Protein AF-0000000087153740 (afdb_homodimer)

Solvent-accessible surface area (backbone atoms only — not comparable to full-atom values): 24389 Å² total; per-residue (Å²): 132,79,78,71,77,72,80,76,76,72,72,69,50,72,67,50,49,37,48,46,49,32,48,49,52,48,46,35,37,27,60,46,74,44,45,67,56,37,74,53,52,67,72,59,50,24,64,73,64,72,43,51,69,67,44,51,51,50,28,51,50,54,34,31,75,50,54,52,29,40,74,42,90,96,76,45,38,24,31,44,63,73,53,67,67,52,50,53,45,49,48,53,47,41,40,51,47,47,30,52,34,40,54,48,36,64,60,53,45,56,66,68,56,53,52,51,46,49,52,32,48,53,51,24,52,52,22,53,76,65,65,33,65,67,51,29,53,54,30,49,50,49,38,53,50,57,58,40,55,56,29,74,39,71,61,54,42,50,56,42,49,52,44,52,52,57,43,37,61,55,34,26,62,44,66,74,32,67,68,53,41,54,50,50,53,52,50,53,53,49,47,56,54,40,36,68,38,75,49,41,66,61,43,14,52,50,62,39,53,66,48,46,60,43,52,51,53,40,49,51,47,53,66,58,63,70,57,70,130,131,81,78,73,78,71,78,77,76,74,73,70,50,74,66,50,49,38,52,45,49,33,49,51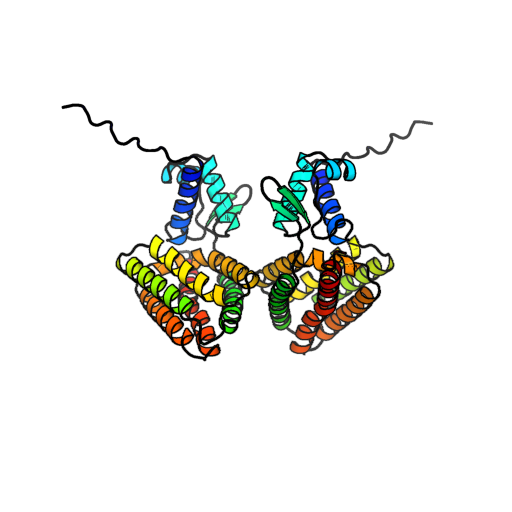,53,50,46,35,36,26,60,47,74,43,44,66,56,37,74,54,52,66,71,60,50,23,66,73,65,71,43,52,68,68,42,51,51,49,29,51,49,54,34,30,76,48,54,52,30,41,73,43,89,99,76,45,38,24,30,44,65,75,52,67,66,53,49,51,44,50,48,52,46,42,39,52,46,48,30,52,34,39,54,48,35,63,63,54,46,55,66,68,56,53,52,51,46,50,52,32,48,53,51,23,52,53,22,54,74,66,65,33,64,66,49,29,53,54,30,51,51,49,39,52,52,59,58,40,54,56,29,74,39,71,61,53,42,50,54,44,48,53,44,54,50,54,43,38,62,54,34,25,62,44,67,72,32,67,66,52,42,54,51,49,53,52,50,52,53,49,47,54,54,38,37,67,38,74,50,41,65,62,42,14,49,49,61,39,54,66,48,46,59,43,51,51,52,40,48,52,49,54,66,58,63,72,60,69,129

Radius of gyration: 25.86 Å; Cα contacts (8 Å, |Δi|>4): 507; chains: 2; bounding box: 64×90×77 Å

Secondary structure (DSSP, 8-state):
-------------HHHHHHHHHHHHHHHHHTTSS-TT-EE-HHHHHHHHT--HHHHHHHHHHHHHTTSEEEETTTEEEE----HHHHHHHHHHHHHHHHHHHHTS-SSPPHHHHHHHHHHHHHHHHHHHTT-HHHHHHHHHHHHHHHHHTTS-HHHHHHHHHHHHHTHHHHGGGGG-HHHHHHHHHHHHHHHHHHHSS-HHHHHHHHHHTTHHHHHHHHHHHHHHT---/-------------HHHHHHHHHHHHHHHHHTTSS-TT-EE-HHHHHHHHT--HHHHHHHHHHHHHTTSEEEETTTEEEE----HHHHHHHHHHHHHHHHHHHHTS-SSPPHHHHHHHHHHHHHHHHHHHTT-HHHHHHHHHHHHHHHHHTTS-HHHHHHHHHHHHHTHHHHGGGGG-HHHHHHHHHHHHHHHHHHHSS-HHHHHHHHHHTTHHHHHHHHHHHHHHT---

Sequence (458 aa):
MKAQASPDIQVPSREEEQAEVIRRLEEDIIFGRFAPGLRLVEDTLMQRYDASRHFVRQALFQLERQGIVLREKNVGATVRFYSADEVRQIYEVREMLTRQAALMIVLPAPRSLIEELSELQRQYCAKADAQDMRGIHETNDAFHIALFAACGNPYLVRSLQDYMNLTLPMRAKNLADSEGLALSRRQHELMIELLKGRDSWALAQLCVDHMAYSKADYLARIANDKKPQMKAQASPDIQVPSREEEQAEVIRRLEEDIIFGRFAPGLRLVEDTLMQRYDASRHFVRQALFQLERQGIVLREKNVGATVRFYSADEVRQIYEVREMLTRQAALMIVLPAPRSLIEELSELQRQYCAKADAQDMRGIHETNDAFHIALFAACGNPYLVRSLQDYMNLTLPMRAKNLADSEGLALSRRQHELMIELLKGRDSWALAQLCVDHMAYSKADYLARIANDKKPQ

Structure (mmCIF, N/CA/C/O backbone):
data_AF-0000000087153740-model_v1
#
loop_
_entity.id
_entity.type
_entity.pdbx_description
1 polymer 'HTH gntR-type domain-containing protein'
#
loop_
_atom_site.group_PDB
_atom_site.id
_atom_site.type_symbol
_atom_site.label_atom_id
_atom_site.label_alt_id
_atom_site.label_comp_id
_atom_site.label_asym_id
_atom_site.label_entity_id
_atom_site.label_seq_id
_atom_site.pdbx_PDB_ins_code
_atom_site.Cartn_x
_atom_site.Cartn_y
_atom_site.Cartn_z
_atom_site.occupancy
_atom_site.B_iso_or_equiv
_atom_site.auth_seq_id
_atom_site.auth_comp_id
_atom_site.auth_asym_id
_atom_site.auth_atom_id
_atom_site.pdbx_PDB_model_num
ATOM 1 N N . MET A 1 1 ? -24.406 -25.141 -54.031 1 29.36 1 MET A N 1
ATOM 2 C CA . MET A 1 1 ? -23.734 -25.188 -52.719 1 29.36 1 MET A CA 1
ATOM 3 C C . MET A 1 1 ? -23.297 -23.797 -52.281 1 29.36 1 MET A C 1
ATOM 5 O O . MET A 1 1 ? -22.359 -23.234 -52.844 1 29.36 1 MET A O 1
ATOM 9 N N . LYS A 1 2 ? -24.219 -22.906 -51.812 1 37.28 2 LYS A N 1
ATOM 10 C CA . LYS A 1 2 ? -23.984 -21.516 -51.406 1 37.28 2 LYS A CA 1
ATOM 11 C C . LYS A 1 2 ? -22.859 -21.406 -50.406 1 37.28 2 LYS A C 1
ATOM 13 O O . LYS A 1 2 ? -22.781 -22.203 -49.469 1 37.28 2 LYS A O 1
ATOM 18 N N . ALA A 1 3 ? -21.75 -20.875 -50.812 1 40.91 3 ALA A N 1
ATOM 19 C CA . ALA A 1 3 ? -20.578 -20.641 -49.969 1 40.91 3 ALA A CA 1
ATOM 20 C C . ALA A 1 3 ? -20.969 -20.062 -48.625 1 40.91 3 ALA A C 1
ATOM 22 O O . ALA A 1 3 ? -21.781 -19.141 -48.531 1 40.91 3 ALA A O 1
ATOM 23 N N . GLN A 1 4 ? -21.125 -20.812 -47.594 1 39.59 4 GLN A N 1
ATOM 24 C CA . GLN A 1 4 ? -21.297 -20.406 -46.188 1 39.59 4 GLN A CA 1
ATOM 25 C C . GLN A 1 4 ? -20.391 -19.234 -45.844 1 39.59 4 GLN A C 1
ATOM 27 O O . GLN A 1 4 ? -19.188 -19.266 -46.125 1 39.59 4 GLN A O 1
ATOM 32 N N . ALA A 1 5 ? -20.984 -18.109 -45.781 1 47.75 5 ALA A N 1
ATOM 33 C CA . ALA A 1 5 ? -20.359 -16.859 -45.344 1 47.75 5 ALA A CA 1
ATOM 34 C C . ALA A 1 5 ? -19.375 -17.109 -44.219 1 47.75 5 ALA A C 1
ATOM 36 O O . ALA A 1 5 ? -19.719 -17.797 -43.25 1 47.75 5 ALA A O 1
ATOM 37 N N . SER A 1 6 ? -18.062 -17.219 -44.469 1 43.59 6 SER A N 1
ATOM 38 C CA . SER A 1 6 ? -16.953 -17.328 -43.531 1 43.59 6 SER A CA 1
ATOM 39 C C . SER A 1 6 ? -17.266 -16.578 -42.25 1 43.59 6 SER A C 1
ATOM 41 O O . SER A 1 6 ? -17.875 -15.5 -42.281 1 43.59 6 SER A O 1
ATOM 43 N N . PRO A 1 7 ? -17.359 -17.25 -41.031 1 48.81 7 PRO A N 1
ATOM 44 C CA . PRO A 1 7 ? -17.625 -16.547 -39.75 1 48.81 7 PRO A CA 1
ATOM 45 C C . PRO A 1 7 ? -16.844 -15.258 -39.625 1 48.81 7 PRO A C 1
ATOM 47 O O . PRO A 1 7 ? -15.711 -15.156 -40.125 1 48.81 7 PRO A O 1
ATOM 50 N N . ASP A 1 8 ? -17.406 -14.117 -39.688 1 46.62 8 ASP A N 1
ATOM 51 C CA . ASP A 1 8 ? -16.906 -12.758 -39.5 1 46.62 8 ASP A CA 1
ATOM 52 C C . ASP A 1 8 ? -15.852 -12.719 -38.375 1 46.62 8 ASP A C 1
ATOM 54 O O . ASP A 1 8 ? -16.141 -13.039 -37.219 1 46.62 8 ASP A O 1
ATOM 58 N N . ILE A 1 9 ? -14.625 -13.133 -38.594 1 52.12 9 ILE A N 1
ATOM 59 C CA . ILE A 1 9 ? -13.508 -12.883 -37.688 1 52.12 9 ILE A CA 1
ATOM 60 C C . ILE A 1 9 ? -13.695 -11.539 -37 1 52.12 9 ILE A C 1
ATOM 62 O O . ILE A 1 9 ? -13.727 -10.492 -37.656 1 52.12 9 ILE A O 1
ATOM 66 N N . GLN A 1 10 ? -14.492 -11.391 -36.062 1 55.44 10 GLN A N 1
ATOM 67 C CA . GLN A 1 10 ? -14.664 -10.18 -35.281 1 55.44 10 GLN A CA 1
ATOM 68 C C . GLN A 1 10 ? -13.312 -9.578 -34.906 1 55.44 10 GLN A C 1
ATOM 70 O O . GLN A 1 10 ? -12.469 -10.25 -34.312 1 55.44 10 GLN A O 1
ATOM 75 N N . VAL A 1 11 ? -12.797 -8.703 -35.656 1 61.78 11 VAL A N 1
ATOM 76 C CA . VAL A 1 11 ? -11.617 -7.891 -35.375 1 61.78 11 VAL A CA 1
ATOM 77 C C . VAL A 1 11 ? -11.664 -7.363 -33.938 1 61.78 11 VAL A C 1
ATOM 79 O O . VAL A 1 11 ? -12.625 -6.711 -33.562 1 61.78 11 VAL A O 1
ATOM 82 N N . PRO A 1 12 ? -10.789 -7.941 -33.125 1 67.06 12 PRO A N 1
ATOM 83 C CA . PRO A 1 12 ? -10.789 -7.453 -31.734 1 67.06 12 PRO A CA 1
ATOM 84 C C . PRO A 1 12 ? -10.805 -5.93 -31.641 1 67.06 12 PRO A C 1
ATOM 86 O O . PRO A 1 12 ? -10.242 -5.254 -32.5 1 67.06 12 PRO A O 1
ATOM 89 N N . SER A 1 13 ? -11.641 -5.352 -30.859 1 75.5 13 SER A N 1
ATOM 90 C CA . SER A 1 13 ? -11.648 -3.92 -30.578 1 75.5 13 SER A CA 1
ATOM 91 C C . SER A 1 13 ? -10.273 -3.432 -30.156 1 75.5 13 SER A C 1
ATOM 93 O O . SER A 1 13 ? -9.414 -4.23 -29.781 1 75.5 13 SER A O 1
ATOM 95 N N . ARG A 1 14 ? -9.969 -2.186 -30.422 1 76.25 14 ARG A N 1
ATOM 96 C CA . ARG A 1 14 ? -8.711 -1.559 -30.031 1 76.25 14 ARG A CA 1
ATOM 97 C C . ARG A 1 14 ? -8.391 -1.831 -28.562 1 76.25 14 ARG A C 1
ATOM 99 O O . ARG A 1 14 ? -7.238 -2.08 -28.219 1 76.25 14 ARG A O 1
ATOM 106 N N . GLU A 1 15 ? -9.445 -1.836 -27.75 1 77.69 15 GLU A N 1
ATOM 107 C CA . GLU A 1 15 ? -9.289 -2.102 -26.328 1 77.69 15 GLU A CA 1
ATOM 108 C C . GLU A 1 15 ? -8.891 -3.553 -26.078 1 77.69 15 GLU A C 1
ATOM 110 O O . GLU A 1 15 ? -8.062 -3.832 -25.203 1 77.69 15 GLU A O 1
ATOM 115 N N . GLU A 1 16 ? -9.492 -4.34 -26.875 1 80.38 16 GLU A N 1
ATOM 116 C CA . GLU A 1 16 ? -9.18 -5.758 -26.734 1 80.38 16 GLU A CA 1
ATOM 117 C C . GLU A 1 16 ? -7.746 -6.059 -27.156 1 80.38 16 GLU A C 1
ATOM 119 O O . GLU A 1 16 ? -7.066 -6.875 -26.547 1 80.38 16 GLU A O 1
ATOM 124 N N . GLU A 1 17 ? -7.371 -5.43 -28.297 1 83.44 17 GLU A N 1
ATOM 125 C CA . GLU A 1 17 ? -6 -5.621 -28.75 1 83.44 17 GLU A CA 1
ATOM 126 C C . GLU A 1 17 ? -4.992 -5.133 -27.719 1 83.44 17 GLU A C 1
ATOM 128 O O . GLU A 1 17 ? -3.986 -5.793 -27.469 1 83.44 17 GLU A O 1
ATOM 133 N N . GLN A 1 18 ? -5.23 -3.967 -27.141 1 87.56 18 GLN A N 1
ATOM 134 C CA . GLN A 1 18 ? -4.371 -3.418 -26.094 1 87.56 18 GLN A CA 1
ATOM 135 C C . GLN A 1 18 ? -4.281 -4.363 -24.906 1 87.56 18 GLN A C 1
ATOM 137 O O . GLN A 1 18 ? -3.189 -4.629 -24.391 1 87.56 18 GLN A O 1
ATOM 142 N N . ALA A 1 19 ? -5.414 -4.832 -24.531 1 86.44 19 ALA A N 1
ATOM 143 C CA . ALA A 1 19 ? -5.469 -5.746 -23.391 1 86.44 19 ALA A CA 1
ATOM 144 C C . ALA A 1 19 ? -4.684 -7.027 -23.688 1 86.44 19 ALA A C 1
ATOM 146 O O . ALA A 1 19 ? -4.031 -7.574 -22.797 1 86.44 19 ALA A O 1
ATOM 147 N N . GLU A 1 20 ? -4.793 -7.383 -24.891 1 88.62 20 GLU A N 1
ATOM 148 C CA . GLU A 1 20 ? -4.098 -8.602 -25.281 1 88.62 20 GLU A CA 1
ATOM 149 C C . GLU A 1 20 ? -2.584 -8.414 -25.234 1 88.62 20 GLU A C 1
ATOM 151 O O . GLU A 1 20 ? -1.859 -9.305 -24.781 1 88.62 20 GLU A O 1
ATOM 156 N N . VAL A 1 21 ? -2.111 -7.332 -25.734 1 91.56 21 VAL A N 1
ATOM 157 C CA . VAL A 1 21 ? -0.679 -7.059 -25.719 1 91.56 21 VAL A CA 1
ATOM 158 C C . VAL A 1 21 ? -0.18 -7.004 -24.281 1 91.56 21 VAL A C 1
ATOM 160 O O . VAL A 1 21 ? 0.859 -7.582 -23.953 1 91.56 21 VAL A O 1
ATOM 163 N N . ILE A 1 22 ? -0.936 -6.34 -23.391 1 89.25 22 ILE A N 1
ATOM 164 C CA . ILE A 1 22 ? -0.584 -6.238 -21.984 1 89.25 22 ILE A CA 1
ATOM 165 C C . ILE A 1 22 ? -0.522 -7.637 -21.359 1 89.25 22 ILE A C 1
ATOM 167 O O . ILE A 1 22 ? 0.454 -7.98 -20.703 1 89.25 22 ILE A O 1
ATOM 171 N N . ARG A 1 23 ? -1.511 -8.359 -21.703 1 83.56 23 ARG A N 1
ATOM 172 C CA . ARG A 1 23 ? -1.605 -9.703 -21.156 1 83.56 23 ARG A CA 1
ATOM 173 C C . ARG A 1 23 ? -0.435 -10.57 -21.609 1 83.56 23 ARG A C 1
ATOM 175 O O . ARG A 1 23 ? 0.202 -11.242 -20.797 1 83.56 23 ARG A O 1
ATOM 182 N N . ARG A 1 24 ? -0.141 -10.586 -22.828 1 87.19 24 ARG A N 1
ATOM 183 C CA . ARG A 1 24 ? 0.913 -11.43 -23.375 1 87.19 24 ARG A CA 1
ATOM 184 C C . ARG A 1 24 ? 2.281 -11.016 -22.844 1 87.19 24 ARG A C 1
ATOM 186 O O . ARG A 1 24 ? 3.104 -11.867 -22.5 1 87.19 24 ARG A O 1
ATOM 193 N N . LEU A 1 25 ? 2.512 -9.75 -22.828 1 89.44 25 LEU A N 1
ATOM 194 C CA . LEU A 1 25 ? 3.781 -9.258 -22.312 1 89.44 25 LEU A CA 1
ATOM 195 C C . LEU A 1 25 ? 3.932 -9.625 -20.828 1 89.44 25 LEU A C 1
ATOM 197 O O . LEU A 1 25 ? 4.996 -10.078 -20.406 1 89.44 25 LEU A O 1
ATOM 201 N N . GLU A 1 26 ? 2.904 -9.422 -20.125 1 82.31 26 GLU A N 1
ATOM 202 C CA . GLU A 1 26 ? 2.902 -9.82 -18.719 1 82.31 26 GLU A CA 1
ATOM 203 C C . GLU A 1 26 ? 3.213 -11.305 -18.562 1 82.31 26 GLU A C 1
ATOM 205 O O . GLU A 1 26 ? 4.043 -11.688 -17.734 1 82.31 26 GLU A O 1
ATOM 210 N N . GLU A 1 27 ? 2.559 -12.078 -19.391 1 78.62 27 GLU A N 1
ATOM 211 C CA . GLU A 1 27 ? 2.76 -13.523 -19.359 1 78.62 27 GLU A CA 1
ATOM 212 C C . GLU A 1 27 ? 4.207 -13.891 -19.672 1 78.62 27 GLU A C 1
ATOM 214 O O . GLU A 1 27 ? 4.805 -14.734 -19 1 78.62 27 GLU A O 1
ATOM 219 N N . ASP A 1 28 ? 4.754 -13.242 -20.656 1 82.44 28 ASP A N 1
ATOM 220 C CA . ASP A 1 28 ? 6.129 -13.547 -21.047 1 82.44 28 ASP A CA 1
ATOM 221 C C . ASP A 1 28 ? 7.105 -13.234 -19.922 1 82.44 28 ASP A C 1
ATOM 223 O O . ASP A 1 28 ? 8.102 -13.938 -19.734 1 82.44 28 ASP A O 1
ATOM 227 N N . ILE A 1 29 ? 6.809 -12.289 -19.156 1 79.44 29 ILE A N 1
ATOM 228 C CA . ILE A 1 29 ? 7.691 -11.898 -18.062 1 79.44 29 ILE A CA 1
ATOM 229 C C . ILE A 1 29 ? 7.469 -12.82 -16.875 1 79.44 29 ILE A C 1
ATOM 231 O O . ILE A 1 29 ? 8.43 -13.375 -16.328 1 79.44 29 ILE A O 1
ATOM 235 N N . ILE A 1 30 ? 6.223 -13.047 -16.609 1 71.25 30 ILE A N 1
ATOM 236 C CA . ILE A 1 30 ? 5.855 -13.797 -15.406 1 71.25 30 ILE A CA 1
ATOM 237 C C . ILE A 1 30 ? 6.285 -15.25 -15.562 1 71.25 30 ILE A C 1
ATOM 239 O O . ILE A 1 30 ? 6.766 -15.875 -14.609 1 71.25 30 ILE A O 1
ATOM 243 N N . PHE A 1 31 ? 6.207 -15.727 -16.781 1 70.31 31 PHE A N 1
ATOM 244 C CA . PHE A 1 31 ? 6.516 -17.141 -17 1 70.31 31 PHE A CA 1
ATOM 245 C C . PHE A 1 31 ? 7.977 -17.312 -17.406 1 70.31 31 PHE A C 1
ATOM 247 O O . PHE A 1 31 ? 8.383 -18.406 -17.812 1 70.31 31 PHE A O 1
ATOM 254 N N . GLY A 1 32 ? 8.75 -16.203 -17.375 1 70.5 32 GLY A N 1
ATOM 255 C CA . GLY A 1 32 ? 10.203 -16.281 -17.453 1 70.5 32 GLY A CA 1
ATOM 256 C C . GLY A 1 32 ? 10.727 -16.25 -18.875 1 70.5 32 GLY A C 1
ATOM 257 O O . GLY A 1 32 ? 11.922 -16.453 -19.109 1 70.5 32 GLY A O 1
ATOM 258 N N . ARG A 1 33 ? 9.852 -16.094 -19.766 1 75.06 33 ARG A N 1
ATOM 259 C CA . ARG A 1 33 ? 10.344 -15.953 -21.125 1 75.06 33 ARG A CA 1
ATOM 260 C C . ARG A 1 33 ? 11.242 -14.727 -21.25 1 75.06 33 ARG A C 1
ATOM 262 O O . ARG A 1 33 ? 12.195 -14.719 -22.031 1 75.06 33 ARG A O 1
ATOM 269 N N . PHE A 1 34 ? 10.906 -13.719 -20.562 1 82.69 34 PHE A N 1
ATOM 270 C CA . PHE A 1 34 ? 11.766 -12.555 -20.391 1 82.69 34 PHE A CA 1
ATOM 271 C C . PHE A 1 34 ? 12.367 -12.539 -18.984 1 82.69 34 PHE A C 1
ATOM 273 O O . PHE A 1 34 ? 11.648 -12.383 -18 1 82.69 34 PHE A O 1
ATOM 280 N N . ALA A 1 35 ? 13.664 -12.781 -18.906 1 76.19 35 ALA A N 1
ATOM 281 C CA . ALA A 1 35 ? 14.352 -12.891 -17.625 1 76.19 35 ALA A CA 1
ATOM 282 C C . ALA A 1 35 ? 14.43 -11.539 -16.922 1 76.19 35 ALA A C 1
ATOM 284 O O . ALA A 1 35 ? 14.438 -10.492 -17.578 1 76.19 35 ALA A O 1
ATOM 285 N N . PRO A 1 36 ? 14.516 -11.594 -15.625 1 77.69 36 PRO A N 1
ATOM 286 C CA . PRO A 1 36 ? 14.773 -10.336 -14.922 1 77.69 36 PRO A CA 1
ATOM 287 C C . PRO A 1 36 ? 16 -9.602 -15.445 1 77.69 36 PRO A C 1
ATOM 289 O O . PRO A 1 36 ? 17.016 -10.227 -15.773 1 77.69 36 PRO A O 1
ATOM 292 N N . GLY A 1 37 ? 15.828 -8.297 -15.648 1 79.88 37 GLY A N 1
ATOM 293 C CA . GLY A 1 37 ? 16.938 -7.484 -16.125 1 79.88 37 GLY A CA 1
ATOM 294 C C . GLY A 1 37 ? 17 -7.41 -17.641 1 79.88 37 GLY A C 1
ATOM 295 O O . GLY A 1 37 ? 17.734 -6.586 -18.203 1 79.88 37 GLY A O 1
ATOM 296 N N . LEU A 1 38 ? 16.25 -8.242 -18.281 1 85.44 38 LEU A N 1
ATOM 297 C CA . LEU A 1 38 ? 16.266 -8.258 -19.75 1 85.44 38 LEU A CA 1
ATOM 298 C C . LEU A 1 38 ? 15.742 -6.934 -20.297 1 85.44 38 LEU A C 1
ATOM 300 O O . LEU A 1 38 ? 14.719 -6.418 -19.844 1 85.44 38 LEU A O 1
ATOM 304 N N . ARG A 1 39 ? 16.453 -6.426 -21.25 1 91.12 39 ARG A N 1
ATOM 305 C CA . ARG A 1 39 ? 16 -5.227 -21.953 1 91.12 39 ARG A CA 1
ATOM 306 C C . ARG A 1 39 ? 14.836 -5.547 -22.875 1 91.12 39 ARG A C 1
ATOM 308 O O . ARG A 1 39 ? 14.891 -6.512 -23.641 1 91.12 39 ARG A O 1
ATOM 315 N N . LEU A 1 40 ? 13.789 -4.746 -22.734 1 94.31 40 LEU A N 1
ATOM 316 C CA . LEU A 1 40 ? 12.602 -4.906 -23.562 1 94.31 40 LEU A CA 1
ATOM 317 C C . LEU A 1 40 ? 12.609 -3.912 -24.719 1 94.31 40 LEU A C 1
ATOM 319 O O . LEU A 1 40 ? 12.188 -2.764 -24.562 1 94.31 40 LEU A O 1
ATOM 323 N N . VAL A 1 41 ? 13.008 -4.32 -25.875 1 93.69 41 VAL A N 1
ATOM 324 C CA . VAL A 1 41 ? 13.148 -3.479 -27.062 1 93.69 41 VAL A CA 1
ATOM 325 C C . VAL A 1 41 ? 11.797 -3.371 -27.781 1 93.69 41 VAL A C 1
ATOM 327 O O . VAL A 1 41 ? 11.195 -4.387 -28.125 1 93.69 41 VAL A O 1
ATOM 330 N N . GLU A 1 42 ? 11.344 -2.123 -27.984 1 93.81 42 GLU A N 1
ATOM 331 C CA . GLU A 1 42 ? 10.008 -1.89 -28.531 1 93.81 42 GLU A CA 1
ATOM 332 C C . GLU A 1 42 ? 9.828 -2.594 -29.875 1 93.81 42 GLU A C 1
ATOM 334 O O . GLU A 1 42 ? 8.805 -3.244 -30.109 1 93.81 42 GLU A O 1
ATOM 339 N N . ASP A 1 43 ? 10.852 -2.492 -30.797 1 94.25 43 ASP A N 1
ATOM 340 C CA . ASP A 1 43 ? 10.758 -3.1 -32.125 1 94.25 43 ASP A CA 1
ATOM 341 C C . ASP A 1 43 ? 10.586 -4.613 -32 1 94.25 43 ASP A C 1
ATOM 343 O O . ASP A 1 43 ? 9.781 -5.203 -32.75 1 94.25 43 ASP A O 1
ATOM 347 N N . THR A 1 44 ? 11.281 -5.23 -31.141 1 94.69 44 THR A N 1
ATOM 348 C CA . THR A 1 44 ? 11.195 -6.672 -30.922 1 94.69 44 THR A CA 1
ATOM 349 C C . THR A 1 44 ? 9.82 -7.055 -30.391 1 94.69 44 THR A C 1
ATOM 351 O O . THR A 1 44 ? 9.234 -8.047 -30.828 1 94.69 44 THR A O 1
ATOM 354 N N . LEU A 1 45 ? 9.328 -6.293 -29.469 1 95.56 45 LEU A N 1
ATOM 355 C CA . LEU A 1 45 ? 8.023 -6.57 -28.875 1 95.56 45 LEU A CA 1
ATOM 356 C C . LEU A 1 45 ? 6.91 -6.395 -29.906 1 95.56 45 LEU A C 1
ATOM 358 O O . LEU A 1 45 ? 5.949 -7.164 -29.922 1 95.56 45 LEU A O 1
ATOM 362 N N . MET A 1 46 ? 7.078 -5.371 -30.766 1 94.94 46 MET A N 1
ATOM 363 C CA . MET A 1 46 ? 6.113 -5.148 -31.844 1 94.94 46 MET A CA 1
ATOM 364 C C . MET A 1 46 ? 6.016 -6.371 -32.75 1 94.94 46 MET A C 1
ATOM 366 O O . MET A 1 46 ? 4.918 -6.793 -33.125 1 94.94 46 MET A O 1
ATOM 370 N N . GLN A 1 47 ? 7.133 -6.93 -33.094 1 95 47 GLN A N 1
ATOM 371 C CA . GLN A 1 47 ? 7.188 -8.109 -33.969 1 95 47 GLN A CA 1
ATOM 372 C C . GLN A 1 47 ? 6.609 -9.328 -33.25 1 95 47 GLN A C 1
ATOM 374 O O . GLN A 1 47 ? 5.82 -10.078 -33.844 1 95 47 GLN A O 1
ATOM 379 N N . ARG A 1 48 ? 6.902 -9.445 -31.984 1 93.62 48 ARG A N 1
ATOM 380 C CA . ARG A 1 48 ? 6.488 -10.625 -31.234 1 93.62 48 ARG A CA 1
ATOM 381 C C . ARG A 1 48 ? 4.977 -10.656 -31.047 1 93.62 48 ARG A C 1
ATOM 383 O O . ARG A 1 48 ? 4.352 -11.711 -31.141 1 93.62 48 ARG A O 1
ATOM 390 N N . TYR A 1 49 ? 4.461 -9.5 -30.797 1 93.88 49 TYR A N 1
ATOM 391 C CA . TYR A 1 49 ? 3.043 -9.469 -30.453 1 93.88 49 TYR A CA 1
ATOM 392 C C . TYR A 1 49 ? 2.203 -8.992 -31.625 1 93.88 49 TYR A C 1
ATOM 394 O O . TYR A 1 49 ? 0.979 -8.883 -31.516 1 93.88 49 TYR A O 1
ATOM 402 N N . ASP A 1 50 ? 2.902 -8.727 -32.719 1 93.62 50 ASP A N 1
ATOM 403 C CA . ASP A 1 50 ? 2.221 -8.172 -33.906 1 93.62 50 ASP A CA 1
ATOM 404 C C . ASP A 1 50 ? 1.328 -7 -33.5 1 93.62 50 ASP A C 1
ATOM 406 O O . ASP A 1 50 ? 0.127 -7.004 -33.781 1 93.62 50 ASP A O 1
ATOM 410 N N . ALA A 1 51 ? 1.967 -6.066 -32.875 1 93.62 51 ALA A N 1
ATOM 411 C CA . ALA A 1 51 ? 1.236 -4.93 -32.312 1 93.62 51 ALA A CA 1
ATOM 412 C C . ALA A 1 51 ? 1.923 -3.613 -32.656 1 93.62 51 ALA A C 1
ATOM 414 O O . ALA A 1 51 ? 3.115 -3.592 -32.969 1 93.62 51 ALA A O 1
ATOM 415 N N . SER A 1 52 ? 1.132 -2.617 -32.625 1 92.31 52 SER A N 1
ATOM 416 C CA . SER A 1 52 ? 1.666 -1.29 -32.906 1 92.31 52 SER A CA 1
ATOM 417 C C . SER A 1 52 ? 2.523 -0.774 -31.766 1 92.31 52 SER A C 1
ATOM 419 O O . SER A 1 52 ? 2.467 -1.304 -30.656 1 92.31 52 SER A O 1
ATOM 421 N N . ARG A 1 53 ? 3.303 0.28 -32.094 1 91.88 53 ARG A N 1
ATOM 422 C CA . ARG A 1 53 ? 4.156 0.915 -31.078 1 91.88 53 ARG A CA 1
ATOM 423 C C . ARG A 1 53 ? 3.324 1.499 -29.953 1 91.88 53 ARG A C 1
ATOM 425 O O . ARG A 1 53 ? 3.725 1.436 -28.781 1 91.88 53 ARG A O 1
ATOM 432 N N . HIS A 1 54 ? 2.291 2.006 -30.344 1 91.19 54 HIS A N 1
ATOM 433 C CA . HIS A 1 54 ? 1.398 2.59 -29.359 1 91.19 54 HIS A CA 1
ATOM 434 C C . HIS A 1 54 ? 0.96 1.548 -28.328 1 91.19 54 HIS A C 1
ATOM 436 O O . HIS A 1 54 ? 1.048 1.783 -27.125 1 91.19 54 HIS A O 1
ATOM 442 N N . PHE A 1 55 ? 0.524 0.41 -28.734 1 92.44 55 PHE A N 1
ATOM 443 C CA . PHE A 1 55 ? 0.043 -0.642 -27.844 1 92.44 55 PHE A CA 1
ATOM 444 C C . PHE A 1 55 ? 1.184 -1.209 -27.016 1 92.44 55 PHE A C 1
ATOM 446 O O . PHE A 1 55 ? 1.007 -1.494 -25.828 1 92.44 55 PHE A O 1
ATOM 453 N N . VAL A 1 56 ? 2.332 -1.321 -27.578 1 94.31 56 VAL A N 1
ATOM 454 C CA . VAL A 1 56 ? 3.494 -1.833 -26.859 1 94.31 56 VAL A CA 1
ATOM 455 C C . VAL A 1 56 ? 3.891 -0.853 -25.75 1 94.31 56 VAL A C 1
ATOM 457 O O . VAL A 1 56 ? 4.125 -1.255 -24.609 1 94.31 56 VAL A O 1
ATOM 460 N N . ARG A 1 57 ? 3.877 0.373 -26.031 1 91 57 ARG A N 1
ATOM 461 C CA . ARG A 1 57 ? 4.242 1.39 -25.062 1 91 57 ARG A CA 1
ATOM 462 C C . ARG A 1 57 ? 3.227 1.444 -23.922 1 91 57 ARG A C 1
ATOM 464 O O . ARG A 1 57 ? 3.596 1.611 -22.75 1 91 57 ARG A O 1
ATOM 471 N N . GLN A 1 58 ? 2.035 1.299 -24.25 1 90.38 58 GLN A N 1
ATOM 472 C CA . GLN A 1 58 ? 1.003 1.264 -23.219 1 90.38 58 GLN A CA 1
ATOM 473 C C . GLN A 1 58 ? 1.181 0.057 -22.312 1 90.38 58 GLN A C 1
ATOM 475 O O . GLN A 1 58 ? 0.99 0.158 -21.094 1 90.38 58 GLN A O 1
ATOM 480 N N . ALA A 1 59 ? 1.489 -0.991 -22.953 1 92 59 ALA A N 1
ATOM 481 C CA . ALA A 1 59 ? 1.734 -2.203 -22.172 1 92 59 ALA A CA 1
ATOM 482 C C . ALA A 1 59 ? 2.912 -2.014 -21.219 1 92 59 ALA A C 1
ATOM 484 O O . ALA A 1 59 ? 2.836 -2.385 -20.047 1 92 59 ALA A O 1
ATOM 485 N N . LEU A 1 60 ? 3.939 -1.425 -21.75 1 91.94 60 LEU A N 1
ATOM 486 C CA . LEU A 1 60 ? 5.121 -1.183 -20.922 1 91.94 60 LEU A CA 1
ATOM 487 C C . LEU A 1 60 ? 4.809 -0.212 -19.797 1 91.94 60 LEU A C 1
ATOM 489 O O . LEU A 1 60 ? 5.273 -0.396 -18.672 1 91.94 60 LEU A O 1
ATOM 493 N N . PHE A 1 61 ? 3.969 0.675 -20.078 1 86.81 61 PHE A N 1
ATOM 494 C CA . PHE A 1 61 ? 3.555 1.637 -19.062 1 86.81 61 PHE A CA 1
ATOM 495 C C . PHE A 1 61 ? 2.748 0.952 -17.969 1 86.81 61 PHE A C 1
ATOM 497 O O . PHE A 1 61 ? 2.982 1.184 -16.781 1 86.81 61 PHE A O 1
ATOM 504 N N . GLN A 1 62 ? 1.835 0.164 -18.344 1 83.75 62 GLN A N 1
ATOM 505 C CA . GLN A 1 62 ? 1.003 -0.55 -17.375 1 83.75 62 GLN A CA 1
ATOM 506 C C . GLN A 1 62 ? 1.845 -1.471 -16.5 1 83.75 62 GLN A C 1
ATOM 508 O O . GLN A 1 62 ? 1.65 -1.525 -15.289 1 83.75 62 GLN A O 1
ATOM 513 N N . LEU A 1 63 ? 2.787 -2.121 -17.125 1 85.31 63 LEU A N 1
ATOM 514 C CA . LEU A 1 63 ? 3.6 -3.078 -16.391 1 85.31 63 LEU A CA 1
ATOM 515 C C . LEU A 1 63 ? 4.598 -2.359 -15.484 1 85.31 63 LEU A C 1
ATOM 517 O O . LEU A 1 63 ? 5.055 -2.92 -14.484 1 85.31 63 LEU A O 1
ATOM 521 N N . GLU A 1 64 ? 4.949 -1.159 -15.875 1 84.38 64 GLU A N 1
ATOM 522 C CA . GLU A 1 64 ? 5.77 -0.339 -14.984 1 84.38 64 GLU A CA 1
ATOM 523 C C . GLU A 1 64 ? 5.008 0.032 -13.719 1 84.38 64 GLU A C 1
ATOM 525 O O . GLU A 1 64 ? 5.555 -0.042 -12.617 1 84.38 64 GLU A O 1
ATOM 530 N N . ARG A 1 65 ? 3.791 0.34 -13.914 1 72.5 65 ARG A N 1
ATOM 531 C CA . ARG A 1 65 ? 2.941 0.688 -12.781 1 72.5 65 ARG A CA 1
ATOM 532 C C . ARG A 1 65 ? 2.785 -0.495 -11.828 1 72.5 65 ARG A C 1
ATOM 534 O O . ARG A 1 65 ? 2.68 -0.312 -10.617 1 72.5 65 ARG A O 1
ATOM 541 N N . GLN A 1 66 ? 2.852 -1.644 -12.43 1 71.69 66 GLN A N 1
ATOM 542 C CA . GLN A 1 66 ? 2.707 -2.861 -11.633 1 71.69 66 GLN A CA 1
ATOM 543 C C . GLN A 1 66 ? 4.039 -3.271 -11.008 1 71.69 66 GLN A C 1
ATOM 545 O O . GLN A 1 66 ? 4.094 -4.223 -10.227 1 71.69 66 GLN A O 1
ATOM 550 N N . GLY A 1 67 ? 5.102 -2.553 -11.5 1 73.81 67 GLY A N 1
ATOM 551 C CA . GLY A 1 67 ? 6.41 -2.826 -10.922 1 73.81 67 GLY A CA 1
ATOM 552 C C . GLY A 1 67 ? 7.137 -3.965 -11.617 1 73.81 67 GLY A C 1
ATOM 553 O O . GLY A 1 67 ? 8.164 -4.438 -11.125 1 73.81 67 GLY A O 1
ATOM 554 N N . ILE A 1 68 ? 6.613 -4.434 -12.633 1 78.06 68 ILE A N 1
ATOM 555 C CA . ILE A 1 68 ? 7.156 -5.582 -13.352 1 78.06 68 ILE A CA 1
ATOM 556 C C . ILE A 1 68 ? 8.25 -5.121 -14.312 1 78.06 68 ILE A C 1
ATOM 558 O O . ILE A 1 68 ? 9.234 -5.832 -14.531 1 78.06 68 ILE A O 1
ATOM 562 N N . VAL A 1 69 ? 8.047 -3.883 -14.883 1 85.56 69 VAL A N 1
ATOM 563 C CA . VAL A 1 69 ? 8.977 -3.295 -15.844 1 85.56 69 VAL A CA 1
ATOM 564 C C . VAL A 1 69 ? 9.539 -1.992 -15.281 1 85.56 69 VAL A C 1
ATOM 566 O O . VAL A 1 69 ? 8.852 -1.273 -14.555 1 85.56 69 VAL A O 1
ATOM 569 N N . LEU A 1 70 ? 10.75 -1.782 -15.5 1 85.06 70 LEU A N 1
ATOM 570 C CA . LEU A 1 70 ? 11.406 -0.513 -15.195 1 85.06 70 LEU A CA 1
ATOM 571 C C . LEU A 1 70 ? 11.664 0.28 -16.469 1 85.06 70 LEU A C 1
ATOM 573 O O . LEU A 1 70 ? 12.219 -0.253 -17.438 1 85.06 70 LEU A O 1
ATOM 577 N N . ARG A 1 71 ? 11.156 1.46 -16.484 1 87.62 71 ARG A N 1
ATOM 578 C CA . ARG A 1 71 ? 11.414 2.33 -17.625 1 87.62 71 ARG A CA 1
ATOM 579 C C . ARG A 1 71 ? 12.32 3.496 -17.234 1 87.62 71 ARG A C 1
ATOM 581 O O . ARG A 1 71 ? 12.039 4.207 -16.266 1 87.62 71 ARG A O 1
ATOM 588 N N . GLU A 1 72 ? 13.414 3.637 -17.812 1 84.44 72 GLU A N 1
ATOM 589 C CA . GLU A 1 72 ? 14.359 4.719 -17.547 1 84.44 72 GLU A CA 1
ATOM 590 C C . GLU A 1 72 ? 14.555 5.59 -18.781 1 84.44 72 GLU A C 1
ATOM 592 O O . GLU A 1 72 ? 14.641 5.078 -19.906 1 84.44 72 GLU A O 1
ATOM 597 N N . LYS A 1 73 ? 14.516 6.867 -18.453 1 82.31 73 LYS A N 1
ATOM 598 C CA . LYS A 1 73 ? 14.711 7.824 -19.531 1 82.31 73 LYS A CA 1
ATOM 599 C C . LYS A 1 73 ? 16.016 7.562 -20.266 1 82.31 73 LYS A C 1
ATOM 601 O O . LYS A 1 73 ? 17.062 7.363 -19.641 1 82.31 73 LYS A O 1
ATOM 606 N N . ASN A 1 74 ? 15.992 7.527 -21.609 1 81.25 74 ASN A N 1
ATOM 607 C CA . ASN A 1 74 ? 17.141 7.375 -22.516 1 81.25 74 ASN A CA 1
ATOM 608 C C . ASN A 1 74 ? 17.703 5.965 -22.453 1 81.25 74 ASN A C 1
ATOM 610 O O . ASN A 1 74 ? 18.797 5.707 -22.969 1 81.25 74 ASN A O 1
ATOM 614 N N . VAL A 1 75 ? 17.344 5.066 -21.672 1 80.12 75 VAL A N 1
ATOM 615 C CA . VAL A 1 75 ? 17.812 3.686 -21.609 1 80.12 75 VAL A CA 1
ATOM 616 C C . VAL A 1 75 ? 16.766 2.75 -22.203 1 80.12 75 VAL A C 1
ATOM 618 O O . VAL A 1 75 ? 17.094 1.872 -23 1 80.12 75 VAL A O 1
ATOM 621 N N . GLY A 1 76 ? 15.477 2.926 -21.812 1 88.88 76 GLY A N 1
ATOM 622 C CA . GLY A 1 76 ? 14.414 2.049 -22.297 1 88.88 76 GLY A CA 1
ATOM 623 C C . GLY A 1 76 ? 13.758 1.261 -21.172 1 88.88 76 GLY A C 1
ATOM 624 O O . GLY A 1 76 ? 13.805 1.661 -20.016 1 88.88 76 GLY A O 1
ATOM 625 N N . ALA A 1 77 ? 13.023 0.188 -21.578 1 92.69 77 ALA A N 1
ATOM 626 C CA . ALA A 1 77 ? 12.281 -0.65 -20.641 1 92.69 77 ALA A CA 1
ATOM 627 C C . ALA A 1 77 ? 13.023 -1.951 -20.359 1 92.69 77 ALA A C 1
ATOM 629 O O . ALA A 1 77 ? 13.609 -2.547 -21.266 1 92.69 77 ALA A O 1
ATOM 630 N N . THR A 1 78 ? 13.156 -2.354 -19.094 1 90 78 THR A N 1
ATOM 631 C CA . THR A 1 78 ? 13.75 -3.619 -18.672 1 90 78 THR A CA 1
ATOM 632 C C . THR A 1 78 ? 12.82 -4.359 -17.719 1 90 78 THR A C 1
ATOM 634 O O . THR A 1 78 ? 12.031 -3.736 -17 1 90 78 THR A O 1
ATOM 637 N N . VAL A 1 79 ? 12.953 -5.688 -17.781 1 86.75 79 VAL A N 1
ATOM 638 C CA . VAL A 1 79 ? 12.25 -6.453 -16.75 1 86.75 79 VAL A CA 1
ATOM 639 C C . VAL A 1 79 ? 12.867 -6.156 -15.391 1 86.75 79 VAL A C 1
ATOM 641 O O . VAL A 1 79 ? 14.086 -6.184 -15.227 1 86.75 79 VAL A O 1
ATOM 644 N N . ARG A 1 80 ? 12.039 -5.863 -14.516 1 81.88 80 ARG A N 1
ATOM 645 C CA . ARG A 1 80 ? 12.531 -5.492 -13.195 1 81.88 80 ARG A CA 1
ATOM 646 C C . ARG A 1 80 ? 13.344 -6.625 -12.57 1 81.88 80 ARG A C 1
ATOM 648 O O . ARG A 1 80 ? 12.961 -7.793 -12.672 1 81.88 80 ARG A O 1
ATOM 655 N N . PHE A 1 81 ? 14.477 -6.332 -12.133 1 80.25 81 PHE A N 1
ATOM 656 C CA . PHE A 1 81 ? 15.336 -7.219 -11.359 1 80.25 81 PHE A CA 1
ATOM 657 C C . PHE A 1 81 ? 15.469 -6.73 -9.922 1 80.25 81 PHE A C 1
ATOM 659 O O . PHE A 1 81 ? 15.609 -5.531 -9.68 1 80.25 81 PHE A O 1
ATOM 666 N N . TYR A 1 82 ? 15.195 -7.684 -9.023 1 84.12 82 TYR A N 1
ATOM 667 C CA . TYR A 1 82 ? 15.32 -7.344 -7.609 1 84.12 82 TYR A CA 1
ATOM 668 C C . TYR A 1 82 ? 16.578 -7.961 -7.012 1 84.12 82 TYR A C 1
ATOM 670 O O . TYR A 1 82 ? 16.922 -9.109 -7.309 1 84.12 82 TYR A O 1
ATOM 678 N N . SER A 1 83 ? 17.281 -7.172 -6.266 1 87.94 83 SER A N 1
ATOM 679 C CA . SER A 1 83 ? 18.375 -7.719 -5.473 1 87.94 83 SER A CA 1
ATOM 680 C C . SER A 1 83 ? 17.859 -8.617 -4.355 1 87.94 83 SER A C 1
ATOM 682 O O . SER A 1 83 ? 16.672 -8.578 -4.031 1 87.94 83 SER A O 1
ATOM 684 N N . ALA A 1 84 ? 18.734 -9.438 -3.818 1 92.5 84 ALA A N 1
ATOM 685 C CA . ALA A 1 84 ? 18.359 -10.289 -2.693 1 92.5 84 ALA A CA 1
ATOM 686 C C . ALA A 1 84 ? 17.797 -9.461 -1.541 1 92.5 84 ALA A C 1
ATOM 688 O O . ALA A 1 84 ? 16.797 -9.844 -0.917 1 92.5 84 ALA A O 1
ATOM 689 N N . ASP A 1 85 ? 18.422 -8.32 -1.347 1 94.44 85 ASP A N 1
ATOM 690 C CA . ASP A 1 85 ? 17.969 -7.441 -0.267 1 94.44 85 ASP A CA 1
ATOM 691 C C . ASP A 1 85 ? 16.578 -6.895 -0.545 1 94.44 85 ASP A C 1
ATOM 693 O O . ASP A 1 85 ? 15.727 -6.859 0.349 1 94.44 85 ASP A O 1
ATOM 697 N N . GLU A 1 86 ? 16.312 -6.539 -1.727 1 92.62 86 GLU A N 1
ATOM 698 C CA . GLU A 1 86 ? 14.984 -6.043 -2.102 1 92.62 86 GLU A CA 1
ATOM 699 C C . GLU A 1 86 ? 13.922 -7.129 -1.938 1 92.62 86 GLU A C 1
ATOM 701 O O . GLU A 1 86 ? 12.828 -6.863 -1.442 1 92.62 86 GLU A O 1
ATOM 706 N N . VAL A 1 87 ? 14.289 -8.297 -2.326 1 93.25 87 VAL A N 1
ATOM 707 C CA . VAL A 1 87 ? 13.367 -9.414 -2.201 1 93.25 87 VAL A CA 1
ATOM 708 C C . VAL A 1 87 ? 13.016 -9.633 -0.731 1 93.25 87 VAL A C 1
ATOM 710 O O . VAL A 1 87 ? 11.836 -9.781 -0.383 1 93.25 87 VAL A O 1
ATOM 713 N N . ARG A 1 88 ? 13.992 -9.617 0.112 1 96.25 88 ARG A N 1
ATOM 714 C CA . ARG A 1 88 ? 13.766 -9.82 1.54 1 96.25 88 ARG A CA 1
ATOM 715 C C . ARG A 1 88 ? 12.891 -8.703 2.115 1 96.25 88 ARG A C 1
ATOM 717 O O . ARG A 1 88 ? 11.984 -8.969 2.906 1 96.25 88 ARG A O 1
ATOM 724 N N . GLN A 1 89 ? 13.133 -7.543 1.71 1 96.75 89 GLN A N 1
ATOM 725 C CA . GLN A 1 89 ? 12.367 -6.398 2.186 1 96.75 89 GLN A CA 1
ATOM 726 C C . GLN A 1 89 ? 10.914 -6.473 1.717 1 96.75 89 GLN A C 1
ATOM 728 O O . GLN A 1 89 ? 9.992 -6.215 2.492 1 96.75 89 GLN A O 1
ATOM 733 N N . ILE A 1 90 ? 10.711 -6.84 0.508 1 95.5 90 ILE A N 1
ATOM 734 C CA . ILE A 1 90 ? 9.375 -6.949 -0.066 1 95.5 90 ILE A CA 1
ATOM 735 C C . ILE A 1 90 ? 8.594 -8.047 0.654 1 95.5 90 ILE A C 1
ATOM 737 O O . ILE A 1 90 ? 7.457 -7.828 1.083 1 95.5 90 ILE A O 1
ATOM 741 N N . TYR A 1 91 ? 9.188 -9.156 0.826 1 96.88 91 TYR A N 1
ATOM 742 C CA . TYR A 1 91 ? 8.5 -10.273 1.451 1 96.88 91 TYR A CA 1
ATOM 743 C C . TYR A 1 91 ? 8.258 -10.008 2.932 1 96.88 91 TYR A C 1
ATOM 745 O O . TYR A 1 91 ? 7.25 -10.461 3.492 1 96.88 91 TYR A O 1
ATOM 753 N N . GLU A 1 92 ? 9.18 -9.297 3.553 1 97.06 92 GLU A N 1
ATOM 754 C CA . GLU A 1 92 ? 8.953 -8.922 4.945 1 97.06 92 GLU A CA 1
ATOM 755 C C . GLU A 1 92 ? 7.637 -8.172 5.105 1 97.06 92 GLU A C 1
ATOM 757 O O . GLU A 1 92 ? 6.852 -8.469 6.008 1 97.06 92 GLU A O 1
ATOM 762 N N . VAL A 1 93 ? 7.379 -7.246 4.254 1 97.5 93 VAL A N 1
ATOM 763 C CA . VAL A 1 93 ? 6.141 -6.477 4.312 1 97.5 93 VAL A CA 1
ATOM 764 C C . VAL A 1 93 ? 4.957 -7.363 3.932 1 97.5 93 VAL A C 1
ATOM 766 O O . VAL A 1 93 ? 3.928 -7.363 4.609 1 97.5 93 VAL A O 1
ATOM 769 N N . ARG A 1 94 ? 5.082 -8.078 2.857 1 97.31 94 ARG A N 1
ATOM 770 C CA . ARG A 1 94 ? 3.992 -8.945 2.416 1 97.31 94 ARG A CA 1
ATOM 771 C C . ARG A 1 94 ? 3.607 -9.938 3.506 1 97.31 94 ARG A C 1
ATOM 773 O O . ARG A 1 94 ? 2.422 -10.18 3.746 1 97.31 94 ARG A O 1
ATOM 780 N N . GLU A 1 95 ? 4.633 -10.523 4.117 1 97.62 95 GLU A N 1
ATOM 781 C CA . GLU A 1 95 ? 4.383 -11.5 5.172 1 97.62 95 GLU A CA 1
ATOM 782 C C . GLU A 1 95 ? 3.654 -10.859 6.352 1 97.62 95 GLU A C 1
ATOM 784 O O . GLU A 1 95 ? 2.752 -11.469 6.938 1 97.62 95 GLU A O 1
ATOM 789 N N . MET A 1 96 ? 4.062 -9.711 6.695 1 96.62 96 MET A N 1
ATOM 790 C CA . MET A 1 96 ? 3.393 -8.984 7.77 1 96.62 96 MET A CA 1
ATOM 791 C C . MET A 1 96 ? 1.928 -8.734 7.43 1 96.62 96 MET A C 1
ATOM 793 O O . MET A 1 96 ? 1.041 -9 8.242 1 96.62 96 MET A O 1
ATOM 797 N N . LEU A 1 97 ? 1.646 -8.242 6.25 1 97.88 97 LEU A N 1
ATOM 798 C CA . LEU A 1 97 ? 0.283 -7.98 5.801 1 97.88 97 LEU A CA 1
ATOM 799 C C . LEU A 1 97 ? -0.531 -9.266 5.766 1 97.88 97 LEU A C 1
ATOM 801 O O . LEU A 1 97 ? -1.684 -9.297 6.199 1 97.88 97 LEU A O 1
ATOM 805 N N . THR A 1 98 ? 0.083 -10.297 5.258 1 98.19 98 THR A N 1
ATOM 806 C CA . THR A 1 98 ? -0.564 -11.602 5.152 1 98.19 98 THR A CA 1
ATOM 807 C C . THR A 1 98 ? -0.954 -12.125 6.531 1 98.19 98 THR A C 1
ATOM 809 O O . THR A 1 98 ? -2.088 -12.562 6.738 1 98.19 98 THR A O 1
ATOM 812 N N . ARG A 1 99 ? -0.027 -12.07 7.445 1 97.81 99 ARG A N 1
ATOM 813 C CA . ARG A 1 99 ? -0.296 -12.523 8.805 1 97.81 99 ARG A CA 1
ATOM 814 C C . ARG A 1 99 ? -1.463 -11.758 9.414 1 97.81 99 ARG A C 1
ATOM 816 O O . ARG A 1 99 ? -2.377 -12.359 9.984 1 97.81 99 ARG A O 1
ATOM 823 N N . GLN A 1 100 ? -1.418 -10.461 9.25 1 97.31 100 GLN A N 1
ATOM 824 C CA . GLN A 1 100 ? -2.471 -9.633 9.828 1 97.31 100 GLN A CA 1
ATOM 825 C C . GLN A 1 100 ? -3.828 -9.961 9.211 1 97.31 100 GLN A C 1
ATOM 827 O O . GLN A 1 100 ? -4.816 -10.125 9.93 1 97.31 100 GLN A O 1
ATOM 832 N N . ALA A 1 101 ? -3.906 -10.031 7.918 1 98.25 101 ALA A N 1
ATOM 833 C CA . ALA A 1 101 ? -5.16 -10.359 7.238 1 98.25 101 ALA A CA 1
ATOM 834 C C . ALA A 1 101 ? -5.699 -11.711 7.707 1 98.25 101 ALA A C 1
ATOM 836 O O . ALA A 1 101 ? -6.891 -11.836 7.996 1 98.25 101 ALA A O 1
ATOM 837 N N . ALA A 1 102 ? -4.832 -12.695 7.797 1 98.5 102 ALA A N 1
ATOM 838 C CA . ALA A 1 102 ? -5.242 -14.039 8.203 1 98.5 102 ALA A CA 1
ATOM 839 C C . ALA A 1 102 ? -5.77 -14.031 9.641 1 98.5 102 ALA A C 1
ATOM 841 O O . ALA A 1 102 ? -6.781 -14.672 9.938 1 98.5 102 ALA A O 1
ATOM 842 N N . LEU A 1 103 ? -5.125 -13.289 10.547 1 97.81 103 LEU A N 1
ATOM 843 C CA . LEU A 1 103 ? -5.523 -13.234 11.945 1 97.81 103 LEU A CA 1
ATOM 844 C C . LEU A 1 103 ? -6.887 -12.562 12.102 1 97.81 103 LEU A C 1
ATOM 846 O O . LEU A 1 103 ? -7.598 -12.805 13.078 1 97.81 103 LEU A O 1
ATOM 850 N N . MET A 1 104 ? -7.242 -11.766 11.164 1 97.75 104 MET A N 1
ATOM 851 C CA . MET A 1 104 ? -8.477 -10.992 11.258 1 97.75 104 MET A CA 1
ATOM 852 C C . MET A 1 104 ? -9.656 -11.781 10.711 1 97.75 104 MET A C 1
ATOM 854 O O . MET A 1 104 ? -10.805 -11.352 10.828 1 97.75 104 MET A O 1
ATOM 858 N N . ILE A 1 105 ? -9.367 -12.891 10.062 1 98.12 105 ILE A N 1
ATOM 859 C CA . ILE A 1 105 ? -10.461 -13.75 9.609 1 98.12 105 ILE A CA 1
ATOM 860 C C . ILE A 1 105 ? -11.148 -14.383 10.82 1 98.12 105 ILE A C 1
ATOM 862 O O . ILE A 1 105 ? -10.5 -15 11.664 1 98.12 105 ILE A O 1
ATOM 866 N N . VAL A 1 106 ? -12.406 -14.234 10.914 1 97.38 106 VAL A N 1
ATOM 867 C CA . VAL A 1 106 ? -13.18 -14.797 12.016 1 97.38 106 VAL A CA 1
ATOM 868 C C . VAL A 1 106 ? -13.391 -16.297 11.789 1 97.38 106 VAL A C 1
ATOM 870 O O . VAL A 1 106 ? -13.875 -16.703 10.734 1 97.38 106 VAL A O 1
ATOM 873 N N . LEU A 1 107 ? -13.109 -17.031 12.742 1 97.56 107 LEU A N 1
ATOM 874 C CA . LEU A 1 107 ? -13.258 -18.469 12.672 1 97.56 107 LEU A CA 1
ATOM 875 C C . LEU A 1 107 ? -14.312 -18.953 13.664 1 97.56 107 LEU A C 1
ATOM 877 O O . LEU A 1 107 ? -14.469 -18.375 14.734 1 97.56 107 LEU A O 1
ATOM 881 N N . PRO A 1 108 ? -14.961 -20.031 13.438 1 98.06 108 PRO A N 1
ATOM 882 C CA . PRO A 1 108 ? -14.922 -20.703 12.141 1 98.06 108 PRO A CA 1
ATOM 883 C C . PRO A 1 108 ? -15.508 -19.859 11.016 1 98.06 108 PRO A C 1
ATOM 885 O O . PRO A 1 108 ? -16.422 -19.047 11.258 1 98.06 108 PRO A O 1
ATOM 888 N N . ALA A 1 109 ? -14.984 -20.016 9.812 1 98.25 109 ALA A N 1
ATOM 889 C CA . ALA A 1 109 ? -15.43 -19.234 8.664 1 98.25 109 ALA A CA 1
ATOM 890 C C . ALA A 1 109 ? -16.797 -19.688 8.18 1 98.25 109 ALA A C 1
ATOM 892 O O . ALA A 1 109 ? -17.188 -20.828 8.406 1 98.25 109 ALA A O 1
ATOM 893 N N . PRO A 1 110 ? -17.547 -18.844 7.578 1 97.81 110 PRO A N 1
ATOM 894 C CA . PRO A 1 110 ? -18.859 -19.25 7.055 1 97.81 110 PRO A CA 1
ATOM 895 C C . PRO A 1 110 ? -18.75 -20.328 5.973 1 97.81 110 PRO A C 1
ATOM 897 O O . PRO A 1 110 ? -17.766 -20.359 5.227 1 97.81 110 PRO A O 1
ATOM 900 N N . ARG A 1 111 ? -19.781 -21.031 5.859 1 97.81 111 ARG A N 1
ATOM 901 C CA . ARG A 1 111 ? -19.844 -22.125 4.883 1 97.81 111 ARG A CA 1
ATOM 902 C C . ARG A 1 111 ? -19.703 -21.594 3.461 1 97.81 111 ARG A C 1
ATOM 904 O O . ARG A 1 111 ? -19.109 -22.25 2.605 1 97.81 111 ARG A O 1
ATOM 911 N N . SER A 1 112 ? -20.203 -20.406 3.256 1 98.06 112 SER A N 1
ATOM 912 C CA . SER A 1 112 ? -20.125 -19.812 1.923 1 98.06 112 SER A CA 1
ATOM 913 C C . SER A 1 112 ? -18.672 -19.594 1.494 1 98.06 112 SER A C 1
ATOM 915 O O . SER A 1 112 ? -18.328 -19.844 0.342 1 98.06 112 SER A O 1
ATOM 917 N N . LEU A 1 113 ? -17.859 -19.141 2.443 1 98.38 113 LEU A N 1
ATOM 918 C CA . LEU A 1 113 ? -16.453 -18.938 2.131 1 98.38 113 LEU A CA 1
ATOM 919 C C . LEU A 1 113 ? -15.742 -20.266 1.887 1 98.38 113 LEU A C 1
ATOM 921 O O . LEU A 1 113 ? -14.953 -20.375 0.948 1 98.38 113 LEU A O 1
ATOM 925 N N . ILE A 1 114 ? -16.031 -21.234 2.703 1 98.56 114 ILE A N 1
ATOM 926 C CA . ILE A 1 114 ? -15.43 -22.547 2.578 1 98.56 114 ILE A CA 1
ATOM 927 C C . ILE A 1 114 ? -15.773 -23.156 1.217 1 98.56 114 ILE A C 1
ATOM 929 O O . ILE A 1 114 ? -14.906 -23.688 0.524 1 98.56 114 ILE A O 1
ATOM 933 N N . GLU A 1 115 ? -17 -23.047 0.831 1 98.5 115 GLU A N 1
ATOM 934 C CA . GLU A 1 115 ? -17.453 -23.562 -0.459 1 98.5 115 GLU A CA 1
ATOM 935 C C . GLU A 1 115 ? -16.781 -22.812 -1.613 1 98.5 115 GLU A C 1
ATOM 937 O O . GLU A 1 115 ? -16.359 -23.438 -2.588 1 98.5 115 GLU A O 1
ATOM 942 N N . GLU A 1 116 ? -16.703 -21.531 -1.502 1 98.56 116 GLU A N 1
ATOM 943 C CA . GLU A 1 116 ? -16.062 -20.719 -2.535 1 98.56 116 GLU A CA 1
ATOM 944 C C . GLU A 1 116 ? -14.602 -21.109 -2.707 1 98.56 116 GLU A C 1
ATOM 946 O O . GLU A 1 116 ? -14.141 -21.328 -3.828 1 98.56 116 GLU A O 1
ATOM 951 N N . LEU A 1 117 ? -13.883 -21.234 -1.62 1 98.81 117 LEU A N 1
ATOM 952 C CA . LEU A 1 117 ? -12.461 -21.562 -1.673 1 98.81 117 LEU A CA 1
ATOM 953 C C . LEU A 1 117 ? -12.25 -23 -2.162 1 98.81 117 LEU A C 1
ATOM 955 O O . LEU A 1 117 ? -11.289 -23.281 -2.883 1 98.81 117 LEU A O 1
ATOM 959 N N . SER A 1 118 ? -13.148 -23.875 -1.773 1 98.75 118 SER A N 1
ATOM 960 C CA . SER A 1 118 ? -13.07 -25.25 -2.25 1 98.75 118 SER A CA 1
ATOM 961 C C . SER A 1 118 ? -13.242 -25.312 -3.764 1 98.75 118 SER A C 1
ATOM 963 O O . SER A 1 118 ? -12.547 -26.078 -4.438 1 98.75 118 SER A O 1
ATOM 965 N N . GLU A 1 119 ? -14.148 -24.562 -4.234 1 98.69 119 GLU A N 1
ATOM 966 C CA . GLU A 1 119 ? -14.359 -24.516 -5.68 1 98.69 119 GLU A CA 1
ATOM 967 C C . GLU A 1 119 ? -13.148 -23.922 -6.395 1 98.69 119 GLU A C 1
ATOM 969 O O . GLU A 1 119 ? -12.719 -24.438 -7.426 1 98.69 119 GLU A O 1
ATOM 974 N N . LEU A 1 120 ? -12.578 -22.875 -5.855 1 98.5 120 LEU A N 1
ATOM 975 C CA . LEU A 1 120 ? -11.383 -22.281 -6.441 1 98.5 120 LEU A CA 1
ATOM 976 C C . LEU A 1 120 ? -10.211 -23.25 -6.395 1 98.5 120 LEU A C 1
ATOM 978 O O . LEU A 1 120 ? -9.43 -23.328 -7.348 1 98.5 120 LEU A O 1
ATOM 982 N N . GLN A 1 121 ? -10.117 -24.016 -5.328 1 98.38 121 GLN A N 1
ATOM 983 C CA . GLN A 1 121 ? -9.07 -25.016 -5.188 1 98.38 121 GLN A CA 1
ATOM 984 C C . GLN A 1 121 ? -9.219 -26.125 -6.23 1 98.38 121 GLN A C 1
ATOM 986 O O . GLN A 1 121 ? -8.234 -26.578 -6.824 1 98.38 121 GLN A O 1
ATOM 991 N N . ARG A 1 122 ? -10.445 -26.547 -6.453 1 98.31 122 ARG A N 1
ATOM 992 C CA . ARG A 1 122 ? -10.711 -27.547 -7.48 1 98.31 122 ARG A CA 1
ATOM 993 C C . ARG A 1 122 ? -10.273 -27.047 -8.859 1 98.31 122 ARG A C 1
ATOM 995 O O . ARG A 1 122 ? -9.648 -27.781 -9.617 1 98.31 122 ARG A O 1
ATOM 1002 N N . GLN A 1 123 ? -10.602 -25.828 -9.156 1 98.12 123 GLN A N 1
ATOM 1003 C CA . GLN A 1 123 ? -10.203 -25.234 -10.43 1 98.12 123 GLN A CA 1
ATOM 1004 C C . GLN A 1 123 ? -8.688 -25.125 -10.531 1 98.12 123 GLN A C 1
ATOM 1006 O O . GLN A 1 123 ? -8.109 -25.422 -11.578 1 98.12 123 GLN A O 1
ATOM 1011 N N . TYR A 1 124 ? -8.07 -24.719 -9.453 1 95.88 124 TYR A N 1
ATOM 1012 C CA . TYR A 1 124 ? -6.621 -24.594 -9.398 1 95.88 124 TYR A CA 1
ATOM 1013 C C . TYR A 1 124 ? -5.949 -25.922 -9.703 1 95.88 124 TYR A C 1
ATOM 1015 O O . TYR A 1 124 ? -5.047 -25.984 -10.547 1 95.88 124 TYR A O 1
ATOM 1023 N N . CYS A 1 125 ? -6.449 -26.969 -9.078 1 96.44 125 CYS A N 1
ATOM 1024 C CA . CYS A 1 125 ? -5.895 -28.297 -9.281 1 96.44 125 CYS A CA 1
ATOM 1025 C C . CYS A 1 125 ? -6.102 -28.766 -10.719 1 96.44 125 CYS A C 1
ATOM 1027 O O . CYS A 1 125 ? -5.195 -29.328 -11.328 1 96.44 125 CYS A O 1
ATOM 1029 N N . ALA A 1 126 ? 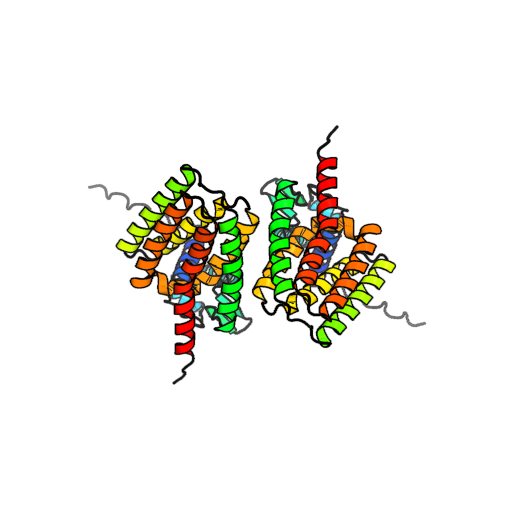-7.219 -28.484 -11.266 1 97.25 126 ALA A N 1
ATOM 1030 C CA . ALA A 1 126 ? -7.508 -28.859 -12.648 1 97.25 126 ALA A CA 1
ATOM 1031 C C . ALA A 1 126 ? -6.578 -28.141 -13.625 1 97.25 126 ALA A C 1
ATOM 1033 O O . ALA A 1 126 ? -6.09 -28.75 -14.578 1 97.25 126 ALA A O 1
ATOM 1034 N N . LYS A 1 127 ? -6.363 -26.859 -13.359 1 93.81 127 LYS A N 1
ATOM 1035 C CA . LYS A 1 127 ? -5.457 -26.094 -14.211 1 93.81 127 LYS A CA 1
ATOM 1036 C C . LYS A 1 127 ? -4.023 -26.594 -14.086 1 93.81 127 LYS A C 1
ATOM 1038 O O . LYS A 1 127 ? -3.287 -26.641 -15.07 1 93.81 127 LYS A O 1
ATOM 1043 N N . ALA A 1 128 ? -3.613 -26.906 -12.883 1 91.12 128 ALA A N 1
ATOM 1044 C CA . ALA A 1 128 ? -2.281 -27.453 -12.641 1 91.12 128 ALA A CA 1
ATOM 1045 C C . ALA A 1 128 ? -2.092 -28.781 -13.391 1 91.12 128 ALA A C 1
ATOM 1047 O O . ALA A 1 128 ? -1.062 -28.984 -14.039 1 91.12 128 ALA A O 1
ATOM 1048 N N . ASP A 1 129 ? -3.131 -29.625 -13.359 1 93.75 129 ASP A N 1
ATOM 1049 C CA . ASP A 1 129 ? -3.076 -30.906 -14.055 1 93.75 129 ASP A CA 1
ATOM 1050 C C . ASP A 1 129 ? -2.977 -30.703 -15.562 1 93.75 129 ASP A C 1
ATOM 1052 O O . ASP A 1 129 ? -2.305 -31.469 -16.25 1 93.75 129 ASP A O 1
ATOM 1056 N N . ALA A 1 130 ? -3.592 -29.672 -16.047 1 92.56 130 ALA A N 1
ATOM 1057 C CA . ALA A 1 130 ? -3.588 -29.375 -17.469 1 92.56 130 ALA A CA 1
ATOM 1058 C C . ALA A 1 130 ? -2.342 -28.578 -17.859 1 92.56 130 ALA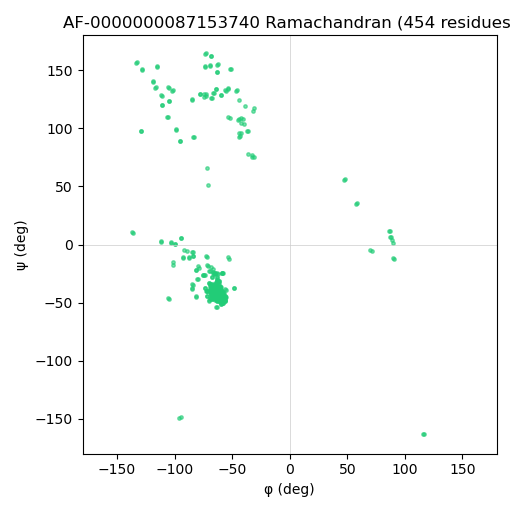 A C 1
ATOM 1060 O O . ALA A 1 130 ? -2.156 -28.234 -19.031 1 92.56 130 ALA A O 1
ATOM 1061 N N . GLN A 1 131 ? -1.594 -28.203 -16.906 1 85.69 131 GLN A N 1
ATOM 1062 C CA . GLN A 1 131 ? -0.397 -27.406 -17.109 1 85.69 131 GLN A CA 1
ATOM 1063 C C . GLN A 1 131 ? -0.734 -26.094 -17.812 1 85.69 131 GLN A C 1
ATOM 1065 O O . GLN A 1 131 ? -0.022 -25.672 -18.719 1 85.69 131 GLN A O 1
ATOM 1070 N N . ASP A 1 132 ? -1.884 -25.594 -17.453 1 86.5 132 ASP A N 1
ATOM 1071 C CA . ASP A 1 132 ? -2.33 -24.281 -17.906 1 86.5 132 ASP A CA 1
ATOM 1072 C C . ASP A 1 132 ? -1.765 -23.172 -17.031 1 86.5 132 ASP A C 1
ATOM 1074 O O . ASP A 1 132 ? -2.395 -22.766 -16.047 1 86.5 132 ASP A O 1
ATOM 1078 N N . MET A 1 133 ? -0.656 -22.672 -17.438 1 79.94 133 MET A N 1
ATOM 1079 C CA . MET A 1 133 ? 0.094 -21.734 -16.609 1 79.94 133 MET A CA 1
ATOM 1080 C C . MET A 1 133 ? -0.748 -20.516 -16.266 1 79.94 133 MET A C 1
ATOM 1082 O O . MET A 1 133 ? -0.733 -20.031 -15.141 1 79.94 133 MET A O 1
ATOM 1086 N N . ARG A 1 134 ? -1.413 -19.969 -17.203 1 81.75 134 ARG A N 1
ATOM 1087 C CA . ARG A 1 134 ? -2.271 -18.812 -16.984 1 81.75 134 ARG A CA 1
ATOM 1088 C C . ARG A 1 134 ? -3.393 -19.141 -16 1 81.75 134 ARG A C 1
ATOM 1090 O O . ARG A 1 134 ? -3.674 -18.359 -15.086 1 81.75 134 ARG A O 1
ATOM 1097 N N . GLY A 1 135 ? -4.016 -20.25 -16.266 1 87.12 135 GLY A N 1
ATOM 1098 C CA . GLY A 1 135 ? -5.078 -20.688 -15.375 1 87.12 135 GLY A CA 1
ATOM 1099 C C . GLY A 1 135 ? -4.609 -20.906 -13.953 1 87.12 135 GLY A C 1
ATOM 1100 O O . GLY A 1 135 ? -5.328 -20.578 -13 1 87.12 135 GLY A O 1
ATOM 1101 N N . ILE A 1 136 ? -3.395 -21.484 -13.766 1 88.25 136 ILE A N 1
ATOM 1102 C CA . ILE A 1 136 ? -2.809 -21.703 -12.445 1 88.25 136 ILE A CA 1
ATOM 1103 C C . ILE A 1 136 ? -2.646 -20.359 -11.734 1 88.25 136 ILE A C 1
ATOM 1105 O O . ILE A 1 136 ? -3.07 -20.203 -10.586 1 88.25 136 ILE A O 1
ATOM 1109 N N . HIS A 1 137 ? -2.076 -19.422 -12.398 1 84.5 137 HIS A N 1
ATOM 1110 C CA . HIS A 1 137 ? -1.859 -18.094 -11.828 1 84.5 137 HIS A CA 1
ATOM 1111 C C . HIS A 1 137 ? -3.178 -17.438 -11.422 1 84.5 137 HIS A C 1
ATOM 1113 O O . HIS A 1 137 ? -3.32 -16.953 -10.297 1 84.5 137 HIS A O 1
ATOM 1119 N N . GLU A 1 138 ? -4.156 -17.406 -12.328 1 88.19 138 GLU A N 1
ATOM 1120 C CA . GLU A 1 138 ? -5.434 -16.719 -12.102 1 88.19 138 GLU A CA 1
ATOM 1121 C C . GLU A 1 138 ? -6.203 -17.359 -10.953 1 88.19 138 GLU A C 1
ATOM 1123 O O . GLU A 1 138 ? -6.754 -16.672 -10.102 1 88.19 138 GLU A O 1
ATOM 1128 N N . THR A 1 139 ? -6.219 -18.688 -10.93 1 93.38 139 THR A N 1
ATOM 1129 C CA . THR A 1 139 ? -6.957 -19.375 -9.883 1 93.38 139 THR A CA 1
ATOM 1130 C C . THR A 1 139 ? -6.234 -19.25 -8.547 1 93.38 139 THR A C 1
ATOM 1132 O O . THR A 1 139 ? -6.875 -19.141 -7.496 1 93.38 139 THR A O 1
ATOM 1135 N N . ASN A 1 140 ? -4.91 -19.359 -8.547 1 92.69 140 ASN A N 1
ATOM 1136 C CA . ASN A 1 140 ? -4.145 -19.125 -7.328 1 92.69 140 ASN A CA 1
ATOM 1137 C C . ASN A 1 140 ? -4.426 -17.734 -6.746 1 92.69 140 ASN A C 1
ATOM 1139 O O . ASN A 1 140 ? -4.691 -17.609 -5.551 1 92.69 140 ASN A O 1
ATOM 1143 N N . ASP A 1 141 ? -4.375 -16.75 -7.562 1 91.62 141 ASP A N 1
ATOM 1144 C CA . ASP A 1 141 ? -4.645 -15.383 -7.129 1 91.62 141 ASP A CA 1
ATOM 1145 C C . ASP A 1 141 ? -6.066 -15.242 -6.594 1 91.62 141 ASP A C 1
ATOM 1147 O O . ASP A 1 141 ? -6.285 -14.617 -5.555 1 91.62 141 ASP A O 1
ATOM 1151 N N . ALA A 1 142 ? -6.977 -15.805 -7.316 1 95.81 142 ALA A N 1
ATOM 1152 C CA . ALA A 1 142 ? -8.375 -15.742 -6.902 1 95.81 142 ALA A CA 1
ATOM 1153 C C . ALA A 1 142 ? -8.57 -16.391 -5.535 1 95.81 142 ALA A C 1
ATOM 1155 O O . ALA A 1 142 ? -9.336 -15.898 -4.707 1 95.81 142 ALA A O 1
ATOM 1156 N N . PHE A 1 143 ? -7.898 -17.562 -5.281 1 98.19 143 PHE A N 1
ATOM 1157 C CA . PHE A 1 143 ? -7.973 -18.25 -4.004 1 98.19 143 PHE A CA 1
ATOM 1158 C C . PHE A 1 143 ? -7.531 -17.344 -2.865 1 98.19 143 PHE A C 1
ATOM 1160 O O . PHE A 1 143 ? -8.258 -17.172 -1.882 1 98.19 143 PHE A O 1
ATOM 1167 N N . HIS A 1 144 ? -6.418 -16.672 -3.02 1 97.62 144 HIS A N 1
ATOM 1168 C CA . HIS A 1 144 ? -5.863 -15.852 -1.949 1 97.62 144 HIS A CA 1
ATOM 1169 C C . HIS A 1 144 ? -6.672 -14.57 -1.765 1 97.62 144 HIS A C 1
ATOM 1171 O O . HIS A 1 144 ? -6.883 -14.117 -0.635 1 97.62 144 HIS A O 1
ATOM 1177 N N . ILE A 1 145 ? -7.129 -14.016 -2.871 1 96.62 145 ILE A N 1
ATOM 1178 C CA . ILE A 1 145 ? -7.949 -12.82 -2.771 1 96.62 145 ILE A CA 1
ATOM 1179 C C . ILE A 1 145 ? -9.242 -13.141 -2.021 1 96.62 145 ILE A C 1
ATOM 1181 O O . ILE A 1 145 ? -9.633 -12.406 -1.108 1 96.62 145 ILE A O 1
ATOM 1185 N N . ALA A 1 146 ? -9.898 -14.242 -2.383 1 97.75 146 ALA A N 1
ATOM 1186 C CA . ALA A 1 146 ? -11.117 -14.664 -1.693 1 97.75 146 ALA A CA 1
ATOM 1187 C C . ALA A 1 146 ? -10.844 -14.93 -0.215 1 97.75 146 ALA A C 1
ATOM 1189 O O . ALA A 1 146 ? -11.625 -14.516 0.648 1 97.75 146 ALA A O 1
ATOM 1190 N N . LEU A 1 147 ? -9.797 -15.602 0.061 1 98.62 147 LEU A N 1
ATOM 1191 C CA . LEU A 1 147 ? -9.414 -15.93 1.431 1 98.62 147 LEU A CA 1
ATOM 1192 C C . LEU A 1 147 ? -9.234 -14.664 2.26 1 98.62 147 LEU A C 1
ATOM 1194 O O . LEU A 1 147 ? -9.859 -14.508 3.309 1 98.62 147 LEU A O 1
ATOM 1198 N N . PHE A 1 148 ? -8.469 -13.719 1.769 1 98.19 148 PHE A N 1
ATOM 1199 C CA . PHE A 1 148 ? -8.086 -12.562 2.572 1 98.19 148 PHE A CA 1
ATOM 1200 C C . PHE A 1 148 ? -9.195 -11.516 2.58 1 98.19 148 PHE A C 1
ATOM 1202 O O . PHE A 1 148 ? -9.242 -10.672 3.473 1 98.19 148 PHE A O 1
ATOM 1209 N N . ALA A 1 149 ? -10.062 -11.562 1.578 1 97.44 149 ALA A N 1
ATOM 1210 C CA . ALA A 1 149 ? -11.219 -10.68 1.606 1 97.44 149 ALA A CA 1
ATOM 1211 C C . ALA A 1 149 ? -12.062 -10.914 2.855 1 97.44 149 ALA A C 1
ATOM 1213 O O . ALA A 1 149 ? -12.766 -10.016 3.324 1 97.44 149 ALA A O 1
ATOM 1214 N N . ALA A 1 150 ? -11.984 -12.062 3.418 1 97.88 150 ALA A N 1
ATOM 1215 C CA . ALA A 1 150 ? -12.789 -12.453 4.574 1 97.88 150 ALA A CA 1
ATOM 1216 C C . ALA A 1 150 ? -12.312 -11.742 5.84 1 97.88 150 ALA A C 1
ATOM 1218 O O . ALA A 1 150 ? -12.992 -11.773 6.867 1 97.88 150 ALA A O 1
ATOM 1219 N N . CYS A 1 151 ? -11.18 -11.078 5.785 1 97.38 151 CYS A N 1
ATOM 1220 C CA . CYS A 1 151 ? -10.672 -10.391 6.969 1 97.38 151 CYS A CA 1
ATOM 1221 C C . CYS A 1 151 ? -11.516 -9.164 7.285 1 97.38 151 CYS A C 1
ATOM 1223 O O . CYS A 1 151 ? -11.391 -8.586 8.367 1 97.38 151 CYS A O 1
ATOM 1225 N N . GLY A 1 152 ? -12.305 -8.656 6.328 1 96.06 152 GLY A N 1
ATOM 1226 C CA . GLY A 1 152 ? -13.273 -7.609 6.594 1 96.06 152 GLY A CA 1
ATOM 1227 C C . GLY A 1 152 ? -12.688 -6.215 6.492 1 96.06 152 GLY A C 1
ATOM 1228 O O . GLY A 1 152 ? -13.305 -5.242 6.934 1 96.06 152 GLY A O 1
ATOM 1229 N N . ASN A 1 153 ? -11.547 -6.051 5.992 1 97.75 153 ASN A N 1
ATOM 1230 C CA . ASN A 1 153 ? -10.906 -4.754 5.793 1 97.75 153 ASN A CA 1
ATOM 1231 C C . ASN A 1 153 ? -10.391 -4.598 4.367 1 97.75 153 ASN A C 1
ATOM 1233 O O . ASN A 1 153 ? -9.273 -5.02 4.059 1 97.75 153 ASN A O 1
ATOM 1237 N N . PRO A 1 154 ? -11.156 -3.945 3.537 1 96.25 154 PRO A N 1
ATOM 1238 C CA . PRO A 1 154 ? -10.781 -3.85 2.123 1 96.25 154 PRO A CA 1
ATOM 1239 C C . PRO A 1 154 ? -9.492 -3.064 1.903 1 96.25 154 PRO A C 1
ATOM 1241 O O . PRO A 1 154 ? -8.812 -3.26 0.894 1 96.25 154 PRO A O 1
ATOM 1244 N N . TYR A 1 155 ? -9.109 -2.184 2.793 1 94.75 155 TYR A N 1
ATOM 1245 C CA . TYR A 1 155 ? -7.875 -1.424 2.654 1 94.75 155 TYR A CA 1
ATOM 1246 C C . TYR A 1 155 ? -6.66 -2.312 2.896 1 94.75 155 TYR A C 1
ATOM 1248 O O . TYR A 1 155 ? -5.652 -2.203 2.195 1 94.75 155 TYR A O 1
ATOM 1256 N N . LEU A 1 156 ? -6.766 -3.172 3.869 1 97.25 156 LEU A N 1
ATOM 1257 C CA . LEU A 1 156 ? -5.715 -4.16 4.098 1 97.25 156 LEU A CA 1
ATOM 1258 C C . LEU A 1 156 ? -5.574 -5.09 2.896 1 97.25 156 LEU A C 1
ATOM 1260 O O . LEU A 1 156 ? -4.457 -5.371 2.453 1 97.25 156 LEU A O 1
ATOM 1264 N N . VAL A 1 157 ? -6.699 -5.527 2.381 1 96.62 157 VAL A N 1
ATOM 1265 C CA . VAL A 1 157 ? -6.715 -6.438 1.241 1 96.62 157 VAL A CA 1
ATOM 1266 C C . VAL A 1 157 ? -6.059 -5.77 0.034 1 96.62 157 VAL A C 1
ATOM 1268 O O . VAL A 1 157 ? -5.289 -6.402 -0.69 1 96.62 157 VAL A O 1
ATOM 1271 N N . ARG A 1 158 ? -6.312 -4.531 -0.127 1 92.56 158 ARG A N 1
ATOM 1272 C CA . ARG A 1 158 ? -5.715 -3.799 -1.238 1 92.56 158 ARG A CA 1
ATOM 1273 C C . ARG A 1 158 ? -4.199 -3.73 -1.098 1 92.56 158 ARG A C 1
ATOM 1275 O O . ARG A 1 158 ? -3.471 -3.939 -2.07 1 92.56 158 ARG A O 1
ATOM 1282 N N . SER A 1 159 ? -3.74 -3.428 0.072 1 94.62 159 SER A N 1
ATOM 1283 C CA . SER A 1 159 ? -2.301 -3.412 0.319 1 94.62 159 SER A CA 1
ATOM 1284 C C . SER A 1 159 ? -1.678 -4.773 0.037 1 94.62 159 SER A C 1
ATOM 1286 O O . SER A 1 159 ? -0.614 -4.859 -0.58 1 94.62 159 SER A O 1
ATOM 1288 N N . LEU A 1 160 ? -2.34 -5.75 0.48 1 95.44 160 LEU A N 1
ATOM 1289 C CA . LEU A 1 160 ? -1.855 -7.105 0.259 1 95.44 160 LEU A CA 1
ATOM 1290 C C . LEU A 1 160 ? -1.803 -7.43 -1.231 1 95.44 160 LEU A C 1
ATOM 1292 O O . LEU A 1 160 ? -0.821 -8 -1.713 1 95.44 160 LEU A O 1
ATOM 1296 N N . GLN A 1 161 ? -2.824 -7.062 -1.936 1 91.69 161 GLN A N 1
ATOM 1297 C CA . GLN A 1 161 ? -2.871 -7.293 -3.375 1 91.69 161 GLN A CA 1
ATOM 1298 C C . GLN A 1 161 ? -1.728 -6.574 -4.086 1 91.69 161 GLN A C 1
ATOM 1300 O O . GLN A 1 161 ? -1.169 -7.094 -5.055 1 91.69 161 GLN A O 1
ATOM 1305 N N . ASP A 1 162 ? -1.402 -5.398 -3.648 1 88.25 162 ASP A N 1
ATOM 1306 C CA . ASP A 1 162 ? -0.269 -4.672 -4.211 1 88.25 162 ASP A CA 1
ATOM 1307 C C . ASP A 1 162 ? 1.018 -5.488 -4.094 1 88.25 162 ASP A C 1
ATOM 1309 O O . ASP A 1 162 ? 1.798 -5.566 -5.047 1 88.25 162 ASP A O 1
ATOM 1313 N N . TYR A 1 163 ? 1.206 -6.125 -2.988 1 92.69 163 TYR A N 1
ATOM 1314 C CA . TYR A 1 163 ? 2.434 -6.883 -2.781 1 92.69 163 TYR A CA 1
ATOM 1315 C C . TYR A 1 163 ? 2.357 -8.242 -3.475 1 92.69 163 TYR A C 1
ATOM 1317 O O . TYR A 1 163 ? 3.381 -8.789 -3.893 1 92.69 163 TYR A O 1
ATOM 1325 N N . MET A 1 164 ? 1.14 -8.781 -3.6 1 89.44 164 MET A N 1
ATOM 1326 C CA . MET A 1 164 ? 0.981 -9.977 -4.422 1 89.44 164 MET A CA 1
ATOM 1327 C C . MET A 1 164 ? 1.412 -9.711 -5.859 1 89.44 164 MET A C 1
ATOM 1329 O O . MET A 1 164 ? 2.141 -10.5 -6.453 1 89.44 164 MET A O 1
ATOM 1333 N N . ASN A 1 165 ? 1.026 -8.562 -6.336 1 82.31 165 ASN A N 1
ATOM 1334 C CA . ASN A 1 165 ? 1.409 -8.172 -7.688 1 82.31 165 ASN A CA 1
ATOM 1335 C C . ASN A 1 165 ? 2.906 -7.891 -7.789 1 82.31 165 ASN A C 1
ATOM 1337 O O . ASN A 1 165 ? 3.549 -8.266 -8.766 1 82.31 165 ASN A O 1
ATOM 1341 N N . LEU A 1 166 ? 3.395 -7.25 -6.773 1 83.19 166 LEU A N 1
ATOM 1342 C CA . LEU A 1 166 ? 4.805 -6.883 -6.754 1 83.19 166 LEU A CA 1
ATOM 1343 C C . LEU A 1 166 ? 5.691 -8.125 -6.766 1 83.19 166 LEU A C 1
ATOM 1345 O O . LEU A 1 166 ? 6.793 -8.102 -7.32 1 83.19 166 LEU A O 1
ATOM 1349 N N . THR A 1 167 ? 5.219 -9.234 -6.227 1 87.94 167 THR A N 1
ATOM 1350 C CA . THR A 1 167 ? 6.043 -10.438 -6.098 1 87.94 167 THR A CA 1
ATOM 1351 C C . THR A 1 167 ? 5.734 -11.422 -7.219 1 87.94 167 THR A C 1
ATOM 1353 O O . THR A 1 167 ? 6.328 -12.5 -7.285 1 87.94 167 THR A O 1
ATOM 1356 N N . LEU A 1 168 ? 4.855 -11.078 -8.078 1 79.81 168 LEU A N 1
ATOM 1357 C CA . LEU A 1 168 ? 4.449 -11.977 -9.148 1 79.81 168 LEU A CA 1
ATOM 1358 C C . LEU A 1 168 ? 5.652 -12.414 -9.984 1 79.81 168 LEU A C 1
ATOM 1360 O O . LEU A 1 168 ? 5.844 -13.609 -10.227 1 79.81 168 LEU A O 1
ATOM 1364 N N . PRO A 1 169 ? 6.52 -11.523 -10.406 1 75.56 169 PRO A N 1
ATOM 1365 C CA . PRO A 1 169 ? 7.668 -11.961 -11.211 1 75.56 169 PRO A CA 1
ATOM 1366 C C . PRO A 1 169 ? 8.586 -12.914 -10.445 1 75.56 169 PRO A C 1
ATOM 1368 O O . PRO A 1 169 ? 9.305 -13.711 -11.062 1 75.56 169 PRO A O 1
ATOM 1371 N N . MET A 1 170 ? 8.57 -12.828 -9.188 1 78.94 170 MET A N 1
ATOM 1372 C CA . MET A 1 170 ? 9.422 -13.672 -8.352 1 78.94 170 MET A CA 1
ATOM 1373 C C . MET A 1 170 ? 8.883 -15.094 -8.281 1 78.94 170 MET A C 1
ATOM 1375 O O . MET A 1 170 ? 9.641 -16.047 -8.094 1 78.94 170 MET A O 1
ATOM 1379 N N . ARG A 1 171 ? 7.602 -15.211 -8.469 1 79.25 171 ARG A N 1
ATOM 1380 C CA . ARG A 1 171 ? 6.949 -16.5 -8.273 1 79.25 171 ARG A CA 1
ATOM 1381 C C . ARG A 1 171 ? 6.684 -17.188 -9.609 1 79.25 171 ARG A C 1
ATOM 1383 O O . ARG A 1 171 ? 6.402 -18.391 -9.648 1 79.25 171 ARG A O 1
ATOM 1390 N N . ALA A 1 172 ? 6.727 -16.5 -10.594 1 68.44 172 ALA A N 1
ATOM 1391 C CA . ALA A 1 172 ? 6.273 -16.953 -11.906 1 68.44 172 ALA A CA 1
ATOM 1392 C C . ALA A 1 172 ? 7.031 -18.219 -12.336 1 68.44 172 ALA A C 1
ATOM 1394 O O . ALA A 1 172 ? 6.438 -19.156 -12.867 1 68.44 172 ALA A O 1
ATOM 1395 N N . LYS A 1 173 ? 8.242 -18.203 -12.086 1 64.38 173 LYS A N 1
ATOM 1396 C CA . LYS A 1 173 ? 9.008 -19.344 -12.547 1 64.38 173 LYS A CA 1
ATOM 1397 C C . LYS A 1 173 ? 8.641 -20.609 -11.758 1 64.38 173 LYS A C 1
ATOM 1399 O O . LYS A 1 173 ? 8.789 -21.719 -12.25 1 64.38 173 LYS A O 1
ATOM 1404 N N . ASN A 1 174 ? 8.117 -20.375 -10.594 1 67.38 174 ASN A N 1
ATOM 1405 C CA . ASN A 1 174 ? 7.797 -21.516 -9.742 1 67.38 174 ASN A CA 1
ATOM 1406 C C . ASN A 1 174 ? 6.359 -21.984 -9.945 1 67.38 174 ASN A C 1
ATOM 1408 O O . ASN A 1 174 ? 5.953 -23.016 -9.414 1 67.38 174 ASN A O 1
ATOM 1412 N N . LEU A 1 175 ? 5.703 -21.25 -10.719 1 67.38 175 LEU A N 1
ATOM 1413 C CA . LEU A 1 175 ? 4.301 -21.609 -10.922 1 67.38 175 LEU A CA 1
ATOM 1414 C C . LEU A 1 175 ? 4.176 -22.938 -11.656 1 67.38 175 LEU A C 1
ATOM 1416 O O . LEU A 1 175 ? 3.186 -23.656 -11.484 1 67.38 175 LEU A O 1
ATOM 1420 N N . ALA A 1 176 ? 5.285 -23.266 -12.336 1 65.12 176 ALA A N 1
ATOM 1421 C CA . ALA A 1 176 ? 5.195 -24.5 -13.125 1 65.12 176 ALA A CA 1
ATOM 1422 C C . ALA A 1 176 ? 6.098 -25.578 -12.539 1 65.12 176 ALA A C 1
ATOM 1424 O O . ALA A 1 176 ? 6.156 -26.703 -13.07 1 65.12 176 ALA A O 1
ATOM 1425 N N . ASP A 1 177 ? 6.688 -25.234 -11.492 1 77.88 177 ASP A N 1
ATOM 1426 C CA . ASP A 1 177 ? 7.512 -26.25 -10.82 1 77.88 177 ASP A CA 1
ATOM 1427 C C . ASP A 1 177 ? 6.645 -27.297 -10.141 1 77.88 177 ASP A C 1
ATOM 1429 O O . ASP A 1 177 ? 5.727 -26.953 -9.383 1 77.88 177 ASP A O 1
ATOM 1433 N N . SER A 1 178 ? 6.906 -28.547 -10.414 1 83.38 178 SER A N 1
ATOM 1434 C CA . SER A 1 178 ? 6.062 -29.625 -9.93 1 83.38 178 SER A CA 1
ATOM 1435 C C . SER A 1 178 ? 6.059 -29.688 -8.406 1 83.38 178 SER A C 1
ATOM 1437 O O . SER A 1 178 ? 5.008 -29.906 -7.793 1 83.38 178 SER A O 1
ATOM 1439 N N . GLU A 1 179 ? 7.176 -29.531 -7.82 1 86.81 179 GLU A N 1
ATOM 1440 C CA . GLU A 1 179 ? 7.262 -29.578 -6.363 1 86.81 179 GLU A CA 1
ATOM 1441 C C . GLU A 1 179 ? 6.523 -28.391 -5.727 1 86.81 179 GLU A C 1
ATOM 1443 O O . GLU A 1 179 ? 5.797 -28.562 -4.746 1 86.81 179 GLU A O 1
ATOM 1448 N N . GLY A 1 180 ? 6.723 -27.312 -6.301 1 87.62 180 GLY A N 1
ATOM 1449 C CA . GLY A 1 180 ? 6.039 -26.125 -5.809 1 87.62 180 GLY A CA 1
ATOM 1450 C C . GLY A 1 180 ? 4.531 -26.219 -5.93 1 87.62 180 GLY A C 1
ATOM 1451 O O . GLY A 1 180 ? 3.805 -25.828 -5.012 1 87.62 180 GLY A O 1
ATOM 1452 N N . LEU A 1 181 ? 4.145 -26.75 -6.984 1 88.69 181 LEU A N 1
ATOM 1453 C CA . LEU A 1 181 ? 2.717 -26.906 -7.23 1 88.69 181 LEU A CA 1
ATOM 1454 C C . LEU A 1 181 ? 2.096 -27.875 -6.227 1 88.69 181 LEU A C 1
ATOM 1456 O O . LEU A 1 181 ? 1.018 -27.609 -5.688 1 88.69 181 LEU A O 1
ATOM 1460 N N . ALA A 1 182 ? 2.766 -29 -6.023 1 93 182 ALA A N 1
ATOM 1461 C CA . ALA A 1 182 ? 2.271 -30 -5.074 1 93 182 ALA A CA 1
ATOM 1462 C C . ALA A 1 182 ? 2.164 -29.406 -3.672 1 93 182 ALA A C 1
ATOM 1464 O O . ALA A 1 182 ? 1.177 -29.641 -2.969 1 93 182 ALA A O 1
ATOM 1465 N N . LEU A 1 183 ? 3.168 -28.703 -3.332 1 93.88 183 LEU A N 1
ATOM 1466 C CA . LEU A 1 183 ? 3.178 -28.062 -2.02 1 93.88 183 LEU A CA 1
ATOM 1467 C C . LEU A 1 183 ? 2.035 -27.062 -1.894 1 93.88 183 LEU A C 1
ATOM 1469 O O . LEU A 1 183 ? 1.317 -27.062 -0.891 1 93.88 183 LEU A O 1
ATOM 1473 N N . SER A 1 184 ? 1.847 -26.234 -2.898 1 94.19 184 SER A N 1
ATOM 1474 C CA . SER A 1 184 ? 0.787 -25.234 -2.891 1 94.19 184 SER A CA 1
ATOM 1475 C C . SER A 1 184 ? -0.59 -25.891 -2.811 1 94.19 184 SER A C 1
ATOM 1477 O O . SER A 1 184 ? -1.459 -25.422 -2.07 1 94.19 184 SER A O 1
ATOM 1479 N N . ARG A 1 185 ? -0.751 -26.938 -3.506 1 95.06 185 ARG A N 1
ATOM 1480 C CA . ARG A 1 185 ? -2.01 -27.688 -3.477 1 95.06 185 ARG A CA 1
ATOM 1481 C C . ARG A 1 185 ? -2.336 -28.156 -2.062 1 95.06 185 ARG A C 1
ATOM 1483 O O . ARG A 1 185 ? -3.449 -27.938 -1.576 1 95.06 185 ARG A O 1
ATOM 1490 N N . ARG A 1 186 ? -1.391 -28.734 -1.506 1 97.25 186 ARG A N 1
ATOM 1491 C CA . ARG A 1 186 ? -1.577 -29.25 -0.159 1 97.25 186 ARG A CA 1
ATOM 1492 C C . ARG A 1 186 ? -1.839 -28.125 0.838 1 97.25 186 ARG A C 1
ATOM 1494 O O . ARG A 1 186 ? -2.711 -28.25 1.701 1 97.25 186 ARG A O 1
ATOM 1501 N N . GLN A 1 187 ? -1.117 -27.109 0.733 1 97.94 187 GLN A N 1
ATOM 1502 C CA . GLN A 1 187 ? -1.242 -26 1.677 1 97.94 187 GLN A CA 1
ATOM 1503 C C . GLN A 1 187 ? -2.586 -25.297 1.523 1 97.94 187 GLN A C 1
ATOM 1505 O O . GLN A 1 187 ? -3.199 -24.891 2.514 1 97.94 187 GLN A O 1
ATOM 1510 N N . HIS A 1 188 ? -3.035 -25.094 0.293 1 98.31 188 HIS A N 1
ATOM 1511 C CA . HIS A 1 188 ? -4.371 -24.547 0.093 1 98.31 188 HIS A CA 1
ATOM 1512 C C . HIS A 1 188 ? -5.43 -25.406 0.781 1 98.31 188 HIS A C 1
ATOM 1514 O O . HIS A 1 188 ? -6.32 -24.875 1.453 1 98.31 188 HIS A O 1
ATOM 1520 N N . GLU A 1 189 ? -5.312 -26.688 0.627 1 98.25 189 GLU A N 1
ATOM 1521 C CA . GLU A 1 189 ? -6.254 -27.609 1.264 1 98.25 189 GLU A CA 1
ATOM 1522 C C . GLU A 1 189 ? -6.219 -27.469 2.783 1 98.25 189 GLU A C 1
ATOM 1524 O O . GLU A 1 189 ? -7.266 -27.453 3.434 1 98.25 189 GLU A O 1
ATOM 1529 N N . LEU A 1 190 ? -5.055 -27.391 3.316 1 98.62 190 LEU A N 1
ATOM 1530 C CA . LEU A 1 190 ? -4.895 -27.234 4.758 1 98.62 190 LEU A CA 1
ATOM 1531 C C . LEU A 1 190 ? -5.477 -25.906 5.23 1 98.62 190 LEU A C 1
ATOM 1533 O O . LEU A 1 190 ? -6.039 -25.812 6.324 1 98.62 190 LEU A O 1
ATOM 1537 N N . MET A 1 191 ? -5.344 -24.844 4.434 1 98.75 191 MET A N 1
ATOM 1538 C CA . MET A 1 191 ? -5.953 -23.562 4.777 1 98.75 191 MET A CA 1
ATOM 1539 C C . MET A 1 191 ? -7.469 -23.688 4.891 1 98.75 191 MET A C 1
ATOM 1541 O O . MET A 1 191 ? -8.07 -23.172 5.832 1 98.75 191 MET A O 1
ATOM 1545 N N . ILE A 1 192 ? -8.031 -24.344 3.9 1 98.75 192 ILE A N 1
ATOM 1546 C CA . ILE A 1 192 ? -9.477 -24.547 3.914 1 98.75 192 ILE A CA 1
ATOM 1547 C C . ILE A 1 192 ? -9.883 -25.312 5.176 1 98.75 192 ILE A C 1
ATOM 1549 O O . ILE A 1 192 ? -10.859 -24.953 5.836 1 98.75 192 ILE A O 1
ATOM 1553 N N . GLU A 1 193 ? -9.117 -26.297 5.555 1 98.62 193 GLU A N 1
ATOM 1554 C CA . GLU A 1 193 ? -9.398 -27.078 6.754 1 98.62 193 GLU A CA 1
ATOM 1555 C C . GLU A 1 193 ? -9.305 -26.219 8.008 1 98.62 193 GLU A C 1
ATOM 1557 O O . GLU A 1 193 ? -10.141 -26.328 8.906 1 98.62 193 GLU A O 1
ATOM 1562 N N . LEU A 1 194 ? -8.32 -25.391 8.07 1 98.69 194 LEU A N 1
ATOM 1563 C CA . LEU A 1 194 ? -8.117 -24.547 9.242 1 98.69 194 LEU A CA 1
ATOM 1564 C C . LEU A 1 194 ? -9.227 -23.516 9.367 1 98.69 194 LEU A C 1
ATOM 1566 O O . LEU A 1 194 ? -9.586 -23.109 10.477 1 98.69 194 LEU A O 1
ATOM 1570 N N . LEU A 1 195 ? -9.82 -23.141 8.234 1 98.62 195 LEU A N 1
ATOM 1571 C CA . LEU A 1 195 ? -10.93 -22.203 8.25 1 98.62 195 LEU A CA 1
ATOM 1572 C C . LEU A 1 195 ? -12.141 -22.781 8.961 1 98.62 195 LEU A C 1
ATOM 1574 O O . LEU A 1 195 ? -12.977 -22.047 9.484 1 98.62 195 LEU A O 1
ATOM 1578 N N . LYS A 1 196 ? -12.211 -24.094 8.961 1 98.06 196 LYS A N 1
ATOM 1579 C CA . LYS A 1 196 ? -13.32 -24.781 9.602 1 98.06 196 LYS A CA 1
ATOM 1580 C C . LYS A 1 196 ? -13.125 -24.844 11.117 1 98.06 196 LYS A C 1
ATOM 1582 O O . LYS A 1 196 ? -14.07 -25.109 11.859 1 98.06 196 LYS A O 1
ATOM 1587 N N . GLY A 1 197 ? -11.883 -24.672 11.523 1 97.5 197 GLY A N 1
ATOM 1588 C CA . GLY A 1 197 ? -11.539 -24.75 12.938 1 97.5 197 GLY A CA 1
ATOM 1589 C C . GLY A 1 197 ? -11.531 -23.406 13.633 1 97.5 197 GLY A C 1
ATOM 1590 O O . GLY A 1 197 ? -12.336 -22.531 13.305 1 97.5 197 GLY A O 1
ATOM 1591 N N . ARG A 1 198 ? -10.602 -23.234 14.703 1 97 198 ARG A N 1
ATOM 1592 C CA . ARG A 1 198 ? -10.602 -22.016 15.508 1 97 198 ARG A CA 1
ATOM 1593 C C . ARG A 1 198 ? -9.18 -21.531 15.766 1 97 198 ARG A C 1
ATOM 1595 O O . ARG A 1 198 ? -8.969 -20.625 16.594 1 97 198 ARG A O 1
ATOM 1602 N N . ASP A 1 199 ? -8.328 -22.109 15.094 1 97.88 199 ASP A N 1
ATOM 1603 C CA . ASP A 1 199 ? -6.934 -21.766 15.336 1 97.88 199 ASP A CA 1
ATOM 1604 C C . ASP A 1 199 ? -6.449 -20.703 14.344 1 97.88 199 ASP A C 1
ATOM 1606 O O . ASP A 1 199 ? -5.812 -21.047 13.336 1 97.88 199 ASP A O 1
ATOM 1610 N N . SER A 1 200 ? -6.637 -19.484 14.727 1 97.88 200 SER A N 1
ATOM 1611 C CA . SER A 1 200 ? -6.281 -18.375 13.852 1 97.88 200 SER A CA 1
ATOM 1612 C C . SER A 1 200 ? -4.77 -18.281 13.672 1 97.88 200 SER A C 1
ATOM 1614 O O . SER A 1 200 ? -4.293 -17.922 12.594 1 97.88 200 SER A O 1
ATOM 1616 N N . TRP A 1 201 ? -4.055 -18.594 14.664 1 98.12 201 TRP A N 1
ATOM 1617 C CA . TRP A 1 201 ? -2.602 -18.5 14.602 1 98.12 201 TRP A CA 1
ATOM 1618 C C . TRP A 1 201 ? -2.031 -19.531 13.633 1 98.12 201 TRP A C 1
ATOM 1620 O O . TRP A 1 201 ? -1.126 -19.234 12.852 1 98.12 201 TRP A O 1
ATOM 1630 N N . ALA A 1 202 ? -2.619 -20.719 13.68 1 98.56 202 ALA A N 1
ATOM 1631 C CA . ALA A 1 202 ? -2.184 -21.75 12.742 1 98.56 202 ALA A CA 1
ATOM 1632 C C . ALA A 1 202 ? -2.477 -21.344 11.297 1 98.56 202 ALA A C 1
ATOM 1634 O O . ALA A 1 202 ? -1.648 -21.547 10.406 1 98.56 202 ALA A O 1
ATOM 1635 N N . LEU A 1 203 ? -3.643 -20.781 11.078 1 98.75 203 LEU A N 1
ATOM 1636 C CA . LEU A 1 203 ? -3.994 -20.297 9.742 1 98.75 203 LEU A CA 1
ATOM 16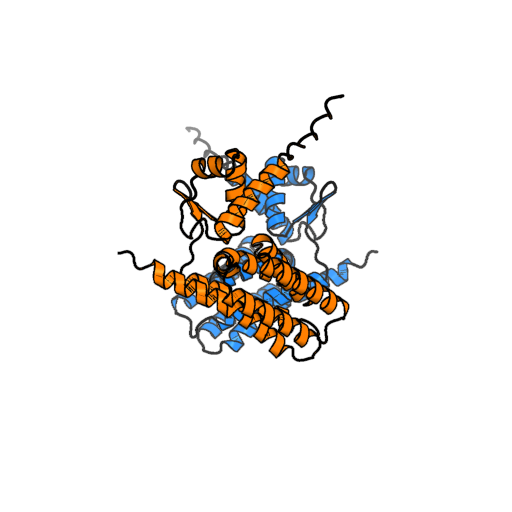37 C C . LEU A 1 203 ? -3.025 -19.219 9.281 1 98.75 203 LEU A C 1
ATOM 1639 O O . LEU A 1 203 ? -2.504 -19.281 8.164 1 98.75 203 LEU A O 1
ATOM 1643 N N . ALA A 1 204 ? -2.73 -18.281 10.172 1 98.62 204 ALA A N 1
ATOM 1644 C CA . ALA A 1 204 ? -1.84 -17.172 9.828 1 98.62 204 ALA A CA 1
ATOM 1645 C C . ALA A 1 204 ? -0.437 -17.672 9.508 1 98.62 204 ALA A C 1
ATOM 1647 O O . ALA A 1 204 ? 0.163 -17.266 8.508 1 98.62 204 ALA A O 1
ATOM 1648 N N . GLN A 1 205 ? 0.03 -18.562 10.312 1 98.5 205 GLN A N 1
ATOM 1649 C CA . GLN A 1 205 ? 1.37 -19.094 10.086 1 98.5 205 GLN A CA 1
ATOM 1650 C C . GLN A 1 205 ? 1.45 -19.859 8.766 1 98.5 205 GLN A C 1
ATOM 1652 O O . GLN A 1 205 ? 2.422 -19.719 8.023 1 98.5 205 GLN A O 1
ATOM 1657 N N . LEU A 1 206 ? 0.448 -20.641 8.484 1 98.69 206 LEU A N 1
ATOM 1658 C CA . LEU A 1 206 ? 0.428 -21.391 7.23 1 98.69 206 LEU A CA 1
ATOM 1659 C C . LEU A 1 206 ? 0.411 -20.453 6.031 1 98.69 206 LEU A C 1
ATOM 1661 O O . LEU A 1 206 ? 1.094 -20.703 5.035 1 98.69 206 LEU A O 1
ATOM 1665 N N . CYS A 1 207 ? -0.384 -19.359 6.086 1 98.44 207 CYS A N 1
ATOM 1666 C CA . CYS A 1 207 ? -0.441 -18.391 4.992 1 98.44 207 CYS A CA 1
ATOM 1667 C C . CYS A 1 207 ? 0.93 -17.781 4.738 1 98.44 207 CYS A C 1
ATOM 1669 O O . CYS A 1 207 ? 1.318 -17.578 3.586 1 98.44 207 CYS A O 1
ATOM 1671 N N . VAL A 1 208 ? 1.654 -17.516 5.801 1 98.12 208 VAL A N 1
ATOM 1672 C CA . VAL A 1 208 ? 2.99 -16.953 5.668 1 98.12 208 VAL A CA 1
ATOM 1673 C C . VAL A 1 208 ? 3.951 -18 5.125 1 98.12 208 VAL A C 1
ATOM 1675 O O . VAL A 1 208 ? 4.707 -17.734 4.184 1 98.12 208 VAL A O 1
ATOM 1678 N N . ASP A 1 209 ? 3.889 -19.234 5.652 1 97.56 209 ASP A N 1
ATOM 1679 C CA . ASP A 1 209 ? 4.758 -20.312 5.219 1 97.56 209 ASP A CA 1
ATOM 1680 C C . ASP A 1 209 ? 4.547 -20.641 3.74 1 97.56 209 ASP A C 1
ATOM 1682 O O . ASP A 1 209 ? 5.48 -21.047 3.047 1 97.56 209 ASP A O 1
ATOM 1686 N N . HIS A 1 210 ? 3.369 -20.453 3.299 1 95.94 210 HIS A N 1
ATOM 1687 C CA . HIS A 1 210 ? 3.004 -20.734 1.914 1 95.94 210 HIS A CA 1
ATOM 1688 C C . HIS A 1 210 ? 3.852 -19.906 0.946 1 95.94 210 HIS A C 1
ATOM 1690 O O . HIS A 1 210 ? 4.109 -20.344 -0.179 1 95.94 210 HIS A O 1
ATOM 1696 N N . MET A 1 211 ? 4.371 -18.812 1.351 1 94.75 211 MET A N 1
ATOM 1697 C CA . MET A 1 211 ? 5.148 -17.922 0.487 1 94.75 211 MET A CA 1
ATOM 1698 C C . MET A 1 211 ? 6.637 -18.25 0.564 1 94.75 211 MET A C 1
ATOM 1700 O O . MET A 1 211 ? 7.426 -17.766 -0.248 1 94.75 211 MET A O 1
ATOM 1704 N N . ALA A 1 212 ? 7.012 -19.094 1.536 1 93.56 212 ALA A N 1
ATOM 1705 C CA . ALA A 1 212 ? 8.422 -19.328 1.835 1 93.56 212 ALA A CA 1
ATOM 1706 C C . ALA A 1 212 ? 9.109 -20.031 0.67 1 93.56 212 ALA A C 1
ATOM 1708 O O . ALA A 1 212 ? 10.266 -19.734 0.354 1 93.56 212 ALA A O 1
ATOM 1709 N N . TYR A 1 213 ? 8.398 -20.969 0.03 1 89.88 213 TYR A N 1
ATOM 1710 C CA . TYR A 1 213 ? 9 -21.766 -1.041 1 89.88 213 TYR A CA 1
ATOM 1711 C C . TYR A 1 213 ? 9.406 -20.875 -2.209 1 89.88 213 TYR A C 1
ATOM 1713 O O . TYR A 1 213 ? 10.555 -20.922 -2.668 1 89.88 213 TYR A O 1
ATOM 1721 N N . SER A 1 214 ? 8.453 -20.094 -2.688 1 86.94 214 SER A N 1
ATOM 1722 C CA . SER A 1 214 ? 8.734 -19.219 -3.826 1 86.94 214 SER A CA 1
ATOM 1723 C C . SER A 1 214 ? 9.805 -18.188 -3.484 1 86.94 214 SER A C 1
ATOM 1725 O O . SER A 1 214 ? 10.664 -17.875 -4.316 1 86.94 214 SER A O 1
ATOM 1727 N N . LYS A 1 215 ? 9.75 -17.656 -2.291 1 91.88 215 LYS A N 1
ATOM 1728 C CA . LYS A 1 215 ? 10.75 -16.703 -1.84 1 91.88 215 LYS A CA 1
ATOM 1729 C C . LYS A 1 215 ? 12.148 -17.312 -1.852 1 91.88 215 LYS A C 1
ATOM 1731 O O . LYS A 1 215 ? 13.086 -16.75 -2.416 1 91.88 215 LYS A O 1
ATOM 1736 N N . ALA A 1 216 ? 12.266 -18.453 -1.276 1 91.75 216 ALA A N 1
ATOM 1737 C CA . ALA A 1 216 ? 13.547 -19.156 -1.183 1 91.75 216 ALA A CA 1
ATOM 1738 C C . ALA A 1 216 ? 14.086 -19.516 -2.568 1 91.75 216 ALA A C 1
ATOM 1740 O O . ALA A 1 216 ? 15.281 -19.375 -2.832 1 91.75 216 ALA A O 1
ATOM 1741 N N . ASP A 1 217 ? 13.195 -20 -3.355 1 86.31 217 ASP A N 1
ATOM 1742 C CA . ASP A 1 217 ? 13.586 -20.391 -4.707 1 86.31 217 ASP A CA 1
ATOM 1743 C C . ASP A 1 217 ? 14.133 -19.188 -5.477 1 86.31 217 ASP A C 1
ATOM 1745 O O . ASP A 1 217 ? 15.164 -19.281 -6.148 1 86.31 217 ASP A O 1
ATOM 1749 N N . TYR A 1 218 ? 13.477 -18.078 -5.418 1 85.88 218 TYR A N 1
ATOM 1750 C CA . TYR A 1 218 ? 13.922 -16.875 -6.125 1 85.88 218 TYR A CA 1
ATOM 1751 C C . TYR A 1 218 ? 15.266 -16.391 -5.594 1 85.88 218 TYR A C 1
ATOM 1753 O O . TYR A 1 218 ? 16.141 -16.031 -6.371 1 85.88 218 TYR A O 1
ATOM 1761 N N . LEU A 1 219 ? 15.414 -16.359 -4.328 1 90.06 219 LEU A N 1
ATOM 1762 C CA . LEU A 1 219 ? 16.672 -15.938 -3.723 1 90.06 219 LEU A CA 1
ATOM 1763 C C . LEU A 1 219 ? 17.828 -16.844 -4.156 1 90.06 219 LEU A C 1
ATOM 1765 O O . LEU A 1 219 ? 18.938 -16.359 -4.379 1 90.06 219 LEU A O 1
ATOM 1769 N N . ALA A 1 220 ? 17.516 -18.109 -4.285 1 87.5 220 ALA A N 1
ATOM 1770 C CA . ALA A 1 220 ? 18.531 -19.062 -4.754 1 87.5 220 ALA A CA 1
ATOM 1771 C C . ALA A 1 220 ? 18.922 -18.766 -6.195 1 87.5 220 ALA A C 1
ATOM 1773 O O . ALA A 1 220 ? 20.109 -18.875 -6.555 1 87.5 220 ALA A O 1
ATOM 1774 N N . ARG A 1 221 ? 18.031 -18.391 -6.945 1 79.69 221 ARG A N 1
ATOM 1775 C CA . ARG A 1 221 ? 18.297 -18.078 -8.344 1 79.69 221 ARG A CA 1
ATOM 1776 C C . ARG A 1 221 ? 19.156 -16.828 -8.484 1 79.69 221 ARG A C 1
ATOM 1778 O O . ARG A 1 221 ? 20.062 -16.781 -9.312 1 79.69 221 ARG A O 1
ATOM 1785 N N . ILE A 1 222 ? 18.812 -15.852 -7.77 1 78.06 222 ILE A N 1
ATOM 1786 C CA . ILE A 1 222 ? 19.578 -14.617 -7.77 1 78.06 222 ILE A CA 1
ATOM 1787 C C . ILE A 1 222 ? 21.031 -14.914 -7.367 1 78.06 222 ILE A C 1
ATOM 1789 O O . ILE A 1 222 ? 21.969 -14.367 -7.945 1 78.06 222 ILE A O 1
ATOM 1793 N N . ALA A 1 223 ? 21.172 -15.672 -6.406 1 82.44 223 ALA A N 1
ATOM 1794 C CA . ALA A 1 223 ? 22.5 -16.016 -5.91 1 82.44 223 ALA A CA 1
ATOM 1795 C C . ALA A 1 223 ? 23.312 -16.75 -6.973 1 82.44 223 ALA A C 1
ATOM 1797 O O . ALA A 1 223 ? 24.531 -16.594 -7.051 1 82.44 223 ALA A O 1
ATOM 1798 N N . ASN A 1 224 ? 22.625 -17.469 -7.766 1 75.56 224 ASN A N 1
ATOM 1799 C CA . ASN A 1 224 ? 23.297 -18.234 -8.805 1 75.56 224 ASN A CA 1
ATOM 1800 C C . ASN A 1 224 ? 23.547 -17.406 -10.055 1 75.56 224 ASN A C 1
ATOM 1802 O O . ASN A 1 224 ? 24.469 -17.672 -10.82 1 75.56 224 ASN A O 1
ATOM 1806 N N . ASP A 1 225 ? 22.75 -16.531 -10.562 1 62.22 225 ASP A N 1
ATOM 1807 C CA . ASP A 1 225 ? 22.906 -15.68 -11.734 1 62.22 225 ASP A CA 1
ATOM 1808 C C . ASP A 1 225 ? 23.984 -14.625 -11.508 1 62.22 225 ASP A C 1
ATOM 1810 O O . ASP A 1 225 ? 24.547 -14.086 -12.461 1 62.22 225 ASP A O 1
ATOM 1814 N N . LYS A 1 226 ? 24.234 -14.016 -10.414 1 53.5 226 LYS A N 1
ATOM 1815 C CA . LYS A 1 226 ? 25.375 -13.117 -10.203 1 53.5 226 LYS A CA 1
ATOM 1816 C C . LYS A 1 226 ? 26.688 -13.789 -10.57 1 53.5 226 LYS A C 1
ATOM 1818 O O . LYS A 1 226 ? 27.766 -13.211 -10.398 1 53.5 226 LYS A O 1
ATOM 1823 N N . LYS A 1 227 ? 26.938 -15.031 -10.836 1 43.06 227 LYS A N 1
ATOM 1824 C CA . LYS A 1 227 ? 28.25 -15.477 -11.289 1 43.06 227 LYS A CA 1
ATOM 1825 C C . LYS A 1 227 ? 28.516 -15.023 -12.727 1 43.06 227 LYS A C 1
ATOM 1827 O O . LYS A 1 227 ? 27.922 -15.555 -13.664 1 43.06 227 LYS A O 1
ATOM 1832 N N . PRO A 1 228 ? 28.625 -13.859 -13 1 37.38 228 PRO A N 1
ATOM 1833 C CA . PRO A 1 228 ? 29.297 -13.727 -14.297 1 37.38 228 PRO A CA 1
ATOM 1834 C C . PRO A 1 228 ? 30.422 -14.734 -14.492 1 37.38 228 PRO A C 1
ATOM 1836 O O . PRO A 1 228 ? 31.094 -15.102 -13.531 1 37.38 228 PRO A O 1
ATOM 1839 N N . GLN A 1 229 ? 30.328 -15.633 -15.531 1 27.55 229 GLN A N 1
ATOM 1840 C CA . GLN A 1 229 ? 31.562 -16.047 -16.203 1 27.55 229 GLN A CA 1
ATOM 1841 C C . GLN A 1 229 ? 32.5 -14.859 -16.422 1 27.55 229 GLN A C 1
ATOM 1843 O O . GLN A 1 229 ? 32.031 -13.766 -16.766 1 27.55 229 GLN A O 1
ATOM 1848 N N . MET B 1 1 ? 15.648 60.344 -15.43 1 28.56 1 MET B N 1
ATOM 1849 C CA . MET B 1 1 ? 15.234 59.281 -14.531 1 28.56 1 MET B CA 1
ATOM 1850 C C . MET B 1 1 ? 14.812 58.062 -15.328 1 28.56 1 MET B C 1
ATOM 1852 O O . MET B 1 1 ? 13.734 58.031 -15.93 1 28.56 1 MET B O 1
ATOM 1856 N N . LYS B 1 2 ? 15.75 57.25 -15.938 1 36.72 2 LYS B N 1
ATOM 1857 C CA . LYS B 1 2 ? 15.5 56.094 -16.781 1 36.72 2 LYS B CA 1
ATOM 1858 C C . LYS B 1 2 ? 14.586 55.094 -16.094 1 36.72 2 LYS B C 1
ATOM 1860 O O . LYS B 1 2 ? 14.758 54.812 -14.906 1 36.72 2 LYS B O 1
ATOM 1865 N N . ALA B 1 3 ? 13.414 55 -16.594 1 41.62 3 ALA B N 1
ATOM 1866 C CA . ALA B 1 3 ? 12.406 54.031 -16.125 1 41.62 3 ALA B CA 1
ATOM 1867 C C . ALA B 1 3 ? 13.023 52.656 -15.859 1 41.62 3 ALA B C 1
ATOM 1869 O O . ALA B 1 3 ? 13.734 52.125 -16.703 1 41.62 3 ALA B O 1
ATOM 1870 N N . GLN B 1 4 ? 13.383 52.344 -14.648 1 39.78 4 GLN B N 1
ATOM 1871 C CA . GLN B 1 4 ? 13.797 51 -14.211 1 39.78 4 GLN B CA 1
ATOM 1872 C C . GLN B 1 4 ? 12.898 49.938 -14.805 1 39.78 4 GLN B C 1
ATOM 1874 O O . GLN B 1 4 ? 11.672 50.031 -14.742 1 39.78 4 GLN B O 1
ATOM 1879 N N . ALA B 1 5 ? 13.383 49.25 -15.781 1 46.34 5 ALA B N 1
ATOM 1880 C CA . ALA B 1 5 ? 12.773 48.094 -16.406 1 46.34 5 ALA B CA 1
ATOM 1881 C C . ALA B 1 5 ? 12.062 47.219 -15.375 1 46.34 5 ALA B C 1
ATOM 1883 O O . ALA B 1 5 ? 12.617 46.938 -14.312 1 46.34 5 ALA B O 1
ATOM 1884 N N . SER B 1 6 ? 10.711 47.344 -15.211 1 43.72 6 SER B N 1
ATOM 1885 C CA . SER B 1 6 ? 9.852 46.5 -14.375 1 43.72 6 SER B CA 1
ATOM 1886 C C . SER B 1 6 ? 10.359 45.062 -14.305 1 43.72 6 SER B C 1
ATOM 1888 O O . SER B 1 6 ? 10.82 44.531 -15.305 1 43.72 6 SER B O 1
ATOM 1890 N N . PRO B 1 7 ? 10.797 44.531 -13.102 1 48.88 7 PRO B N 1
ATOM 1891 C CA . PRO B 1 7 ? 11.25 43.125 -13 1 48.88 7 PRO B CA 1
ATOM 1892 C C . PRO B 1 7 ? 10.383 42.156 -13.812 1 48.88 7 PRO B C 1
ATOM 1894 O O . PRO B 1 7 ? 9.188 42.406 -13.969 1 48.88 7 PRO B O 1
ATOM 1897 N N . ASP B 1 8 ? 10.836 41.625 -14.883 1 46.75 8 ASP B N 1
ATOM 1898 C CA . ASP B 1 8 ? 10.273 40.594 -15.758 1 46.75 8 ASP B CA 1
ATOM 1899 C C . ASP B 1 8 ? 9.453 39.594 -14.969 1 46.75 8 ASP B C 1
ATOM 1901 O O . ASP B 1 8 ? 9.992 38.875 -14.102 1 46.75 8 ASP B O 1
ATOM 1905 N N . ILE B 1 9 ? 8.266 39.875 -14.516 1 52.38 9 ILE B N 1
ATOM 1906 C CA . ILE B 1 9 ? 7.328 38.906 -13.992 1 52.38 9 ILE B CA 1
ATOM 1907 C C . ILE B 1 9 ? 7.523 37.562 -14.711 1 52.38 9 ILE B C 1
ATOM 1909 O O . ILE B 1 9 ? 7.324 37.469 -15.93 1 52.38 9 ILE B O 1
ATOM 1913 N N . GLN B 1 10 ? 8.469 36.812 -14.469 1 55.84 10 GLN B N 1
ATOM 1914 C CA . GLN B 1 10 ? 8.68 35.469 -15.016 1 55.84 10 GLN B CA 1
ATOM 1915 C C . GLN B 1 10 ? 7.379 34.688 -15.016 1 55.84 10 GLN B C 1
ATOM 1917 O O . GLN B 1 10 ? 6.746 34.5 -13.977 1 55.84 10 GLN B O 1
ATOM 1922 N N . VAL B 1 11 ? 6.633 34.688 -16.047 1 62.03 11 VAL B N 1
ATOM 1923 C CA . VAL B 1 11 ? 5.453 33.875 -16.312 1 62.03 11 VAL B CA 1
ATOM 1924 C C . VAL B 1 11 ? 5.734 32.438 -15.93 1 62.03 11 VAL B C 1
ATOM 1926 O O . VAL B 1 11 ? 6.695 31.828 -16.422 1 62.03 11 VAL B O 1
ATOM 1929 N N . PRO B 1 12 ? 5.117 32.031 -14.82 1 67.06 12 PRO B N 1
ATOM 1930 C CA . PRO B 1 12 ? 5.352 30.625 -14.422 1 67.06 12 PRO B CA 1
ATOM 1931 C C . PRO B 1 12 ? 5.234 29.656 -15.594 1 67.06 12 PRO B C 1
ATOM 1933 O O . PRO B 1 12 ? 4.445 29.875 -16.516 1 67.06 12 PRO B O 1
ATOM 1936 N N . SER B 1 1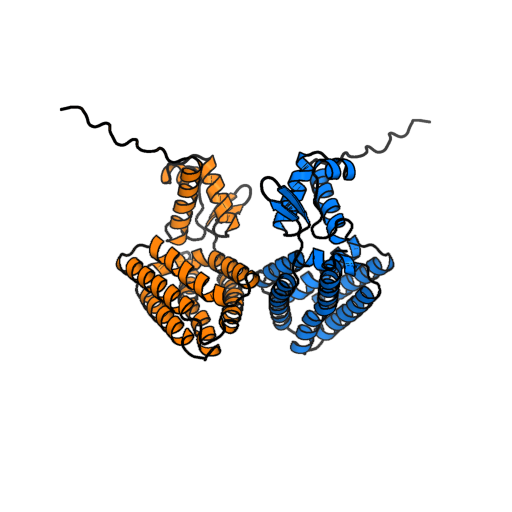3 ? 6.152 28.766 -15.766 1 75.94 13 SER B N 1
ATOM 1937 C CA . SER B 1 13 ? 6.074 27.688 -16.75 1 75.94 13 SER B CA 1
ATOM 1938 C C . SER B 1 13 ? 4.77 26.906 -16.625 1 75.94 13 SER B C 1
ATOM 1940 O O . SER B 1 13 ? 4.086 27 -15.609 1 75.94 13 SER B O 1
ATOM 1942 N N . ARG B 1 14 ? 4.293 26.344 -17.703 1 76.94 14 ARG B N 1
ATOM 1943 C CA . ARG B 1 14 ? 3.084 25.531 -17.75 1 76.94 14 ARG B CA 1
ATOM 1944 C C . ARG B 1 14 ? 3.096 24.484 -16.625 1 76.94 14 ARG B C 1
ATOM 1946 O O . ARG B 1 14 ? 2.064 24.234 -16 1 76.94 14 ARG B O 1
ATOM 1953 N N . GLU B 1 15 ? 4.285 23.953 -16.375 1 78.25 15 GLU B N 1
ATOM 1954 C CA . GLU B 1 15 ? 4.449 22.969 -15.32 1 78.25 15 GLU B CA 1
ATOM 1955 C C . GLU B 1 15 ? 4.246 23.578 -13.945 1 78.25 15 GLU B C 1
ATOM 1957 O O . GLU B 1 15 ? 3.643 22.969 -13.062 1 78.25 15 GLU B O 1
ATOM 1962 N N . GLU B 1 16 ? 4.754 24.75 -13.875 1 80.56 16 GLU B N 1
ATOM 1963 C CA . GLU B 1 16 ? 4.613 25.453 -12.602 1 80.56 16 GLU B CA 1
ATOM 1964 C C . GLU B 1 16 ? 3.158 25.812 -12.328 1 80.56 16 GLU B C 1
ATOM 1966 O O . GLU B 1 16 ? 2.695 25.719 -11.188 1 80.56 16 GLU B O 1
ATOM 1971 N N . GLU B 1 17 ? 2.514 26.297 -13.406 1 83.31 17 GLU B N 1
ATOM 1972 C CA . GLU B 1 17 ? 1.104 26.625 -13.25 1 83.31 17 GLU B CA 1
ATOM 1973 C C . GLU B 1 17 ? 0.281 25.406 -12.852 1 83.31 17 GLU B C 1
ATOM 1975 O O . GLU B 1 17 ? -0.587 25.5 -11.977 1 83.31 17 GLU B O 1
ATOM 1980 N N . GLN B 1 18 ? 0.518 24.281 -13.492 1 87.69 18 GLN B N 1
ATOM 1981 C CA . GLN B 1 18 ? -0.168 23.031 -13.172 1 87.69 18 GLN B CA 1
ATOM 1982 C C . GLN B 1 18 ? 0.074 22.641 -11.727 1 87.69 18 GLN B C 1
ATOM 1984 O O . GLN B 1 18 ? -0.864 22.281 -11.008 1 87.69 18 GLN B O 1
ATOM 1989 N N . ALA B 1 19 ? 1.297 22.734 -11.359 1 86.38 19 ALA B N 1
ATOM 1990 C CA . ALA B 1 19 ? 1.664 22.391 -9.992 1 86.38 19 ALA B CA 1
ATOM 1991 C C . ALA B 1 19 ? 0.962 23.297 -8.984 1 86.38 19 ALA B C 1
ATOM 1993 O O . ALA B 1 19 ? 0.558 22.844 -7.914 1 86.38 19 ALA B O 1
ATOM 1994 N N . GLU B 1 20 ? 0.853 24.484 -9.406 1 88.38 20 GLU B N 1
ATOM 1995 C CA . GLU B 1 20 ? 0.21 25.453 -8.523 1 88.38 20 GLU B CA 1
ATOM 1996 C C . GLU B 1 20 ? -1.273 25.141 -8.352 1 88.38 20 GLU B C 1
ATOM 1998 O O . GLU B 1 20 ? -1.806 25.219 -7.238 1 88.38 20 GLU B O 1
ATOM 2003 N N . VAL B 1 21 ? -1.936 24.828 -9.406 1 91.56 21 VAL B N 1
ATOM 2004 C CA . VAL B 1 21 ? -3.355 24.5 -9.336 1 91.56 21 VAL B CA 1
ATOM 2005 C C . VAL B 1 21 ? -3.559 23.266 -8.461 1 91.56 21 VAL B C 1
ATOM 2007 O O . VAL B 1 21 ? -4.453 23.234 -7.613 1 91.56 21 VAL B O 1
ATOM 2010 N N . ILE B 1 22 ? -2.707 22.25 -8.648 1 89.19 22 ILE B N 1
ATOM 2011 C CA . ILE B 1 22 ? -2.777 21.031 -7.859 1 89.19 22 ILE B CA 1
ATOM 2012 C C . ILE B 1 22 ? -2.584 21.359 -6.383 1 89.19 22 ILE B C 1
ATOM 2014 O O . ILE B 1 22 ? -3.369 20.938 -5.535 1 89.19 22 ILE B O 1
ATOM 2018 N N . ARG B 1 23 ? -1.613 22.156 -6.188 1 83.38 23 ARG B N 1
ATOM 2019 C CA . ARG B 1 23 ? -1.281 22.531 -4.816 1 83.38 23 ARG B CA 1
ATOM 2020 C C . ARG B 1 23 ? -2.432 23.297 -4.16 1 83.38 23 ARG B C 1
ATOM 2022 O O . ARG B 1 23 ? -2.826 22.969 -3.035 1 83.38 23 ARG B O 1
ATOM 2029 N N . ARG B 1 24 ? -2.969 24.234 -4.773 1 87.06 24 ARG B N 1
ATOM 2030 C CA . ARG B 1 24 ? -4.023 25.062 -4.203 1 87.06 24 ARG B CA 1
ATOM 2031 C C . ARG B 1 24 ? -5.293 24.266 -3.969 1 87.06 24 ARG B C 1
ATOM 2033 O O . ARG B 1 24 ? -5.949 24.406 -2.934 1 87.06 24 ARG B O 1
ATOM 2040 N N . LEU B 1 25 ? -5.633 23.469 -4.93 1 89.31 25 LEU B N 1
ATOM 2041 C CA . LEU B 1 25 ? -6.812 22.625 -4.766 1 89.31 25 LEU B CA 1
ATOM 2042 C C . LEU B 1 25 ? -6.629 21.656 -3.605 1 89.31 25 LEU B C 1
ATOM 2044 O O . LEU B 1 25 ? -7.539 21.469 -2.795 1 89.31 25 LEU B O 1
ATOM 2048 N N . GLU B 1 26 ? -5.508 21.078 -3.561 1 82.12 26 GLU B N 1
ATOM 2049 C CA . GLU B 1 26 ? -5.188 20.203 -2.441 1 82.12 26 GLU B CA 1
ATOM 2050 C C . GLU B 1 26 ? -5.316 20.938 -1.108 1 82.12 26 GLU B C 1
ATOM 2052 O O . GLU B 1 26 ? -5.926 20.406 -0.168 1 82.12 26 GLU B O 1
ATOM 2057 N N . GLU B 1 27 ? -4.773 22.109 -1.085 1 78.31 27 GLU B N 1
ATOM 2058 C CA . GLU B 1 27 ? -4.828 22.938 0.125 1 78.31 27 GLU B CA 1
ATOM 2059 C C . GLU B 1 27 ? -6.27 23.25 0.512 1 78.31 27 GLU B C 1
ATOM 2061 O O . GLU B 1 27 ? -6.641 23.156 1.686 1 78.31 27 GLU B O 1
ATOM 2066 N N . ASP B 1 28 ? -7.062 23.578 -0.46 1 82.38 28 ASP B N 1
ATOM 2067 C CA . ASP B 1 28 ? -8.453 23.922 -0.181 1 82.38 28 ASP B CA 1
ATOM 2068 C C . ASP B 1 28 ? -9.211 22.734 0.406 1 82.38 28 ASP B C 1
ATOM 2070 O O . ASP B 1 28 ? -10.078 22.906 1.261 1 82.38 28 ASP B O 1
ATOM 2074 N N . ILE B 1 29 ? -8.852 21.609 0.03 1 79.38 29 ILE B N 1
ATOM 2075 C CA . ILE B 1 29 ? -9.523 20.422 0.516 1 79.38 29 ILE B CA 1
ATOM 2076 C C . ILE B 1 29 ? -8.984 20.031 1.893 1 79.38 29 ILE B C 1
ATOM 2078 O O . ILE B 1 29 ? -9.758 19.828 2.834 1 79.38 29 ILE B O 1
ATOM 2082 N N . ILE B 1 30 ? -7.684 20.078 1.979 1 70.94 30 ILE B N 1
ATOM 2083 C CA . ILE B 1 30 ? -7.02 19.625 3.191 1 70.94 30 ILE B CA 1
ATOM 2084 C C . ILE B 1 30 ? -7.332 20.562 4.348 1 70.94 30 ILE B C 1
ATOM 2086 O O . ILE B 1 30 ? -7.551 20.125 5.477 1 70.94 30 ILE B O 1
ATOM 2090 N N . PHE B 1 31 ? -7.465 21.844 4.016 1 70.06 31 PHE B N 1
ATOM 2091 C CA . PHE B 1 31 ? -7.676 22.812 5.074 1 70.06 31 PHE B CA 1
ATOM 2092 C C . PHE B 1 31 ? -9.164 23.078 5.273 1 70.06 31 PHE B C 1
ATOM 2094 O O . PHE B 1 31 ? -9.547 24.016 5.992 1 70.06 31 PHE B O 1
ATOM 2101 N N . GLY B 1 32 ? -10.016 22.312 4.551 1 70.56 32 GLY B N 1
ATOM 2102 C CA . GLY B 1 32 ? -11.438 22.281 4.855 1 70.56 32 GLY B CA 1
ATOM 2103 C C . GLY B 1 32 ? -12.242 23.328 4.113 1 70.56 32 GLY B C 1
ATOM 2104 O O . GLY B 1 32 ? -13.438 23.5 4.363 1 70.56 32 GLY B O 1
ATOM 2105 N N . ARG B 1 33 ? -11.57 24.047 3.32 1 74.94 33 ARG B N 1
ATOM 2106 C CA . ARG B 1 33 ? -12.344 24.984 2.52 1 74.94 33 ARG B CA 1
ATOM 2107 C C . ARG B 1 33 ? -13.352 24.266 1.64 1 74.94 33 ARG B C 1
ATOM 2109 O O . ARG B 1 33 ? -14.438 24.781 1.376 1 74.94 33 ARG B O 1
ATOM 2116 N N . PHE B 1 34 ? -12.977 23.141 1.175 1 82.75 34 PHE B N 1
ATOM 2117 C CA . PHE B 1 34 ? -13.891 22.219 0.515 1 82.75 34 PHE B CA 1
ATOM 2118 C C . PHE B 1 34 ? -14.203 21.031 1.418 1 82.75 34 PHE B C 1
ATOM 2120 O O . PHE B 1 34 ? -13.32 20.219 1.717 1 82.75 34 PHE B O 1
ATOM 2127 N N . ALA B 1 35 ? -15.43 20.984 1.899 1 76.25 35 ALA B N 1
ATOM 2128 C CA . ALA B 1 35 ? -15.836 19.953 2.855 1 76.25 35 ALA B CA 1
ATOM 2129 C C . ALA B 1 35 ? -15.898 18.578 2.193 1 76.25 35 ALA B C 1
ATOM 2131 O O . ALA B 1 35 ? -16.141 18.469 0.989 1 76.25 35 ALA B O 1
ATOM 2132 N N . PRO B 1 36 ? -15.727 17.578 3.006 1 77.69 36 PRO B N 1
ATOM 2133 C CA . PRO B 1 36 ? -15.953 16.234 2.461 1 77.69 36 PRO B CA 1
ATOM 2134 C C . PRO B 1 36 ? -17.328 16.094 1.807 1 77.69 36 PRO B C 1
ATOM 2136 O O . PRO B 1 36 ? -18.312 16.625 2.316 1 77.69 36 PRO B O 1
ATOM 2139 N N . GLY B 1 37 ? -17.328 15.492 0.634 1 80 37 GLY B N 1
ATOM 2140 C CA . GLY B 1 37 ? -18.578 15.281 -0.074 1 80 37 GLY B CA 1
ATOM 2141 C C . GLY B 1 37 ? -18.953 16.438 -0.987 1 80 37 GLY B C 1
ATOM 2142 O O . GLY B 1 37 ? -19.844 16.297 -1.82 1 80 37 GLY B O 1
ATOM 2143 N N . LEU B 1 38 ? -18.266 17.516 -0.841 1 85.44 38 LEU B N 1
ATOM 2144 C CA . LEU B 1 38 ? -18.562 18.672 -1.662 1 85.44 38 LEU B CA 1
ATOM 2145 C C . LEU B 1 38 ? -18.297 18.391 -3.137 1 85.44 38 LEU B C 1
ATOM 2147 O O . LEU B 1 38 ? -17.266 17.828 -3.486 1 85.44 38 LEU B O 1
ATOM 2151 N N . ARG B 1 39 ? -19.234 18.781 -3.949 1 91.06 39 ARG B N 1
ATOM 2152 C CA . ARG B 1 39 ? -19.047 18.656 -5.391 1 91.06 39 ARG B CA 1
ATOM 2153 C C . ARG B 1 39 ? -18.062 19.719 -5.898 1 91.06 39 ARG B C 1
ATOM 2155 O O . ARG B 1 39 ? -18.172 20.891 -5.551 1 91.06 39 ARG B O 1
ATOM 2162 N N . LEU B 1 40 ? -17.094 19.219 -6.656 1 94.31 40 LEU B N 1
ATOM 2163 C CA . LEU B 1 40 ? -16.078 20.109 -7.238 1 94.31 40 LEU B CA 1
ATOM 2164 C C . LEU B 1 40 ? -16.422 20.422 -8.688 1 94.31 40 LEU B C 1
ATOM 2166 O O . LEU B 1 40 ? -16.094 19.656 -9.594 1 94.31 40 LEU B O 1
ATOM 2170 N N . VAL B 1 41 ? -17 21.562 -8.938 1 93.69 41 VAL B N 1
ATOM 2171 C CA . VAL B 1 41 ? -17.438 21.984 -10.258 1 93.69 41 VAL B CA 1
ATOM 2172 C C . VAL B 1 41 ? -16.281 22.625 -11.008 1 93.69 41 VAL B C 1
ATOM 2174 O O . VAL B 1 41 ? -15.664 23.578 -10.523 1 93.69 41 VAL B O 1
ATOM 2177 N N . GLU B 1 42 ? -16 22.109 -12.211 1 93.88 42 GLU B N 1
ATOM 2178 C CA . GLU B 1 42 ? -14.828 22.531 -12.969 1 93.88 42 GLU B CA 1
ATOM 2179 C C . GLU B 1 42 ? -14.852 24.047 -13.211 1 93.88 42 GLU B C 1
ATOM 2181 O O . GLU B 1 42 ? -13.844 24.719 -13.023 1 93.88 42 GLU B O 1
ATOM 2186 N N . ASP B 1 43 ? -16.047 24.609 -13.617 1 94.25 43 ASP B N 1
ATOM 2187 C CA . ASP B 1 43 ? -16.156 26.047 -13.906 1 94.25 43 ASP B CA 1
ATOM 2188 C C . ASP B 1 43 ? -15.828 26.875 -12.68 1 94.25 43 ASP B C 1
ATOM 2190 O O . ASP B 1 43 ? -15.141 27.891 -12.781 1 94.25 43 ASP B O 1
ATOM 2194 N N . THR B 1 44 ? -16.281 26.484 -11.547 1 94.56 44 THR B N 1
ATOM 2195 C CA . THR B 1 44 ? -16.016 27.172 -10.289 1 94.56 44 THR B CA 1
ATOM 2196 C C . THR B 1 44 ? -14.531 27.125 -9.953 1 94.56 44 THR B C 1
ATOM 2198 O O . THR B 1 44 ? -13.953 28.141 -9.523 1 94.56 44 THR B O 1
ATOM 2201 N N . LEU B 1 45 ? -13.93 25.984 -10.125 1 95.5 45 LEU B N 1
ATOM 2202 C CA . LEU B 1 45 ? -12.516 25.828 -9.82 1 95.5 45 LEU B CA 1
ATOM 2203 C C . LEU B 1 45 ? -11.656 26.656 -10.766 1 95.5 45 LEU B C 1
ATOM 2205 O O . LEU B 1 45 ? -10.648 27.234 -10.352 1 95.5 45 LEU B O 1
ATOM 2209 N N . MET B 1 46 ? -12.078 26.719 -12.039 1 94.88 46 MET B N 1
ATOM 2210 C CA . MET B 1 46 ? -11.375 27.547 -13.023 1 94.88 46 MET B CA 1
ATOM 2211 C C . MET B 1 46 ? -11.344 29 -12.578 1 94.88 46 MET B C 1
ATOM 2213 O O . MET B 1 46 ? -10.305 29.656 -12.664 1 94.88 46 MET B O 1
ATOM 2217 N N . GLN B 1 47 ? -12.461 29.5 -12.125 1 94.94 47 GLN B N 1
ATOM 2218 C CA . GLN B 1 47 ? -12.57 30.891 -11.672 1 94.94 47 GLN B CA 1
ATOM 2219 C C . GLN B 1 47 ? -11.75 31.109 -10.398 1 94.94 47 GLN B C 1
ATOM 2221 O O . GLN B 1 47 ? -11.031 32.094 -10.297 1 94.94 47 GLN B O 1
ATOM 2226 N N . ARG B 1 48 ? -11.773 30.141 -9.531 1 93.56 48 ARG B N 1
ATOM 2227 C CA . ARG B 1 48 ? -11.109 30.281 -8.242 1 93.56 48 ARG B CA 1
ATOM 2228 C C . ARG B 1 48 ? -9.594 30.312 -8.406 1 93.56 48 ARG B C 1
ATOM 2230 O O . ARG B 1 48 ? -8.906 31.094 -7.73 1 93.56 48 ARG B O 1
ATOM 2237 N N . TYR B 1 49 ? -9.148 29.484 -9.273 1 93.81 49 TYR B N 1
ATOM 2238 C CA . TYR B 1 49 ? -7.699 29.344 -9.367 1 93.81 49 TYR B CA 1
ATOM 2239 C C . TYR B 1 49 ? -7.156 30.078 -10.586 1 93.81 49 TYR B C 1
ATOM 2241 O O . TYR B 1 49 ? -5.953 30.047 -10.859 1 93.81 49 TYR B O 1
ATOM 2249 N N . ASP B 1 50 ? -8.07 30.734 -11.289 1 93.56 50 ASP B N 1
ATOM 2250 C CA . ASP B 1 50 ? -7.695 31.406 -12.531 1 93.56 50 ASP B CA 1
ATOM 2251 C C . ASP B 1 50 ? -6.859 30.484 -13.414 1 93.56 50 ASP B C 1
ATOM 2253 O O . ASP B 1 50 ? -5.742 30.828 -13.805 1 93.56 50 ASP B O 1
ATOM 2257 N N . ALA B 1 51 ? -7.449 29.344 -13.68 1 93.75 51 ALA B N 1
ATOM 2258 C CA . ALA B 1 51 ? -6.734 28.297 -14.414 1 93.75 51 ALA B CA 1
ATOM 2259 C C . ALA B 1 51 ? -7.602 27.734 -15.531 1 93.75 51 ALA B C 1
ATOM 2261 O O . ALA B 1 51 ? -8.828 27.844 -15.5 1 93.75 51 ALA B O 1
ATOM 2262 N N . SER B 1 52 ? -6.914 27.188 -16.453 1 92.31 52 SER B N 1
ATOM 2263 C CA . SER B 1 52 ? -7.617 26.562 -17.578 1 92.31 52 SER B CA 1
ATOM 2264 C C . SER B 1 52 ? -8.273 25.25 -17.172 1 92.31 52 SER B C 1
ATOM 2266 O O . SER B 1 52 ? -7.941 24.688 -16.125 1 92.31 52 SER B O 1
ATOM 2268 N N . ARG B 1 53 ? -9.203 24.797 -18.047 1 92 53 ARG B N 1
ATOM 2269 C CA . ARG B 1 53 ? -9.891 23.531 -17.812 1 92 53 ARG B CA 1
ATOM 2270 C C . ARG B 1 53 ? -8.914 22.375 -17.797 1 92 53 ARG B C 1
ATOM 2272 O O . ARG B 1 53 ? -9.062 21.438 -17 1 92 53 ARG B O 1
ATOM 2279 N N . HIS B 1 54 ? -8.039 22.484 -18.641 1 91.31 54 HIS B N 1
ATOM 2280 C CA . HIS B 1 54 ? -7.027 21.438 -18.703 1 91.31 54 HIS B CA 1
ATOM 2281 C C . HIS B 1 54 ? -6.293 21.281 -17.375 1 91.31 54 HIS B C 1
ATOM 2283 O O . HIS B 1 54 ? -6.16 20.172 -16.875 1 91.31 54 HIS B O 1
ATOM 2289 N N . PHE B 1 55 ? -5.844 22.344 -16.781 1 92.44 55 PHE B N 1
ATOM 2290 C CA . PHE B 1 55 ? -5.094 22.297 -15.531 1 92.44 55 PHE B CA 1
ATOM 2291 C C . PHE B 1 55 ? -5.988 21.859 -14.383 1 92.44 55 PHE B C 1
ATOM 2293 O O . PHE B 1 55 ? -5.551 21.094 -13.516 1 92.44 55 PHE B O 1
ATOM 2300 N N . VAL B 1 56 ? -7.215 22.25 -14.383 1 94.25 56 VAL B N 1
ATOM 2301 C CA . VAL B 1 56 ? -8.148 21.859 -13.344 1 94.25 56 VAL B CA 1
ATOM 2302 C C . VAL B 1 56 ? -8.414 20.359 -13.422 1 94.25 56 VAL B C 1
ATOM 2304 O O . VAL B 1 56 ? -8.375 19.656 -12.398 1 94.25 56 VAL B O 1
ATOM 2307 N N . ARG B 1 57 ? -8.57 19.859 -14.562 1 91.06 57 ARG B N 1
ATOM 2308 C CA . ARG B 1 57 ? -8.828 18.422 -14.742 1 91.06 57 ARG B CA 1
ATOM 2309 C C . ARG B 1 57 ? -7.617 17.594 -14.344 1 91.06 57 ARG B C 1
ATOM 2311 O O . ARG B 1 57 ? -7.762 16.531 -13.742 1 91.06 57 ARG B O 1
ATOM 2318 N N . GLN B 1 58 ? -6.516 18.062 -14.648 1 90.44 58 GLN B N 1
ATOM 2319 C CA . GLN B 1 58 ? -5.301 17.375 -14.234 1 90.44 58 GLN B CA 1
ATOM 2320 C C . GLN B 1 58 ? -5.172 17.344 -12.719 1 90.44 58 GLN B C 1
ATOM 2322 O O . GLN B 1 58 ? -4.754 16.344 -12.141 1 90.44 58 GLN B O 1
ATOM 2327 N N . ALA B 1 59 ? -5.5 18.453 -12.18 1 92.06 59 ALA B N 1
ATOM 2328 C CA . ALA B 1 59 ? -5.465 18.531 -10.727 1 92.06 59 ALA B CA 1
ATOM 2329 C C . ALA B 1 59 ? -6.438 17.531 -10.102 1 92.06 59 ALA B C 1
ATOM 2331 O O . ALA B 1 59 ? -6.094 16.828 -9.148 1 92.06 59 ALA B O 1
ATOM 2332 N N . LEU B 1 60 ? -7.605 17.484 -10.664 1 92.12 60 LEU B N 1
ATOM 2333 C CA . LEU B 1 60 ? -8.617 16.562 -10.156 1 92.12 60 LEU B CA 1
ATOM 2334 C C . LEU B 1 60 ? -8.172 15.117 -10.344 1 92.12 60 LEU B C 1
ATOM 2336 O O . LEU B 1 60 ? -8.383 14.281 -9.469 1 92.12 60 LEU B O 1
ATOM 2340 N N . PHE B 1 61 ? -7.496 14.906 -11.383 1 87.25 61 PHE B N 1
ATOM 2341 C CA . PHE B 1 61 ? -6.98 13.57 -11.648 1 87.25 61 PHE B CA 1
ATOM 2342 C C . PHE B 1 61 ? -5.906 13.195 -10.633 1 87.25 61 PHE B C 1
ATOM 2344 O O . PHE B 1 61 ? -5.918 12.086 -10.094 1 87.25 61 PHE B O 1
ATOM 2351 N N . GLN B 1 62 ? -5.023 14.055 -10.414 1 83.88 62 GLN B N 1
ATOM 2352 C CA . GLN B 1 62 ? -3.949 13.805 -9.461 1 83.88 62 GLN B CA 1
ATOM 2353 C C . GLN B 1 62 ? -4.504 13.562 -8.055 1 83.88 62 GLN B C 1
ATOM 2355 O O . GLN B 1 62 ? -4.066 12.648 -7.359 1 83.88 62 GLN B O 1
ATOM 2360 N N . LEU B 1 63 ? -5.477 14.352 -7.703 1 85.38 63 LEU B N 1
ATOM 2361 C CA . LEU B 1 63 ? -6.027 14.25 -6.355 1 85.38 63 LEU B CA 1
ATOM 2362 C C . LEU B 1 63 ? -6.891 12.992 -6.219 1 85.38 63 LEU B C 1
ATOM 2364 O O . LEU B 1 63 ? -7.074 12.484 -5.109 1 85.38 63 LEU B O 1
ATOM 2368 N N . GLU B 1 64 ? -7.43 12.547 -7.32 1 84.56 64 GLU B N 1
ATOM 2369 C CA . GLU B 1 64 ? -8.125 11.266 -7.309 1 84.56 64 GLU B CA 1
ATOM 2370 C C . GLU B 1 64 ? -7.164 10.117 -7.031 1 84.56 64 GLU B C 1
ATOM 2372 O O . GLU B 1 64 ? -7.469 9.219 -6.234 1 84.56 64 GLU B O 1
ATOM 2377 N N . ARG B 1 65 ? -6.055 10.219 -7.629 1 72.75 65 ARG B N 1
ATOM 2378 C CA . ARG B 1 65 ? -5.031 9.195 -7.426 1 72.75 65 ARG B CA 1
ATOM 2379 C C . ARG B 1 65 ? -4.574 9.164 -5.973 1 72.75 65 ARG B C 1
ATOM 2381 O O . ARG B 1 65 ? -4.242 8.094 -5.445 1 72.75 65 ARG B O 1
ATOM 2388 N N . GLN B 1 66 ? -4.648 10.32 -5.383 1 71.75 66 GLN B N 1
ATOM 2389 C CA . GLN B 1 66 ? -4.234 10.43 -3.988 1 71.75 66 GLN B CA 1
ATOM 2390 C C . GLN B 1 66 ? -5.363 10.031 -3.043 1 71.75 66 GLN B C 1
ATOM 2392 O O . GLN B 1 66 ? -5.172 9.969 -1.827 1 71.75 66 GLN B O 1
ATOM 2397 N N . GLY B 1 67 ? -6.57 9.875 -3.693 1 74 67 GLY B N 1
ATOM 2398 C CA . GLY B 1 67 ? -7.703 9.445 -2.891 1 74 67 GLY B CA 1
ATOM 2399 C C . GLY B 1 67 ? -8.445 10.594 -2.232 1 74 67 GLY B C 1
ATOM 2400 O O . GLY B 1 67 ? -9.297 10.375 -1.372 1 74 67 GLY B O 1
ATOM 2401 N N . ILE B 1 68 ? -8.102 11.742 -2.545 1 78.12 68 ILE B N 1
ATOM 2402 C CA . ILE B 1 68 ? -8.664 12.938 -1.931 1 78.12 68 ILE B CA 1
ATOM 2403 C C . ILE B 1 68 ? -9.961 13.32 -2.633 1 78.12 68 ILE B C 1
ATOM 2405 O O . ILE B 1 68 ? -10.891 13.82 -1.999 1 78.12 68 ILE B O 1
ATOM 2409 N N . VAL B 1 69 ? -10 13.055 -3.988 1 85.69 69 VAL B N 1
ATOM 2410 C CA . VAL B 1 69 ? -11.148 13.375 -4.828 1 85.69 69 VAL B CA 1
ATOM 2411 C C . VAL B 1 69 ? -11.719 12.094 -5.434 1 85.69 69 VAL B C 1
ATOM 2413 O O . VAL B 1 69 ? -10.969 11.156 -5.727 1 85.69 69 VAL B O 1
ATOM 2416 N N . LEU B 1 70 ? -12.961 12.016 -5.48 1 85.31 70 LEU B N 1
ATOM 2417 C CA . LEU B 1 70 ? -13.664 10.953 -6.191 1 85.31 70 LEU B CA 1
ATOM 2418 C C . LEU B 1 70 ? -14.25 11.477 -7.5 1 85.31 70 LEU B C 1
ATOM 2420 O O . LEU B 1 70 ? -14.93 12.5 -7.516 1 85.31 70 LEU B O 1
ATOM 2424 N N . ARG B 1 71 ? -13.859 10.82 -8.555 1 87.75 71 ARG B N 1
ATOM 2425 C CA . ARG B 1 71 ? -14.43 11.188 -9.844 1 87.75 71 ARG B CA 1
ATOM 2426 C C . ARG B 1 71 ? -15.344 10.086 -10.375 1 87.75 71 ARG B C 1
ATOM 2428 O O . ARG B 1 71 ? -14.945 8.922 -10.445 1 87.75 71 ARG B O 1
ATOM 2435 N N . GLU B 1 72 ? -16.547 10.359 -10.594 1 84.56 72 GLU B N 1
ATOM 2436 C CA . GLU B 1 72 ? -17.516 9.414 -11.125 1 84.56 72 GLU B CA 1
ATOM 2437 C C . GLU B 1 72 ? -18.031 9.859 -12.492 1 84.56 72 GLU B C 1
ATOM 2439 O O . GLU B 1 72 ? -18.297 11.047 -12.703 1 84.56 72 GLU B O 1
ATOM 2444 N N . LYS B 1 73 ? -18.062 8.844 -13.32 1 82.75 73 LYS B N 1
ATOM 2445 C CA . LYS B 1 73 ? -18.562 9.125 -14.664 1 82.75 73 LYS B CA 1
ATOM 2446 C C . LYS B 1 73 ? -19.969 9.727 -14.617 1 82.75 73 LYS B C 1
ATOM 2448 O O . LYS B 1 73 ? -20.828 9.242 -13.898 1 82.75 73 LYS B O 1
ATOM 2453 N N . ASN B 1 74 ? -20.172 10.812 -15.375 1 81.56 74 ASN B N 1
ATOM 2454 C CA . ASN B 1 74 ? -21.453 11.5 -15.547 1 81.56 74 ASN B CA 1
ATOM 2455 C C . ASN B 1 74 ? -21.875 12.227 -14.266 1 81.56 74 ASN B C 1
ATOM 2457 O O . ASN B 1 74 ? -23.016 12.68 -14.156 1 81.56 74 ASN B O 1
ATOM 2461 N N . VAL B 1 75 ? -21.266 12.18 -13.188 1 80.44 75 VAL B N 1
ATOM 2462 C CA . VAL B 1 75 ? -21.578 12.891 -11.953 1 80.44 75 VAL B CA 1
ATOM 2463 C C . VAL B 1 75 ? -20.594 14.031 -11.742 1 80.44 75 VAL B C 1
ATOM 2465 O O . VAL B 1 75 ? -20.984 15.156 -11.43 1 80.44 75 VAL B O 1
ATOM 2468 N N . GLY B 1 76 ? -19.281 13.758 -11.93 1 89.06 76 GLY B N 1
ATOM 2469 C CA . GLY B 1 76 ? -18.266 14.766 -11.703 1 89.06 76 GLY B CA 1
ATOM 2470 C C . GLY B 1 76 ? -17.312 14.422 -10.562 1 89.06 76 GLY B C 1
ATOM 2471 O O . GLY B 1 76 ? -17.172 13.25 -10.211 1 89.06 76 GLY B O 1
ATOM 2472 N N . ALA B 1 77 ? -16.594 15.453 -10.086 1 92.75 77 ALA B N 1
ATOM 2473 C CA . ALA B 1 77 ? -15.602 15.289 -9.023 1 92.75 77 ALA B CA 1
ATOM 2474 C C . ALA B 1 77 ? -16.141 15.758 -7.68 1 92.75 77 ALA B C 1
ATOM 2476 O O . ALA B 1 77 ? -16.844 16.781 -7.605 1 92.75 77 ALA B O 1
ATOM 2477 N N . THR B 1 78 ? -15.992 14.977 -6.613 1 89.88 78 THR B N 1
ATOM 2478 C CA . THR B 1 78 ? -16.359 15.328 -5.25 1 89.88 78 THR B CA 1
ATOM 2479 C C . THR B 1 78 ? -15.195 15.102 -4.293 1 89.88 78 THR B C 1
ATOM 2481 O O . THR B 1 78 ? -14.336 14.25 -4.543 1 89.88 78 THR B O 1
ATOM 2484 N N . VAL B 1 79 ? -15.203 15.93 -3.244 1 86.88 79 VAL B N 1
ATOM 2485 C CA . VAL B 1 79 ? -14.242 15.633 -2.184 1 86.88 79 VAL B CA 1
ATOM 2486 C C . VAL B 1 79 ? -14.594 14.305 -1.522 1 86.88 79 VAL B C 1
ATOM 2488 O O . VAL B 1 79 ? -15.75 14.062 -1.171 1 86.88 79 VAL B O 1
ATOM 2491 N N . ARG B 1 80 ? -13.648 13.516 -1.419 1 82 80 ARG B N 1
ATOM 2492 C CA . ARG B 1 80 ? -13.898 12.188 -0.866 1 82 80 ARG B CA 1
ATOM 2493 C C . ARG B 1 80 ? -14.461 12.289 0.549 1 82 80 ARG B C 1
ATOM 2495 O O . ARG B 1 80 ? -14.008 13.109 1.35 1 82 80 ARG B O 1
ATOM 2502 N N . PHE B 1 81 ? -15.508 11.641 0.79 1 80.38 81 PHE B N 1
ATOM 2503 C CA . PHE B 1 81 ? -16.109 11.461 2.105 1 80.38 81 PHE B CA 1
ATOM 2504 C C . PHE B 1 81 ? -16 10.008 2.559 1 80.38 81 PHE B C 1
ATOM 2506 O O . PHE B 1 81 ? -16.219 9.086 1.767 1 80.38 81 PHE B O 1
ATOM 2513 N N . TYR B 1 82 ? -15.477 9.883 3.779 1 84.31 82 TYR B N 1
ATOM 2514 C CA . TYR B 1 82 ? -15.359 8.539 4.336 1 84.31 82 TYR B CA 1
ATOM 2515 C C . TYR B 1 82 ? -16.406 8.297 5.418 1 84.31 82 TYR B C 1
ATOM 2517 O O . TYR B 1 82 ? -16.688 9.188 6.219 1 84.31 82 TYR B O 1
ATOM 2525 N N . SER B 1 83 ? -17.016 7.168 5.367 1 88 83 SER B N 1
ATOM 2526 C CA . SER B 1 83 ? -17.859 6.75 6.477 1 88 83 SER B CA 1
ATOM 2527 C C . SER B 1 83 ? -17.047 6.453 7.727 1 88 83 SER B C 1
ATOM 2529 O O . SER B 1 83 ? -15.82 6.293 7.648 1 88 83 SER B O 1
ATOM 2531 N N . ALA B 1 84 ? -17.703 6.426 8.852 1 92.44 84 ALA B N 1
ATOM 2532 C CA . ALA B 1 84 ? -17.016 6.082 10.102 1 92.44 84 ALA B CA 1
ATOM 2533 C C . ALA B 1 84 ? -16.328 4.727 9.992 1 92.44 84 ALA B C 1
ATOM 2535 O O . ALA B 1 84 ? -15.203 4.562 10.461 1 92.44 84 ALA B O 1
ATOM 2536 N N . ASP B 1 85 ? -17 3.834 9.312 1 94.44 85 ASP B N 1
ATOM 2537 C CA . ASP B 1 85 ? -16.453 2.496 9.148 1 94.44 85 ASP B CA 1
ATOM 2538 C C . ASP B 1 85 ? -15.195 2.529 8.273 1 94.44 85 ASP B C 1
ATOM 2540 O O . ASP B 1 85 ? -14.195 1.884 8.594 1 94.44 85 ASP B O 1
ATOM 2544 N N . GLU B 1 86 ? -15.203 3.277 7.262 1 92.69 86 GLU B N 1
ATOM 2545 C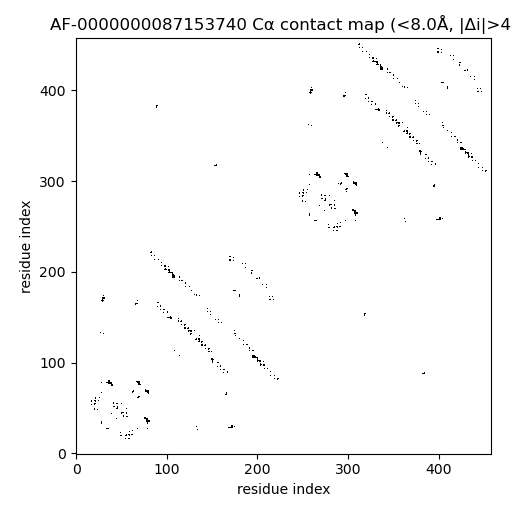 CA . GLU B 1 86 ? -14.039 3.418 6.391 1 92.69 86 GLU B CA 1
ATOM 2546 C C . GLU B 1 86 ? -12.867 4.043 7.137 1 92.69 86 GLU B C 1
ATOM 2548 O O . GLU B 1 86 ? -11.727 3.602 6.992 1 92.69 86 GLU B O 1
ATOM 2553 N N . VAL B 1 87 ? -13.195 5.016 7.914 1 93.25 87 VAL B N 1
ATOM 2554 C CA . VAL B 1 87 ? -12.148 5.68 8.688 1 93.25 87 VAL B CA 1
ATOM 2555 C C . VAL B 1 87 ? -11.492 4.676 9.633 1 93.25 87 VAL B C 1
ATOM 2557 O O . VAL B 1 87 ? -10.266 4.609 9.719 1 93.25 87 VAL B O 1
ATOM 2560 N N . ARG B 1 88 ? -12.281 3.893 10.305 1 96.25 88 ARG B N 1
ATOM 2561 C CA . ARG B 1 88 ? -11.75 2.898 11.234 1 96.25 88 ARG B CA 1
ATOM 2562 C C . ARG B 1 88 ? -10.898 1.867 10.5 1 96.25 88 ARG B C 1
ATOM 2564 O O . ARG B 1 88 ? -9.828 1.491 10.984 1 96.25 88 ARG B O 1
ATOM 2571 N N . GLN B 1 89 ? -11.328 1.47 9.398 1 96.75 89 GLN B N 1
ATOM 2572 C CA . GLN B 1 89 ? -10.602 0.485 8.609 1 96.75 89 GLN B CA 1
ATOM 2573 C C . GLN B 1 89 ? -9.281 1.052 8.109 1 96.75 89 GLN B C 1
ATOM 2575 O O . GLN B 1 89 ? -8.25 0.375 8.156 1 96.75 89 GLN B O 1
ATOM 2580 N N . ILE B 1 90 ? -9.281 2.254 7.66 1 95.62 90 ILE B N 1
ATOM 2581 C CA . ILE B 1 90 ? -8.086 2.914 7.156 1 95.62 90 ILE B CA 1
ATOM 2582 C C . ILE B 1 90 ? -7.07 3.08 8.281 1 95.62 90 ILE B C 1
ATOM 2584 O O . ILE B 1 90 ? -5.898 2.727 8.125 1 95.62 90 ILE B O 1
ATOM 2588 N N . TYR B 1 91 ? -7.508 3.547 9.391 1 96.81 91 TYR B N 1
ATOM 2589 C CA . TYR B 1 91 ? -6.594 3.791 10.5 1 96.81 91 TYR B CA 1
ATOM 2590 C C . TYR B 1 91 ? -6.086 2.479 11.086 1 96.81 91 TYR B C 1
ATOM 2592 O O . TYR B 1 91 ? -4.953 2.402 11.562 1 96.81 91 TYR B O 1
ATOM 2600 N N . GLU B 1 92 ? -6.926 1.459 11.055 1 97.06 92 GLU B N 1
ATOM 2601 C CA . GLU B 1 92 ? -6.469 0.148 11.508 1 97.06 92 GLU B CA 1
ATOM 2602 C C . GLU B 1 92 ? -5.227 -0.297 10.742 1 97.06 92 GLU B C 1
ATOM 2604 O O . GLU B 1 92 ? -4.25 -0.754 11.336 1 97.06 92 GLU B O 1
ATOM 2609 N N . VAL B 1 93 ? -5.238 -0.139 9.469 1 97.5 93 VAL B N 1
ATOM 2610 C CA . VAL B 1 93 ? -4.102 -0.521 8.641 1 97.5 93 VAL B CA 1
ATOM 2611 C C . VAL B 1 93 ? -2.936 0.434 8.891 1 97.5 93 VAL B C 1
ATOM 2613 O O . VAL B 1 93 ? -1.796 -0.001 9.07 1 97.5 93 VAL B O 1
ATOM 2616 N N . ARG B 1 94 ? -3.197 1.706 8.867 1 97.38 94 ARG B N 1
ATOM 2617 C CA . ARG B 1 94 ? -2.139 2.688 9.086 1 97.38 94 ARG B CA 1
ATOM 2618 C C . ARG B 1 94 ? -1.444 2.453 10.422 1 97.38 94 ARG B C 1
ATOM 2620 O O . ARG B 1 94 ? -0.217 2.527 10.516 1 97.38 94 ARG B O 1
ATOM 2627 N N . GLU B 1 95 ? -2.258 2.207 11.438 1 97.62 95 GLU B N 1
ATOM 2628 C CA . GLU B 1 95 ? -1.703 1.979 12.773 1 97.62 95 GLU B CA 1
ATOM 2629 C C . GLU B 1 95 ? -0.821 0.733 12.797 1 97.62 95 GLU B C 1
ATOM 2631 O O . GLU B 1 95 ? 0.235 0.726 13.43 1 97.62 95 GLU B O 1
ATOM 2636 N N . MET B 1 96 ? -1.266 -0.269 12.156 1 96.62 96 MET B N 1
ATOM 2637 C CA . MET B 1 96 ? -0.47 -1.489 12.055 1 96.62 96 MET B CA 1
ATOM 2638 C C . MET B 1 96 ? 0.863 -1.216 11.367 1 96.62 96 MET B C 1
ATOM 2640 O O . MET B 1 96 ? 1.917 -1.613 11.867 1 96.62 96 MET B O 1
ATOM 2644 N N . LEU B 1 97 ? 0.848 -0.549 10.242 1 97.88 97 LEU B N 1
ATOM 2645 C CA . LEU B 1 97 ? 2.059 -0.205 9.508 1 97.88 97 LEU B CA 1
ATOM 2646 C C . LEU B 1 97 ? 2.975 0.678 10.344 1 97.88 97 LEU B C 1
ATOM 2648 O O . LEU B 1 97 ? 4.188 0.462 10.383 1 97.88 97 LEU B O 1
ATOM 2652 N N . THR B 1 98 ? 2.379 1.631 11 1 98.19 98 THR B N 1
ATOM 2653 C CA . THR B 1 98 ? 3.119 2.561 11.844 1 98.19 98 THR B CA 1
ATOM 2654 C C . THR B 1 98 ? 3.832 1.817 12.977 1 98.19 98 THR B C 1
ATOM 2656 O O . THR B 1 98 ? 5.023 2.031 13.211 1 98.19 98 THR B O 1
ATOM 2659 N N . ARG B 1 99 ? 3.107 0.965 13.641 1 97.81 99 ARG B N 1
ATOM 2660 C CA . ARG B 1 99 ? 3.689 0.183 14.727 1 97.81 99 ARG B CA 1
ATOM 2661 C C . ARG B 1 99 ? 4.871 -0.646 14.234 1 97.81 99 ARG B C 1
ATOM 2663 O O . ARG B 1 99 ? 5.938 -0.646 14.852 1 97.81 99 ARG B O 1
ATOM 2670 N N . GLN B 1 100 ? 4.668 -1.288 13.117 1 97.31 100 GLN B N 1
ATOM 2671 C CA . GLN B 1 100 ? 5.723 -2.137 12.578 1 97.31 100 GLN B CA 1
ATOM 2672 C C . GLN B 1 100 ? 6.957 -1.314 12.211 1 97.31 100 GLN B C 1
ATOM 2674 O O . GLN B 1 100 ? 8.078 -1.688 12.555 1 97.31 100 GLN B O 1
ATOM 2679 N N . ALA B 1 101 ? 6.777 -0.236 11.508 1 98.25 101 ALA B N 1
ATOM 2680 C CA . ALA B 1 101 ? 7.891 0.626 11.133 1 98.25 101 ALA B CA 1
ATOM 2681 C C . ALA B 1 101 ? 8.648 1.114 12.359 1 98.25 101 ALA B C 1
ATOM 2683 O O . ALA B 1 101 ? 9.883 1.084 12.391 1 98.25 101 ALA B O 1
ATOM 2684 N N . ALA B 1 102 ? 7.926 1.552 13.367 1 98.5 102 ALA B N 1
ATOM 2685 C CA . ALA B 1 102 ? 8.555 2.066 14.586 1 98.5 102 ALA B CA 1
ATOM 2686 C C . ALA B 1 102 ? 9.352 0.978 15.297 1 98.5 102 ALA B C 1
ATOM 2688 O O . ALA B 1 102 ? 10.461 1.224 15.766 1 98.5 102 ALA B O 1
ATOM 2689 N N . LEU B 1 103 ? 8.836 -0.254 15.352 1 97.81 103 LEU B N 1
ATOM 2690 C CA . LEU B 1 103 ? 9.492 -1.366 16.016 1 97.81 103 LEU B CA 1
ATOM 2691 C C . LEU B 1 103 ? 10.781 -1.75 15.297 1 97.81 103 LEU B C 1
ATOM 2693 O O . LEU B 1 103 ? 11.695 -2.314 15.898 1 97.81 103 LEU B O 1
ATOM 2697 N N . MET B 1 104 ? 10.859 -1.443 14.07 1 97.75 104 MET B N 1
ATOM 2698 C CA . MET B 1 104 ? 12 -1.854 13.258 1 97.75 104 MET B CA 1
ATOM 2699 C C . MET B 1 104 ? 13.125 -0.829 13.344 1 97.75 104 MET B C 1
ATOM 2701 O O . MET B 1 104 ? 14.227 -1.062 12.828 1 97.75 104 MET B O 1
ATOM 2705 N N . ILE B 1 105 ? 12.82 0.322 13.906 1 98.19 105 ILE B N 1
ATOM 2706 C CA . ILE B 1 105 ? 13.883 1.302 14.117 1 98.19 105 ILE B CA 1
ATOM 2707 C C . ILE B 1 105 ? 14.859 0.787 15.164 1 98.19 105 ILE B C 1
ATOM 2709 O O . ILE B 1 105 ? 14.461 0.414 16.266 1 98.19 105 ILE B O 1
ATOM 2713 N N . VAL B 1 106 ? 16.094 0.75 14.852 1 97.38 106 VAL B N 1
ATOM 2714 C CA . VAL B 1 106 ? 17.125 0.285 15.773 1 97.38 106 VAL B CA 1
ATOM 2715 C C . VAL B 1 106 ? 17.438 1.38 16.797 1 97.38 106 VAL B C 1
ATOM 2717 O O . VAL B 1 106 ? 17.75 2.514 16.422 1 97.38 106 VAL B O 1
ATOM 2720 N N . LEU B 1 107 ? 17.422 1.032 18 1 97.56 107 LEU B N 1
ATOM 2721 C CA . LEU B 1 107 ? 17.703 1.973 19.078 1 97.56 107 LEU B CA 1
ATOM 2722 C C . LEU B 1 107 ? 18.984 1.579 19.812 1 97.56 107 LEU B C 1
ATOM 2724 O O . LEU B 1 107 ? 19.297 0.392 19.938 1 97.56 107 LEU B O 1
ATOM 2728 N N . PRO B 1 108 ? 19.672 2.477 20.406 1 98.06 108 PRO B N 1
ATOM 2729 C CA . PRO B 1 108 ? 19.438 3.908 20.203 1 98.06 108 PRO B CA 1
ATOM 2730 C C . PRO B 1 108 ? 19.703 4.348 18.766 1 98.06 108 PRO B C 1
ATOM 2732 O O . PRO B 1 108 ? 20.562 3.775 18.078 1 98.06 108 PRO B O 1
ATOM 2735 N N . ALA B 1 109 ? 18.969 5.344 18.312 1 98.25 109 ALA B N 1
ATOM 2736 C CA . ALA B 1 109 ? 19.078 5.836 16.938 1 98.25 109 ALA B CA 1
ATOM 2737 C C . ALA B 1 109 ? 20.375 6.637 16.766 1 98.25 109 ALA B C 1
ATOM 2739 O O . ALA B 1 109 ? 20.922 7.176 17.719 1 98.25 109 ALA B O 1
ATOM 2740 N N . PRO B 1 110 ? 20.891 6.695 15.602 1 97.81 110 PRO B N 1
ATOM 2741 C CA . PRO B 1 110 ? 22.109 7.484 15.359 1 97.81 110 PRO B CA 1
ATOM 2742 C C . PRO B 1 110 ? 21.906 8.977 15.617 1 97.81 110 PRO B C 1
ATOM 2744 O O . PRO B 1 110 ? 20.797 9.492 15.422 1 97.81 110 PRO B O 1
ATOM 2747 N N . ARG B 1 111 ? 22.953 9.594 15.914 1 97.81 111 ARG B N 1
ATOM 2748 C CA . ARG B 1 111 ? 22.938 11.023 16.203 1 97.81 111 ARG B CA 1
ATOM 2749 C C . ARG B 1 111 ? 22.453 11.82 15 1 97.81 111 ARG B C 1
ATOM 2751 O O . ARG B 1 111 ? 21.781 12.836 15.156 1 97.81 111 ARG B O 1
ATOM 2758 N N . SER B 1 112 ? 22.766 11.328 13.844 1 98.06 112 SER B N 1
ATOM 2759 C CA . SER B 1 112 ? 22.375 12.031 12.625 1 98.06 112 SER B CA 1
ATOM 2760 C C . SER B 1 112 ? 20.859 12.094 12.492 1 98.06 112 SER B C 1
ATOM 2762 O O . SER B 1 112 ? 20.297 13.125 12.109 1 98.06 112 SER B O 1
ATOM 2764 N N . LEU B 1 113 ? 20.203 10.984 12.836 1 98.38 113 LEU B N 1
ATOM 2765 C CA . LEU B 1 113 ? 18.75 10.961 12.766 1 98.38 113 LEU B CA 1
ATOM 2766 C C . LEU B 1 113 ? 18.141 11.875 13.828 1 98.38 113 LEU B C 1
ATOM 2768 O O . LEU B 1 113 ? 17.188 12.617 13.547 1 98.38 113 LEU B O 1
ATOM 2772 N N . ILE B 1 114 ? 18.688 11.836 15.016 1 98.56 114 ILE B N 1
ATOM 2773 C CA . ILE B 1 114 ? 18.188 12.664 16.109 1 98.56 114 ILE B CA 1
ATOM 2774 C C . ILE B 1 114 ? 18.328 14.141 15.75 1 98.56 114 ILE B C 1
ATOM 2776 O O . ILE B 1 114 ? 17.391 14.914 15.945 1 98.56 114 ILE B O 1
ATOM 2780 N N . GLU B 1 115 ? 19.438 14.5 15.188 1 98.5 115 GLU B N 1
ATOM 2781 C CA . GLU B 1 115 ? 19.672 15.883 14.773 1 98.5 115 GLU B CA 1
ATOM 2782 C C . GLU B 1 115 ? 18.719 16.297 13.656 1 98.5 115 GLU B C 1
ATOM 2784 O O . GLU B 1 115 ? 18.156 17.391 13.68 1 98.5 115 GLU B O 1
ATOM 2789 N N . GLU B 1 116 ? 18.516 15.43 12.719 1 98.56 116 GLU B N 1
ATOM 2790 C CA . GLU B 1 116 ? 17.609 15.703 11.609 1 98.56 116 GLU B CA 1
ATOM 2791 C C . GLU B 1 116 ? 16.172 15.914 12.109 1 98.56 116 GLU B C 1
ATOM 2793 O O . GLU B 1 116 ? 15.523 16.891 11.742 1 98.56 116 GLU B O 1
ATOM 2798 N N . LEU B 1 117 ? 15.711 15.062 12.984 1 98.75 117 LEU B N 1
ATOM 2799 C CA . LEU B 1 117 ? 14.344 15.156 13.5 1 98.75 117 LEU B CA 1
ATOM 2800 C C . LEU B 1 117 ? 14.188 16.375 14.398 1 98.75 117 LEU B C 1
ATOM 2802 O O . LEU B 1 117 ? 13.133 17.016 14.398 1 98.75 117 LEU B O 1
ATOM 2806 N N . SER B 1 118 ? 15.234 16.688 15.125 1 98.75 118 SER B N 1
ATOM 2807 C CA . SER B 1 118 ? 15.203 17.875 15.969 1 98.75 118 SER B CA 1
ATOM 2808 C C . SER B 1 118 ? 15.078 19.141 15.125 1 98.75 118 SER B C 1
ATOM 2810 O O . SER B 1 118 ? 14.336 20.062 15.477 1 98.75 118 SER B O 1
ATOM 2812 N N . GLU B 1 119 ? 15.789 19.156 14.062 1 98.69 119 GLU B N 1
ATOM 2813 C CA . GLU B 1 119 ? 15.703 20.297 13.156 1 98.69 119 GLU B CA 1
ATOM 2814 C C . GLU B 1 119 ? 14.32 20.391 12.523 1 98.69 119 GLU B C 1
ATOM 2816 O O . GLU B 1 119 ? 13.742 21.484 12.438 1 98.69 119 GLU B O 1
ATOM 2821 N N . LEU B 1 120 ? 13.758 19.281 12.125 1 98.5 120 LEU B N 1
ATOM 2822 C CA . LEU B 1 120 ? 12.414 19.266 11.547 1 98.5 120 LEU B CA 1
ATOM 2823 C C . LEU B 1 120 ? 11.375 19.688 12.578 1 98.5 120 LEU B C 1
ATOM 2825 O O . LEU B 1 120 ? 10.438 20.422 12.25 1 98.5 120 LEU B O 1
ATOM 2829 N N . GLN B 1 121 ? 11.57 19.297 13.828 1 98.38 121 GLN B N 1
ATOM 2830 C CA . GLN B 1 121 ? 10.68 19.688 14.914 1 98.38 121 GLN B CA 1
ATOM 2831 C C . GLN B 1 121 ? 10.734 21.188 15.164 1 98.38 121 GLN B C 1
ATOM 2833 O O . GLN B 1 121 ? 9.695 21.828 15.375 1 98.38 121 GLN B O 1
ATOM 2838 N N . ARG B 1 122 ? 11.922 21.734 15.117 1 98.31 122 ARG B N 1
ATOM 2839 C CA . ARG B 1 122 ? 12.07 23.172 15.273 1 98.31 122 ARG B CA 1
ATOM 2840 C C . ARG B 1 122 ? 11.328 23.922 14.172 1 98.31 122 ARG B C 1
ATOM 2842 O O . ARG B 1 122 ? 10.633 24.906 14.445 1 98.31 122 ARG B O 1
ATOM 2849 N N . GLN B 1 123 ? 11.461 23.469 12.977 1 98.06 123 GLN B N 1
ATOM 2850 C CA . GLN B 1 123 ? 10.766 24.078 11.852 1 98.06 123 GLN B CA 1
ATOM 2851 C C . GLN B 1 123 ? 9.25 23.953 12.008 1 98.06 123 GLN B C 1
ATOM 2853 O O . GLN B 1 123 ? 8.508 24.891 11.758 1 98.06 123 GLN B O 1
ATOM 2858 N N . TYR B 1 124 ? 8.836 22.781 12.422 1 95.81 124 TYR B N 1
ATOM 2859 C CA . TYR B 1 124 ? 7.418 22.516 12.648 1 95.81 124 TYR B CA 1
ATOM 2860 C C . TYR B 1 124 ? 6.836 23.484 13.664 1 95.81 124 TYR B C 1
ATOM 2862 O O . TYR B 1 124 ? 5.793 24.094 13.414 1 95.81 124 TYR B O 1
ATOM 2870 N N . CYS B 1 125 ? 7.539 23.672 14.75 1 96.38 125 CYS B N 1
ATOM 2871 C CA . CYS B 1 125 ? 7.09 24.562 15.805 1 96.38 125 CYS B CA 1
ATOM 2872 C C . CYS B 1 125 ? 7.051 26.016 15.312 1 96.38 125 CYS B C 1
ATOM 2874 O O . CYS B 1 125 ? 6.105 26.734 15.602 1 96.38 125 CYS B O 1
ATOM 2876 N N . ALA B 1 126 ? 8.008 26.391 14.547 1 97.19 126 ALA B N 1
ATOM 2877 C CA . ALA B 1 126 ? 8.055 27.75 14.008 1 97.19 126 ALA B CA 1
ATOM 2878 C C . ALA B 1 126 ? 6.879 28 13.07 1 97.19 126 ALA B C 1
ATOM 2880 O O . ALA B 1 126 ? 6.273 29.078 13.102 1 97.19 126 ALA B O 1
ATOM 2881 N N . LYS B 1 127 ? 6.582 27 12.234 1 93.69 127 LYS B N 1
ATOM 2882 C CA . LYS B 1 127 ? 5.449 27.125 11.32 1 93.69 127 LYS B CA 1
ATOM 2883 C C . LYS B 1 127 ? 4.129 27.172 12.086 1 93.69 127 LYS B C 1
ATOM 2885 O O . LYS B 1 127 ? 3.219 27.922 11.703 1 93.69 127 LYS B O 1
ATOM 2890 N N . ALA B 1 128 ? 4.012 26.375 13.102 1 91 128 ALA B N 1
ATOM 2891 C CA . ALA B 1 128 ? 2.82 26.375 13.945 1 91 128 ALA B CA 1
ATOM 2892 C C . ALA B 1 128 ? 2.619 27.734 14.602 1 91 128 ALA B C 1
ATOM 2894 O O . ALA B 1 128 ? 1.509 28.281 14.602 1 91 128 ALA B O 1
ATOM 2895 N N . ASP B 1 129 ? 3.719 28.312 15.086 1 93.69 129 ASP B N 1
ATOM 2896 C CA . ASP B 1 129 ? 3.658 29.641 15.719 1 93.69 129 ASP B CA 1
ATOM 2897 C C . ASP B 1 129 ? 3.236 30.703 14.719 1 93.69 129 ASP B C 1
ATOM 2899 O O . ASP B 1 129 ? 2.521 31.641 15.07 1 93.69 129 ASP B O 1
ATOM 2903 N N . ALA B 1 130 ? 3.639 30.547 13.5 1 92.44 130 ALA B N 1
ATOM 2904 C CA . ALA B 1 130 ? 3.316 31.484 12.438 1 92.44 130 ALA B CA 1
ATOM 2905 C C . ALA B 1 130 ? 1.946 31.203 11.836 1 92.44 130 ALA B C 1
ATOM 2907 O O . ALA B 1 130 ? 1.496 31.906 10.93 1 92.44 130 ALA B O 1
ATOM 2908 N N . GLN B 1 131 ? 1.374 30.141 12.258 1 85.5 131 GLN B N 1
ATOM 2909 C CA . GLN B 1 131 ? 0.084 29.703 11.734 1 85.5 131 GLN B CA 1
ATOM 2910 C C . GLN B 1 131 ? 0.138 29.5 10.227 1 85.5 131 GLN B C 1
ATOM 2912 O O . GLN B 1 131 ? -0.782 29.906 9.508 1 85.5 131 GLN B O 1
ATOM 2917 N N . ASP B 1 132 ? 1.288 29.047 9.805 1 86.31 132 ASP B N 1
ATOM 2918 C CA . ASP B 1 132 ? 1.495 28.672 8.406 1 86.31 132 ASP B CA 1
ATOM 2919 C C . ASP B 1 132 ? 1.007 27.25 8.141 1 86.31 132 ASP B C 1
ATOM 2921 O O . ASP B 1 132 ? 1.774 26.281 8.25 1 86.31 132 ASP B O 1
ATOM 2925 N N . MET B 1 133 ? -0.198 27.156 7.738 1 79.81 133 MET B N 1
ATOM 2926 C CA . MET B 1 133 ? -0.858 25.859 7.617 1 79.81 133 MET B CA 1
ATOM 2927 C C . MET B 1 133 ? -0.096 24.953 6.66 1 79.81 133 MET B C 1
ATOM 2929 O O . MET B 1 133 ? 0.069 23.766 6.93 1 79.81 133 MET B O 1
ATOM 2933 N N . ARG B 1 134 ? 0.3 25.438 5.559 1 81.62 134 ARG B N 1
ATOM 2934 C CA . ARG B 1 134 ? 1.064 24.656 4.594 1 81.62 134 ARG B CA 1
ATOM 2935 C C . ARG B 1 134 ? 2.387 24.188 5.191 1 81.62 134 ARG B C 1
ATOM 2937 O O . ARG B 1 134 ? 2.766 23.031 5.043 1 81.62 134 ARG B O 1
ATOM 2944 N N . GLY B 1 135 ? 3.047 25.125 5.789 1 87 135 GLY B N 1
ATOM 2945 C CA . GLY B 1 135 ? 4.309 24.797 6.434 1 87 135 GLY B CA 1
ATOM 2946 C C . GLY B 1 135 ? 4.16 23.734 7.52 1 87 135 GLY B C 1
ATOM 2947 O O . GLY B 1 135 ? 5.02 22.875 7.664 1 87 135 GLY B O 1
ATOM 2948 N N . ILE B 1 136 ? 3.072 23.812 8.328 1 88.12 136 ILE B N 1
ATOM 2949 C CA . ILE B 1 136 ? 2.789 22.828 9.375 1 88.12 136 ILE B CA 1
ATOM 2950 C C . ILE B 1 136 ? 2.637 21.453 8.742 1 88.12 136 ILE B C 1
ATOM 2952 O O . ILE B 1 136 ? 3.266 20.484 9.188 1 88.12 136 ILE B O 1
ATOM 2956 N N . HIS B 1 137 ? 1.858 21.344 7.73 1 84.44 137 HIS B N 1
ATOM 2957 C CA . HIS B 1 137 ? 1.624 20.078 7.051 1 84.44 137 HIS B CA 1
ATOM 2958 C C . HIS B 1 137 ? 2.924 19.5 6.496 1 84.44 137 HIS B C 1
ATOM 2960 O O . HIS B 1 137 ? 3.238 18.328 6.727 1 84.44 137 HIS B O 1
ATOM 2966 N N . GLU B 1 138 ? 3.688 20.297 5.754 1 88.19 138 GLU B N 1
ATOM 2967 C CA . GLU B 1 138 ? 4.906 19.844 5.09 1 88.19 138 GLU B CA 1
ATOM 2968 C C . GLU B 1 138 ? 5.953 19.391 6.102 1 88.19 138 GLU B C 1
ATOM 2970 O O . GLU B 1 138 ? 6.59 18.344 5.918 1 88.19 138 GLU B O 1
ATOM 2975 N N . THR B 1 139 ? 6.102 20.172 7.152 1 93.31 139 THR B N 1
ATOM 2976 C CA . THR B 1 139 ? 7.105 19.828 8.156 1 93.31 139 THR B CA 1
ATOM 2977 C C . THR B 1 139 ? 6.664 18.609 8.969 1 93.31 139 THR B C 1
AT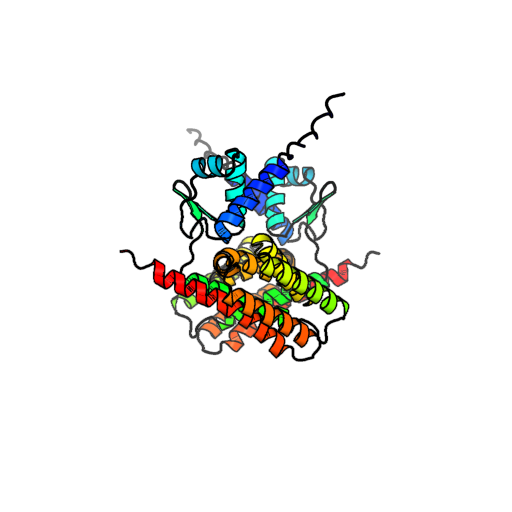OM 2979 O O . THR B 1 139 ? 7.488 17.781 9.352 1 93.31 139 THR B O 1
ATOM 2982 N N . ASN B 1 140 ? 5.383 18.531 9.32 1 92.62 140 ASN B N 1
ATOM 2983 C CA . ASN B 1 140 ? 4.855 17.344 9.984 1 92.62 140 ASN B CA 1
ATOM 2984 C C . ASN B 1 140 ? 5.105 16.078 9.164 1 92.62 140 ASN B C 1
ATOM 2986 O O . ASN B 1 140 ? 5.594 15.086 9.688 1 92.62 140 ASN B O 1
ATOM 2990 N N . ASP B 1 141 ? 4.793 16.141 7.914 1 91.56 141 ASP B N 1
ATOM 2991 C CA . ASP B 1 141 ? 5 15 7.023 1 91.56 141 ASP B CA 1
ATOM 2992 C C . ASP B 1 141 ? 6.48 14.641 6.93 1 91.56 141 ASP B C 1
ATOM 2994 O O . ASP B 1 141 ? 6.844 13.461 6.98 1 91.56 141 ASP B O 1
ATOM 2998 N N . ALA B 1 142 ? 7.27 15.648 6.777 1 95.88 142 ALA B N 1
ATOM 2999 C CA . ALA B 1 142 ? 8.711 15.43 6.684 1 95.88 142 ALA B CA 1
ATOM 3000 C C . ALA B 1 142 ? 9.242 14.75 7.941 1 95.88 142 ALA B C 1
ATOM 3002 O O . ALA B 1 142 ? 10.109 13.875 7.863 1 95.88 142 ALA B O 1
ATOM 3003 N N . PHE B 1 143 ? 8.766 15.172 9.148 1 98.19 143 PHE B N 1
ATOM 3004 C CA . PHE B 1 143 ? 9.164 14.578 10.414 1 98.19 143 PHE B CA 1
ATOM 3005 C C . PHE B 1 143 ? 8.875 13.086 10.43 1 98.19 143 PHE B C 1
ATOM 3007 O O . PHE B 1 143 ? 9.766 12.273 10.711 1 98.19 143 PHE B O 1
ATOM 3014 N N . HIS B 1 144 ? 7.699 12.688 10.031 1 97.62 144 HIS B N 1
ATOM 3015 C CA . HIS B 1 144 ? 7.293 11.289 10.102 1 97.62 144 HIS B CA 1
ATOM 3016 C C . HIS B 1 144 ? 7.984 10.461 9.031 1 97.62 144 HIS B C 1
ATOM 3018 O O . HIS B 1 144 ? 8.367 9.312 9.273 1 97.62 144 HIS B O 1
ATOM 3024 N N . ILE B 1 145 ? 8.141 11.055 7.863 1 96.62 145 ILE B N 1
ATOM 3025 C CA . ILE B 1 145 ? 8.844 10.344 6.801 1 96.62 145 ILE B CA 1
ATOM 3026 C C . ILE B 1 145 ? 10.281 10.07 7.227 1 96.62 145 ILE B C 1
ATOM 3028 O O . ILE B 1 145 ? 10.773 8.953 7.086 1 96.62 145 ILE B O 1
ATOM 3032 N N . ALA B 1 146 ? 10.961 11.094 7.766 1 97.81 146 ALA B N 1
ATOM 3033 C CA . ALA B 1 146 ? 12.336 10.914 8.25 1 97.81 146 ALA B CA 1
ATOM 3034 C C . ALA B 1 146 ? 12.391 9.875 9.359 1 97.81 146 ALA B C 1
ATOM 3036 O O . ALA B 1 146 ? 13.281 9.016 9.359 1 97.81 146 ALA B O 1
ATOM 3037 N N . LEU B 1 147 ? 11.5 9.945 10.266 1 98.62 147 LEU B N 1
ATOM 3038 C CA . LEU B 1 147 ? 11.438 9.008 11.383 1 98.62 147 LEU B CA 1
ATOM 3039 C C . LEU B 1 147 ? 11.297 7.574 10.891 1 98.62 147 LEU B C 1
ATOM 3041 O O . LEU B 1 147 ? 12.109 6.715 11.234 1 98.62 147 LEU B O 1
ATOM 3045 N N . PHE B 1 148 ? 10.359 7.324 10.008 1 98.19 148 PHE B N 1
ATOM 3046 C CA . PHE B 1 148 ? 10.031 5.957 9.625 1 98.19 148 PHE B CA 1
ATOM 3047 C C . PHE B 1 148 ? 11.008 5.441 8.578 1 98.19 148 PHE B C 1
ATOM 3049 O O . PHE B 1 148 ? 11.156 4.227 8.398 1 98.19 148 PHE B O 1
ATOM 3056 N N . ALA B 1 149 ? 11.664 6.352 7.871 1 97.44 149 ALA B N 1
ATOM 3057 C CA . ALA B 1 149 ? 12.711 5.918 6.949 1 97.44 149 ALA B CA 1
ATOM 3058 C C . ALA B 1 149 ? 13.805 5.148 7.684 1 97.44 149 ALA B C 1
ATOM 3060 O O . ALA B 1 149 ? 14.484 4.305 7.094 1 97.44 149 ALA B O 1
ATOM 3061 N N . ALA B 1 150 ? 13.961 5.375 8.93 1 97.88 150 ALA B N 1
ATOM 3062 C CA . ALA B 1 150 ? 15.008 4.766 9.742 1 97.88 150 ALA B CA 1
ATOM 3063 C C . ALA B 1 150 ? 14.727 3.289 9.992 1 97.88 150 ALA B C 1
ATOM 3065 O O . ALA B 1 150 ? 15.594 2.555 10.469 1 97.88 150 ALA B O 1
ATOM 3066 N N . CYS B 1 151 ? 13.547 2.816 9.664 1 97.38 151 CYS B N 1
ATOM 3067 C CA . CYS B 1 151 ? 13.219 1.414 9.898 1 97.38 151 CYS B CA 1
ATOM 3068 C C . CYS B 1 151 ? 13.977 0.512 8.93 1 97.38 151 CYS B C 1
ATOM 3070 O O . CYS B 1 151 ? 14.023 -0.706 9.117 1 97.38 151 CYS B O 1
ATOM 3072 N N . GLY B 1 152 ? 14.5 1.057 7.832 1 96.12 152 GLY B N 1
ATOM 3073 C CA . GLY B 1 152 ? 15.391 0.318 6.953 1 96.12 152 GLY B CA 1
ATOM 3074 C C . GLY B 1 152 ? 14.656 -0.493 5.902 1 96.12 152 GLY B C 1
ATOM 3075 O O . GLY B 1 152 ? 15.242 -1.36 5.254 1 96.12 152 GLY B O 1
ATOM 3076 N N . ASN B 1 153 ? 13.43 -0.311 5.707 1 97.75 153 ASN B N 1
ATOM 3077 C CA . ASN B 1 153 ? 12.633 -0.992 4.691 1 97.75 153 ASN B CA 1
ATOM 3078 C C . ASN B 1 153 ? 11.828 -0.003 3.854 1 97.75 153 ASN B C 1
ATOM 3080 O O . ASN B 1 153 ? 10.727 0.386 4.234 1 97.75 153 ASN B O 1
ATOM 3084 N N . PRO B 1 154 ? 12.344 0.339 2.701 1 96.25 154 PRO B N 1
ATOM 3085 C CA . PRO B 1 154 ? 11.688 1.368 1.892 1 96.25 154 PRO B CA 1
ATOM 3086 C C . PRO B 1 154 ? 10.305 0.945 1.402 1 96.25 154 PRO B C 1
ATOM 3088 O O . PRO B 1 154 ? 9.461 1.797 1.117 1 96.25 154 PRO B O 1
ATOM 3091 N N . TYR B 1 155 ? 10.016 -0.325 1.287 1 94.81 155 TYR B N 1
ATOM 3092 C CA . TYR B 1 155 ? 8.703 -0.795 0.855 1 94.81 155 TYR B CA 1
ATOM 3093 C C . TYR B 1 155 ? 7.66 -0.579 1.946 1 94.81 155 TYR B C 1
ATOM 3095 O O . TYR B 1 155 ? 6.523 -0.19 1.66 1 94.81 155 TYR B O 1
ATOM 3103 N N . LEU B 1 156 ? 8.047 -0.824 3.16 1 97.31 156 LEU B N 1
ATOM 3104 C CA . LEU B 1 156 ? 7.172 -0.521 4.289 1 97.31 156 LEU B CA 1
ATOM 3105 C C . LEU B 1 156 ? 6.887 0.975 4.371 1 97.31 156 LEU B C 1
ATOM 3107 O O . LEU B 1 156 ? 5.738 1.382 4.566 1 97.31 156 LEU B O 1
ATOM 3111 N N . VAL B 1 157 ? 7.926 1.768 4.199 1 96.75 157 VAL B N 1
ATOM 3112 C CA . VAL B 1 157 ? 7.809 3.221 4.27 1 96.75 157 VAL B CA 1
ATOM 3113 C C . VAL B 1 157 ? 6.859 3.717 3.182 1 96.75 157 VAL B C 1
ATOM 3115 O O . VAL B 1 157 ? 6.027 4.594 3.426 1 96.75 157 VAL B O 1
ATOM 3118 N N . ARG B 1 158 ? 6.945 3.117 2.051 1 92.62 158 ARG B N 1
ATOM 3119 C CA . ARG B 1 158 ? 6.066 3.506 0.952 1 92.62 158 ARG B CA 1
ATOM 3120 C C . ARG B 1 158 ? 4.609 3.199 1.281 1 92.62 158 ARG B C 1
ATOM 3122 O O . ARG B 1 158 ? 3.725 4.02 1.033 1 92.62 158 ARG B O 1
ATOM 3129 N N . SER B 1 159 ? 4.359 2.039 1.808 1 94.69 159 SER B N 1
ATOM 3130 C CA . SER B 1 159 ? 3.008 1.688 2.227 1 94.69 159 SER B CA 1
ATOM 3131 C C . SER B 1 159 ? 2.482 2.664 3.275 1 94.69 159 SER B C 1
ATOM 3133 O O . SER B 1 159 ? 1.331 3.098 3.205 1 94.69 159 SER B O 1
ATOM 3135 N N . LEU B 1 160 ? 3.316 2.969 4.172 1 95.44 160 LEU B N 1
ATOM 3136 C CA . LEU B 1 160 ? 2.939 3.908 5.223 1 95.44 160 LEU B CA 1
ATOM 3137 C C . LEU B 1 160 ? 2.621 5.281 4.637 1 95.44 160 LEU B C 1
ATOM 3139 O O . LEU B 1 160 ? 1.629 5.906 5.012 1 95.44 160 LEU B O 1
ATOM 3143 N N . GLN B 1 161 ? 3.443 5.719 3.729 1 91.69 161 GLN B N 1
ATOM 3144 C CA . GLN B 1 161 ? 3.225 7.008 3.078 1 91.69 161 GLN B CA 1
ATOM 3145 C C . GLN B 1 161 ? 1.895 7.027 2.33 1 91.69 161 GLN B C 1
ATOM 3147 O O . GLN B 1 161 ? 1.208 8.047 2.297 1 91.69 161 GLN B O 1
ATOM 3152 N N . ASP B 1 162 ? 1.544 5.938 1.715 1 88.19 162 ASP B N 1
ATOM 3153 C CA . ASP B 1 162 ? 0.253 5.836 1.041 1 88.19 162 ASP B CA 1
ATOM 3154 C C . ASP B 1 162 ? -0.895 6.098 2.014 1 88.19 162 ASP B C 1
ATOM 3156 O O . ASP B 1 162 ? -1.838 6.82 1.688 1 88.19 162 ASP B O 1
ATOM 3160 N N . TYR B 1 163 ? -0.799 5.578 3.188 1 92.56 163 TYR B N 1
ATOM 3161 C CA . TYR B 1 163 ? -1.877 5.742 4.156 1 92.56 163 TYR B CA 1
ATOM 3162 C C . TYR B 1 163 ? -1.807 7.113 4.82 1 92.56 163 TYR B C 1
ATOM 3164 O O . TYR B 1 163 ? -2.832 7.668 5.223 1 92.56 163 TYR B O 1
ATOM 3172 N N . MET B 1 164 ? -0.584 7.664 4.938 1 89.38 164 MET B N 1
ATOM 3173 C CA . MET B 1 164 ? -0.473 9.047 5.383 1 89.38 164 MET B CA 1
ATOM 3174 C C . MET B 1 164 ? -1.209 9.984 4.43 1 89.38 164 MET B C 1
ATOM 3176 O O . MET B 1 164 ? -1.956 10.867 4.871 1 89.38 164 MET B O 1
ATOM 3180 N N . ASN B 1 165 ? -1.05 9.727 3.174 1 82.38 165 ASN B N 1
ATOM 3181 C CA . ASN B 1 165 ? -1.735 10.523 2.166 1 82.38 165 ASN B CA 1
ATOM 3182 C C . ASN B 1 165 ? -3.242 10.281 2.186 1 82.38 165 ASN B C 1
ATOM 3184 O O . ASN B 1 165 ? -4.027 11.219 2.051 1 82.38 165 ASN B O 1
ATOM 3188 N N . LEU B 1 166 ? -3.57 9.039 2.357 1 83.19 166 LEU B N 1
ATOM 3189 C CA . LEU B 1 166 ? -4.977 8.656 2.361 1 83.19 166 LEU B CA 1
ATOM 3190 C C . LEU B 1 166 ? -5.715 9.312 3.52 1 83.19 166 LEU B C 1
ATOM 3192 O O . LEU B 1 166 ? -6.906 9.625 3.408 1 83.19 166 LEU B O 1
ATOM 3196 N N . THR B 1 167 ? -5.051 9.609 4.609 1 88.06 167 THR B N 1
ATOM 3197 C CA . THR B 1 167 ? -5.703 10.141 5.797 1 88.06 167 THR B CA 1
ATOM 3198 C C . THR B 1 167 ? -5.531 11.656 5.879 1 88.06 167 THR B C 1
ATOM 3200 O O . THR B 1 167 ? -6.004 12.289 6.828 1 88.06 167 THR B O 1
ATOM 3203 N N . LEU B 1 168 ? -4.883 12.219 4.938 1 79.88 168 LEU B N 1
ATOM 3204 C CA . LEU B 1 168 ? -4.617 13.656 4.949 1 79.88 168 LEU B CA 1
ATOM 3205 C C . LEU B 1 168 ? -5.918 14.445 5.062 1 79.88 168 LEU B C 1
ATOM 3207 O O . LEU B 1 168 ? -6.035 15.336 5.906 1 79.88 168 LEU B O 1
ATOM 3211 N N . PRO B 1 169 ? -6.941 14.156 4.301 1 75.56 169 PRO B N 1
ATOM 3212 C CA . PRO B 1 169 ? -8.18 14.93 4.422 1 75.56 169 PRO B CA 1
ATOM 3213 C C . PRO B 1 169 ? -8.828 14.797 5.801 1 75.56 169 PRO B C 1
ATOM 3215 O O . PRO B 1 169 ? -9.57 15.688 6.223 1 75.56 169 PRO B O 1
ATOM 3218 N N . MET B 1 170 ? -8.555 13.75 6.453 1 79.06 170 MET B N 1
ATOM 3219 C CA . MET B 1 170 ? -9.125 13.5 7.773 1 79.06 170 MET B CA 1
ATOM 3220 C C . MET B 1 170 ? -8.438 14.359 8.836 1 79.06 170 MET B C 1
ATOM 3222 O O . MET B 1 170 ? -9.047 14.695 9.852 1 79.06 170 MET B O 1
ATOM 3226 N N . ARG B 1 171 ? -7.223 14.711 8.57 1 78.81 171 ARG B N 1
ATOM 3227 C CA . ARG B 1 171 ? -6.418 15.391 9.578 1 78.81 171 ARG B CA 1
ATOM 3228 C C . ARG B 1 171 ? -6.355 16.891 9.305 1 78.81 171 ARG B C 1
ATOM 3230 O O . ARG B 1 171 ? -5.957 17.672 10.172 1 78.81 171 ARG B O 1
ATOM 3237 N N . ALA B 1 172 ? -6.699 17.25 8.203 1 68.25 172 ALA B N 1
ATOM 3238 C CA . ALA B 1 172 ? -6.473 18.609 7.73 1 68.25 172 ALA B CA 1
ATOM 3239 C C . ALA B 1 172 ? -7.145 19.625 8.648 1 68.25 172 ALA B C 1
ATOM 3241 O O . ALA B 1 172 ? -6.562 20.672 8.961 1 68.25 172 ALA B O 1
ATOM 3242 N N . LYS B 1 173 ? -8.266 19.312 9.062 1 64.25 173 LYS B N 1
ATOM 3243 C CA . LYS B 1 173 ? -8.961 20.297 9.883 1 64.25 173 LYS B CA 1
ATOM 3244 C C . LYS B 1 173 ? -8.289 20.438 11.25 1 64.25 173 LYS B C 1
ATOM 3246 O O . LYS B 1 173 ? -8.398 21.484 11.891 1 64.25 173 LYS B O 1
ATOM 3251 N N . ASN B 1 174 ? -7.586 19.422 11.609 1 67.38 174 ASN B N 1
ATOM 3252 C CA . ASN B 1 174 ? -6.953 19.453 12.922 1 67.38 174 ASN B CA 1
ATOM 3253 C C . ASN B 1 174 ? -5.566 20.078 12.867 1 67.38 174 ASN B C 1
ATOM 3255 O O . ASN B 1 174 ? -4.953 20.328 13.906 1 67.38 174 ASN B O 1
ATOM 3259 N N . LEU B 1 175 ? -5.176 20.344 11.703 1 67.25 175 LEU B N 1
ATOM 3260 C CA . LEU B 1 175 ? -3.832 20.891 11.57 1 67.25 175 LEU B CA 1
ATOM 3261 C C . LEU B 1 175 ? -3.762 22.297 12.164 1 67.25 175 LEU B C 1
ATOM 3263 O O . LEU B 1 175 ? -2.697 22.734 12.609 1 67.25 175 LEU B O 1
ATOM 3267 N N . ALA B 1 176 ? -4.961 22.891 12.289 1 65.06 176 ALA B N 1
ATOM 3268 C CA . ALA B 1 176 ? -4.961 24.266 12.781 1 65.06 176 ALA B CA 1
ATOM 3269 C C . ALA B 1 176 ? -5.586 24.344 14.172 1 65.06 176 ALA B C 1
ATOM 3271 O O . ALA B 1 176 ? -5.637 25.422 14.773 1 65.06 176 ALA B O 1
ATOM 3272 N N . ASP B 1 177 ? -5.938 23.219 14.625 1 77.94 177 ASP B N 1
ATOM 3273 C CA . ASP B 1 177 ? -6.492 23.188 15.977 1 77.94 177 ASP B CA 1
ATOM 3274 C C . ASP B 1 177 ? -5.395 23.359 17.016 1 77.94 177 ASP B C 1
ATOM 3276 O O . ASP B 1 177 ? -4.387 22.656 17 1 77.94 177 ASP B O 1
ATOM 3280 N N . SER B 1 178 ? -5.578 24.312 17.906 1 83.25 178 SER B N 1
ATOM 3281 C CA . SER B 1 178 ? -4.543 24.656 18.875 1 83.25 178 SER B CA 1
ATOM 3282 C C . SER B 1 178 ? -4.227 23.484 19.797 1 83.25 178 SER B C 1
ATOM 3284 O O . SER B 1 178 ? -3.061 23.234 20.109 1 83.25 178 SER B O 1
ATOM 3286 N N . GLU B 1 179 ? -5.203 22.812 20.219 1 86.69 179 GLU B N 1
ATOM 3287 C CA . GLU B 1 179 ? -4.988 21.672 21.109 1 86.69 179 GLU B CA 1
ATOM 3288 C C . GLU B 1 179 ? -4.266 20.531 20.391 1 86.69 179 GLU B C 1
ATOM 3290 O O . GLU B 1 179 ? -3.342 19.938 20.953 1 86.69 179 GLU B O 1
ATOM 3295 N N . GLY B 1 180 ? -4.688 20.312 19.25 1 87.5 180 GLY B N 1
ATOM 3296 C CA . GLY B 1 180 ? -4.043 19.297 18.453 1 87.5 180 GLY B CA 1
ATOM 3297 C C . GLY B 1 180 ? -2.588 19.594 18.141 1 87.5 180 GLY B C 1
ATOM 3298 O O . GLY B 1 180 ? -1.736 18.703 18.219 1 87.5 180 GLY B O 1
ATOM 3299 N N . LEU B 1 181 ? -2.371 20.797 17.906 1 88.75 181 LEU B N 1
ATOM 3300 C CA . LEU B 1 181 ? -1.011 21.234 17.594 1 88.75 181 LEU B CA 1
ATOM 3301 C C . LEU B 1 181 ? -0.107 21.062 18.812 1 88.75 181 LEU B C 1
ATOM 3303 O O . LEU B 1 181 ? 1.024 20.594 18.703 1 88.75 181 LEU B O 1
ATOM 3307 N N . ALA B 1 182 ? -0.606 21.516 19.969 1 93 182 ALA B N 1
ATOM 3308 C CA . ALA B 1 182 ? 0.167 21.406 21.203 1 93 182 ALA B CA 1
ATOM 3309 C C . ALA B 1 182 ? 0.493 19.938 21.516 1 93 182 ALA B C 1
ATOM 3311 O O . ALA B 1 182 ? 1.618 19.625 21.906 1 93 182 ALA B O 1
ATOM 3312 N N . LEU B 1 183 ? -0.483 19.156 21.344 1 93.88 183 LEU B N 1
ATOM 3313 C CA . LEU B 1 183 ? -0.294 17.719 21.594 1 93.88 183 LEU B CA 1
ATOM 3314 C C . LEU B 1 183 ? 0.745 17.141 20.641 1 93.88 183 LEU B C 1
ATOM 3316 O O . LEU B 1 183 ? 1.644 16.406 21.062 1 93.88 183 LEU B O 1
ATOM 3320 N N . SER B 1 184 ? 0.634 17.469 19.359 1 94.12 184 SER B N 1
ATOM 3321 C CA . SER B 1 184 ? 1.568 16.969 18.359 1 94.12 184 SER B CA 1
ATOM 3322 C C . SER B 1 184 ? 2.99 17.438 18.641 1 94.12 184 SER B C 1
ATOM 3324 O O . SER B 1 184 ? 3.939 16.656 18.531 1 94.12 184 SER B O 1
ATOM 3326 N N . ARG B 1 185 ? 3.117 18.641 19.062 1 95.06 185 ARG B N 1
ATOM 3327 C CA . ARG B 1 185 ? 4.422 19.188 19.406 1 95.06 185 ARG B CA 1
ATOM 3328 C C . ARG B 1 185 ? 5.074 18.375 20.531 1 95.06 185 ARG B C 1
ATOM 3330 O O . ARG B 1 185 ? 6.234 17.984 20.422 1 95.06 185 ARG B O 1
ATOM 3337 N N . ARG B 1 186 ? 4.324 18.188 21.5 1 97.25 186 ARG B N 1
ATOM 3338 C CA . ARG B 1 186 ? 4.828 17.453 22.641 1 97.25 186 ARG B CA 1
ATOM 3339 C C . ARG B 1 186 ? 5.168 16.016 22.266 1 97.25 186 ARG B C 1
ATOM 3341 O O . ARG B 1 186 ? 6.207 15.484 22.688 1 97.25 186 ARG B O 1
ATOM 3348 N N . GLN B 1 187 ? 4.344 15.414 21.547 1 97.94 187 GLN B N 1
ATOM 3349 C CA . GLN B 1 187 ? 4.543 14.008 21.188 1 97.94 187 GLN B CA 1
ATOM 3350 C C . GLN B 1 187 ? 5.746 13.844 20.266 1 97.94 187 GLN B C 1
ATOM 3352 O O . GLN B 1 187 ? 6.5 12.883 20.391 1 97.94 187 GLN B O 1
ATOM 3357 N N . HIS B 1 188 ? 5.914 14.742 19.312 1 98.25 188 HIS B N 1
ATOM 3358 C CA . HIS B 1 188 ? 7.117 14.711 18.484 1 98.25 188 HIS B CA 1
ATOM 3359 C C . HIS B 1 188 ? 8.375 14.781 19.344 1 98.25 188 HIS B C 1
ATOM 3361 O O . HIS B 1 188 ? 9.32 14.023 19.125 1 98.25 188 HIS B O 1
ATOM 3367 N N . GLU B 1 189 ? 8.367 15.664 20.297 1 98.25 189 GLU B N 1
ATOM 3368 C CA . GLU B 1 189 ? 9.5 15.797 21.203 1 98.25 189 GLU B CA 1
ATOM 3369 C C . GLU B 1 189 ? 9.758 14.5 21.969 1 98.25 189 GLU B C 1
ATOM 3371 O O . GLU B 1 189 ? 10.906 14.086 22.125 1 98.25 189 GLU B O 1
ATOM 3376 N N . LEU B 1 190 ? 8.727 13.914 22.438 1 98.62 190 LEU B N 1
ATOM 3377 C CA . LEU B 1 190 ? 8.844 12.656 23.172 1 98.62 190 LEU B CA 1
ATOM 3378 C C . LEU B 1 190 ? 9.367 11.547 22.266 1 98.62 190 LEU B C 1
ATOM 3380 O O . LEU B 1 190 ? 10.125 10.688 22.719 1 98.62 190 LEU B O 1
ATOM 3384 N N . MET B 1 191 ? 8.977 11.531 21 1 98.75 191 MET B N 1
ATOM 3385 C CA . MET B 1 191 ? 9.508 10.555 20.062 1 98.75 191 MET B CA 1
ATOM 3386 C C . MET B 1 191 ? 11.023 10.695 19.922 1 98.75 191 MET B C 1
ATOM 3388 O O . MET B 1 191 ? 11.742 9.695 19.938 1 98.75 191 MET B O 1
ATOM 3392 N N . ILE B 1 192 ? 11.438 11.938 19.781 1 98.75 192 ILE B N 1
ATOM 3393 C CA . ILE B 1 192 ? 12.875 12.195 19.656 1 98.75 192 ILE B CA 1
ATOM 3394 C C . ILE B 1 192 ? 13.594 11.68 20.906 1 98.75 192 ILE B C 1
ATOM 3396 O O . ILE B 1 192 ? 14.648 11.047 20.797 1 98.75 192 ILE B O 1
ATOM 3400 N N . GLU B 1 193 ? 13.023 11.891 22.062 1 98.62 193 GLU B N 1
ATOM 3401 C CA . GLU B 1 193 ? 13.625 11.43 23.312 1 98.62 193 GLU B CA 1
ATOM 3402 C C . GLU B 1 193 ? 13.695 9.906 23.359 1 98.62 193 GLU B C 1
ATOM 3404 O O . GLU B 1 193 ? 14.703 9.344 23.797 1 98.62 193 GLU B O 1
ATOM 3409 N N . LEU B 1 194 ? 12.664 9.266 22.922 1 98.69 194 LEU B N 1
ATOM 3410 C CA . LEU B 1 194 ? 12.609 7.809 22.953 1 98.69 194 LEU B CA 1
ATOM 3411 C C . LEU B 1 194 ? 13.617 7.203 21.984 1 98.69 194 LEU B C 1
ATOM 3413 O O . LEU B 1 194 ? 14.141 6.117 22.234 1 98.69 194 LEU B O 1
ATOM 3417 N N . LEU B 1 195 ? 13.922 7.949 20.938 1 98.62 195 LEU B N 1
ATOM 3418 C CA . LEU B 1 195 ? 14.914 7.484 19.969 1 98.62 195 LEU B CA 1
ATOM 3419 C C . LEU B 1 195 ? 16.297 7.402 20.594 1 98.62 195 LEU B C 1
ATOM 3421 O O . LEU B 1 195 ? 17.141 6.625 20.156 1 98.62 195 LEU B O 1
ATOM 3425 N N . LYS B 1 196 ? 16.5 8.188 21.625 1 98.06 196 LYS B N 1
ATOM 3426 C CA . LYS B 1 196 ? 17.781 8.203 22.312 1 98.06 196 LYS B CA 1
ATOM 3427 C C . LYS B 1 196 ? 17.906 7.02 23.281 1 98.06 196 LYS B C 1
ATOM 3429 O O . LYS B 1 196 ? 19 6.68 23.719 1 98.06 196 LYS B O 1
ATOM 3434 N N . GLY B 1 197 ? 16.766 6.457 23.609 1 97.44 197 GLY B N 1
ATOM 3435 C CA . GLY B 1 197 ? 16.719 5.352 24.562 1 97.44 197 GLY B CA 1
ATOM 3436 C C . GLY B 1 197 ? 16.703 3.994 23.875 1 97.44 197 GLY B C 1
ATOM 3437 O O . GLY B 1 197 ? 17.344 3.809 22.844 1 97.44 197 GLY B O 1
ATOM 3438 N N . ARG B 1 198 ? 16 2.943 24.562 1 97 198 ARG B N 1
ATOM 3439 C CA . ARG B 1 198 ? 16.047 1.578 24.047 1 97 198 ARG B CA 1
ATOM 3440 C C . ARG B 1 198 ? 14.664 0.934 24.094 1 97 198 ARG B C 1
ATOM 3442 O O . ARG B 1 198 ? 14.531 -0.273 23.891 1 97 198 ARG B O 1
ATOM 3449 N N . ASP B 1 199 ? 13.75 1.733 24.359 1 97.88 199 ASP B N 1
ATOM 3450 C CA . ASP B 1 199 ? 12.406 1.188 24.5 1 97.88 199 ASP B CA 1
ATOM 3451 C C . ASP B 1 199 ? 11.625 1.303 23.188 1 97.88 199 ASP B C 1
ATOM 3453 O O . ASP B 1 199 ? 10.836 2.229 23.016 1 97.88 199 ASP B O 1
ATOM 3457 N N . SER B 1 200 ? 11.766 0.278 22.391 1 97.88 200 SER B N 1
ATOM 3458 C CA . SER B 1 200 ? 11.133 0.278 21.078 1 97.88 200 SER B CA 1
ATOM 3459 C C . SER B 1 200 ? 9.609 0.207 21.203 1 97.88 200 SER B C 1
ATOM 3461 O O . SER B 1 200 ? 8.898 0.804 20.391 1 97.88 200 SER B O 1
ATOM 3463 N N . TRP B 1 201 ? 9.141 -0.465 22.156 1 98.12 201 TRP B N 1
ATOM 3464 C CA . TRP B 1 201 ? 7.703 -0.616 22.328 1 98.12 201 TRP B CA 1
ATOM 3465 C C . TRP B 1 201 ? 7.059 0.712 22.719 1 98.12 201 TRP B C 1
ATOM 3467 O O . TRP B 1 201 ? 5.988 1.061 22.219 1 98.12 201 TRP B O 1
ATOM 3477 N N . ALA B 1 202 ? 7.762 1.447 23.578 1 98.56 202 ALA B N 1
ATOM 3478 C CA . ALA B 1 202 ? 7.258 2.768 23.938 1 98.56 202 ALA B CA 1
ATOM 3479 C C . ALA B 1 202 ? 7.211 3.693 22.734 1 98.56 202 ALA B C 1
ATOM 3481 O O . ALA B 1 202 ? 6.246 4.441 22.547 1 98.56 202 ALA B O 1
ATOM 3482 N N . LEU B 1 203 ? 8.242 3.645 21.922 1 98.75 203 LEU B N 1
ATOM 3483 C CA . LEU B 1 203 ? 8.273 4.453 20.703 1 98.75 203 LEU B CA 1
ATOM 3484 C C . LEU B 1 203 ? 7.125 4.074 19.766 1 98.75 203 LEU B C 1
ATOM 3486 O O . LEU B 1 203 ? 6.398 4.945 19.281 1 98.75 203 LEU B O 1
ATOM 3490 N N . ALA B 1 204 ? 6.918 2.783 19.594 1 98.62 204 ALA B N 1
ATOM 3491 C CA . ALA B 1 204 ? 5.867 2.303 18.688 1 98.62 204 ALA B CA 1
ATOM 3492 C C . ALA B 1 204 ? 4.488 2.721 19.188 1 98.62 204 ALA B C 1
ATOM 3494 O O . ALA B 1 204 ? 3.662 3.205 18.406 1 98.62 204 ALA B O 1
ATOM 3495 N N . GLN B 1 205 ? 4.281 2.555 20.453 1 98.5 205 GLN B N 1
ATOM 3496 C CA . GLN B 1 205 ? 2.988 2.914 21.016 1 98.5 205 GLN B CA 1
ATOM 3497 C C . GLN B 1 205 ? 2.721 4.41 20.875 1 98.5 205 GLN B C 1
ATOM 3499 O O . GLN B 1 205 ? 1.609 4.82 20.531 1 98.5 205 GLN B O 1
ATOM 3504 N N . LEU B 1 206 ? 3.723 5.215 21.156 1 98.62 206 LEU B N 1
ATOM 3505 C CA . LEU B 1 206 ? 3.566 6.66 21.031 1 98.62 206 LEU B CA 1
ATOM 3506 C C . LEU B 1 206 ? 3.248 7.055 19.594 1 98.62 206 LEU B C 1
ATOM 3508 O O . LEU B 1 206 ? 2.408 7.926 19.359 1 98.62 206 LEU B O 1
ATOM 3512 N N . CYS B 1 207 ? 3.914 6.438 18.594 1 98.44 207 CYS B N 1
ATOM 3513 C CA . CYS B 1 207 ? 3.656 6.73 17.188 1 98.44 207 CYS B CA 1
ATOM 3514 C C . CYS B 1 207 ? 2.207 6.426 16.828 1 98.44 207 CYS B C 1
ATOM 3516 O O . CYS B 1 207 ? 1.578 7.176 16.078 1 98.44 207 CYS B O 1
ATOM 3518 N N . VAL B 1 208 ? 1.693 5.359 17.375 1 98.12 208 VAL B N 1
ATOM 3519 C CA . VAL B 1 208 ? 0.307 4.988 17.109 1 98.12 208 VAL B CA 1
ATOM 3520 C C . VAL B 1 208 ? -0.633 5.949 17.828 1 98.12 208 VAL B C 1
ATOM 3522 O O . VAL B 1 208 ? -1.58 6.469 17.234 1 98.12 208 VAL B O 1
ATOM 3525 N N . ASP B 1 209 ? -0.349 6.266 19.094 1 97.56 209 ASP B N 1
ATOM 3526 C CA . ASP B 1 209 ? -1.175 7.172 19.875 1 97.56 209 ASP B CA 1
ATOM 3527 C C . ASP B 1 209 ? -1.234 8.562 19.25 1 97.56 209 ASP B C 1
ATOM 3529 O O . ASP B 1 209 ? -2.242 9.258 19.359 1 97.56 209 ASP B O 1
ATOM 3533 N N . HIS B 1 210 ? -0.194 8.922 18.609 1 96 210 HIS B N 1
ATOM 3534 C CA . HIS B 1 210 ? -0.087 10.227 17.969 1 96 210 HIS B CA 1
ATOM 3535 C C . HIS B 1 210 ? -1.192 10.422 16.938 1 96 210 HIS B C 1
ATOM 3537 O O . HIS B 1 210 ? -1.623 11.555 16.6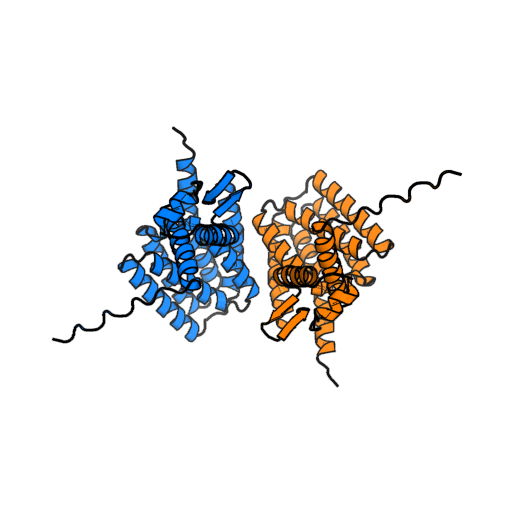88 1 96 210 HIS B O 1
ATOM 3543 N N . MET B 1 211 ? -1.732 9.383 16.406 1 94.81 211 MET B N 1
ATOM 3544 C CA . MET B 1 211 ? -2.752 9.469 15.359 1 94.81 211 MET B CA 1
ATOM 3545 C C . MET B 1 211 ? -4.152 9.453 15.961 1 94.81 211 MET B C 1
ATOM 3547 O O . MET B 1 211 ? -5.137 9.719 15.273 1 94.81 211 MET B O 1
ATOM 3551 N N . ALA B 1 212 ? -4.23 9.133 17.25 1 93.62 212 ALA B N 1
ATOM 3552 C CA . ALA B 1 212 ? -5.52 8.906 17.906 1 93.62 212 ALA B CA 1
ATOM 3553 C C . ALA B 1 212 ? -6.355 10.18 17.938 1 93.62 212 ALA B C 1
ATOM 3555 O O . ALA B 1 212 ? -7.574 10.133 17.75 1 93.62 212 ALA B O 1
ATOM 3556 N N . TYR B 1 213 ? -5.688 11.305 18.156 1 89.94 213 TYR B N 1
ATOM 3557 C CA . TYR B 1 213 ? -6.398 12.57 18.297 1 89.94 213 TYR B CA 1
ATOM 3558 C C . TYR B 1 213 ? -7.121 12.93 17 1 89.94 213 TYR B C 1
ATOM 3560 O O . TYR B 1 213 ? -8.32 13.219 17.016 1 89.94 213 TYR B O 1
ATOM 3568 N N . SER B 1 214 ? -6.375 12.945 15.922 1 86.94 214 SER B N 1
ATOM 3569 C CA . SER B 1 214 ? -6.969 13.312 14.633 1 86.94 214 SER B CA 1
ATOM 3570 C C . SER B 1 214 ? -8.047 12.32 14.227 1 86.94 214 SER B C 1
ATOM 3572 O O . SER B 1 214 ? -9.078 12.711 13.672 1 86.94 214 SER B O 1
ATOM 3574 N N . LYS B 1 215 ? -7.816 11.047 14.477 1 91.94 215 LYS B N 1
ATOM 3575 C CA . LYS B 1 215 ? -8.805 10.016 14.172 1 91.94 215 LYS B CA 1
ATOM 3576 C C . LYS B 1 215 ? -10.102 10.258 14.938 1 91.94 215 LYS B C 1
ATOM 3578 O O . LYS B 1 215 ? -11.188 10.266 14.344 1 91.94 215 LYS B O 1
ATOM 3583 N N . ALA B 1 216 ? -9.984 10.469 16.203 1 91.69 216 ALA B N 1
ATOM 3584 C CA . ALA B 1 216 ? -11.141 10.688 17.062 1 91.69 216 ALA B CA 1
ATOM 3585 C C . ALA B 1 216 ? -11.906 11.945 16.656 1 91.69 216 ALA B C 1
ATOM 3587 O O . ALA B 1 216 ? -13.133 11.953 16.641 1 91.69 216 ALA B O 1
ATOM 3588 N N . ASP B 1 217 ? -11.141 12.961 16.422 1 86.25 217 ASP B N 1
ATOM 3589 C CA . ASP B 1 217 ? -11.75 14.219 16.031 1 86.25 217 ASP B CA 1
ATOM 3590 C C . ASP B 1 217 ? -12.562 14.062 14.75 1 86.25 217 ASP B C 1
ATOM 3592 O O . ASP B 1 217 ? -13.695 14.555 14.648 1 86.25 217 ASP B O 1
ATOM 3596 N N . TYR B 1 218 ? -12.039 13.422 13.773 1 85.62 218 TYR B N 1
ATOM 3597 C CA . TYR B 1 218 ? -12.727 13.227 12.5 1 85.62 218 TYR B CA 1
ATOM 3598 C C . TYR B 1 218 ? -13.984 12.375 12.688 1 85.62 218 TYR B C 1
ATOM 3600 O O . TYR B 1 218 ? -15.031 12.68 12.125 1 85.62 218 TYR B O 1
ATOM 3608 N N . LEU B 1 219 ? -13.891 11.328 13.414 1 90.12 219 LEU B N 1
ATOM 3609 C CA . LEU B 1 219 ? -15.039 10.469 13.672 1 90.12 219 LEU B CA 1
ATOM 3610 C C . LEU B 1 219 ? -16.156 11.234 14.375 1 90.12 219 LEU B C 1
ATOM 3612 O O . LEU B 1 219 ? -17.328 11.016 14.094 1 90.12 219 LEU B O 1
ATOM 3616 N N . ALA B 1 220 ? -15.75 12.133 15.258 1 87.31 220 ALA B N 1
ATOM 3617 C CA . ALA B 1 220 ? -16.719 12.969 15.945 1 87.31 220 ALA B CA 1
ATOM 3618 C C . ALA B 1 220 ? -17.438 13.906 14.969 1 87.31 220 ALA B C 1
ATOM 3620 O O . ALA B 1 220 ? -18.641 14.133 15.086 1 87.31 220 ALA B O 1
ATOM 3621 N N . ARG B 1 221 ? -16.75 14.359 14.047 1 79.38 221 ARG B N 1
ATOM 3622 C CA . ARG B 1 221 ? -17.328 15.266 13.055 1 79.38 221 ARG B CA 1
ATOM 3623 C C . ARG B 1 221 ? -18.328 14.539 12.156 1 79.38 221 ARG B C 1
ATOM 3625 O O . ARG B 1 221 ? -19.375 15.078 11.82 1 79.38 221 ARG B O 1
ATOM 3632 N N . ILE B 1 222 ? -17.922 13.414 11.719 1 77.94 222 ILE B N 1
ATOM 3633 C CA . ILE B 1 222 ? -18.812 12.594 10.898 1 77.94 222 ILE B CA 1
ATOM 3634 C C . ILE B 1 222 ? -20.094 12.305 11.656 1 77.94 222 ILE B C 1
ATOM 3636 O O . ILE B 1 222 ? -21.188 12.344 11.078 1 77.94 222 ILE B O 1
ATOM 3640 N N . ALA B 1 223 ? -20 11.969 12.828 1 82.06 223 ALA B N 1
ATOM 3641 C CA . ALA B 1 223 ? -21.156 11.641 13.648 1 82.06 223 ALA B CA 1
ATOM 3642 C C . ALA B 1 223 ? -22.094 12.852 13.789 1 82.06 223 ALA B C 1
ATOM 3644 O O . ALA B 1 223 ? -23.312 12.695 13.852 1 82.06 223 ALA B O 1
ATOM 3645 N N . ASN B 1 224 ? -21.5 13.961 13.781 1 74.5 224 ASN B N 1
ATOM 3646 C CA . ASN B 1 224 ? -22.281 15.188 13.945 1 74.5 224 ASN B CA 1
ATOM 3647 C C . ASN B 1 224 ? -22.859 15.656 12.609 1 74.5 224 ASN B C 1
ATOM 3649 O O . ASN B 1 224 ? -23.891 16.328 12.586 1 74.5 224 ASN B O 1
ATOM 3653 N N . ASP B 1 225 ? -22.234 15.57 11.461 1 61.59 225 ASP B N 1
ATOM 3654 C CA . ASP B 1 225 ? -22.719 15.992 10.148 1 61.59 225 ASP B CA 1
ATOM 3655 C C . ASP B 1 225 ? -23.859 15.094 9.672 1 61.59 225 ASP B C 1
ATOM 3657 O O . ASP B 1 225 ? -24.625 15.477 8.789 1 61.59 225 ASP B O 1
ATOM 3661 N N . LYS B 1 226 ? -24.016 13.812 9.828 1 53.97 226 LYS B N 1
ATOM 3662 C CA . LYS B 1 226 ? -25.188 12.992 9.477 1 53.97 226 LYS B CA 1
ATOM 3663 C C . LYS B 1 226 ? -26.453 13.562 10.086 1 53.97 226 LYS B C 1
ATOM 3665 O O . LYS B 1 226 ? -27.531 12.984 9.93 1 53.97 226 LYS B O 1
ATOM 3670 N N . LYS B 1 227 ? -26.641 14.516 11.031 1 42.34 227 LYS B N 1
ATOM 3671 C CA . LYS B 1 227 ? -27.969 15.016 11.367 1 42.34 227 LYS B CA 1
ATOM 3672 C C . LYS B 1 227 ? -28.547 15.867 10.242 1 42.34 227 LYS B C 1
ATOM 3674 O O . LYS B 1 227 ? -28.172 17.031 10.086 1 42.34 227 LYS B O 1
ATOM 3679 N N . PRO B 1 228 ? -28.625 15.562 9.117 1 37.88 228 PRO B N 1
ATOM 3680 C CA . PRO B 1 228 ? -29.578 16.484 8.5 1 37.88 228 PRO B CA 1
ATOM 3681 C C . PRO B 1 228 ? -30.828 16.719 9.352 1 37.88 228 PRO B C 1
ATOM 3683 O O . PRO B 1 228 ? -31.266 15.805 10.055 1 37.88 228 PRO B O 1
ATOM 3686 N N . GLN B 1 229 ? -31.156 18.047 9.695 1 30.02 229 GLN B N 1
ATOM 3687 C CA . GLN B 1 229 ? -32.5 18.562 9.867 1 30.02 229 GLN B CA 1
ATOM 3688 C C . GLN B 1 229 ? -33.438 17.969 8.82 1 30.02 229 GLN B C 1
ATOM 3690 O O . GLN B 1 229 ? -33.062 17.781 7.66 1 30.02 229 GLN B O 1
#

Nearest PDB structures (foldseek):
  7u5q-assembly2_B  TM=7.765E-01  e=1.478E-09  Brucella melitensis ATCC 23457
  4p9f-assembly1_A  TM=6.901E-01  e=1.164E-08  Escherichia coli UMEA 3718-1
  4p9f-assembly1_B  TM=7.126E-01  e=4.985E-08  Escherichia coli UMEA 3718-1
  3c7j-assembly1_B-2  TM=4.719E-01  e=4.117E-07  Pseudomonas syringae pv. tomato str. DC3000
  3c7j-assembly1_A-2  TM=4.634E-01  e=4.966E-07  Pseudomonas syringae pv. tomato str. DC3000

InterPro domains:
  IPR000524 Transcription regulator HTH, GntR [PF00392] (19-79)
  IPR000524 Transcription regulator HTH, GntR [PS50949] (15-82)
  IPR000524 Transcription regulator HTH, GntR [SM00345] (21-79)
  IPR008920 Transcription regulator FadR/GntR, C-terminal [G3DSA:1.20.120.530] (83-227)
  IPR008920 Transcription regulator FadR/GntR, C-terminal [SSF48008] (85-219)
  IPR011711 GntR, C-terminal [PF07729] (89-212)
  IPR011711 GntR, C-terminal [SM00895] (89-213)
  IPR036388 Winged helix-like DNA-binding domain superfamily [G3DSA:1.10.10.10] (4-80)
  IPR036390 Winged helix DNA-binding domain superfamily [SSF46785] (18-83)

pLDDT: mean 87.12, std 14.23, range [27.55, 98.81]

Foldseek 3Di:
DPPPDDPPPPDDDPVRLLVVLLVVVVLCLLQCVAPAFRADDLVVSCVVSVDDSVSSVVSLVVCVVLVQWDQDPPRGIGGHDDDLVRLVVLLVVLLVLLLLLLLLQAPLHDPVLLVVLVVLLVQLVVCLVVLVLVSNVVSLVVNSLSNSVNSVDVVSSVVNVSSVSNCSSLQSNVSNPPVLSVLLSVLSVVLSVCSHDGDSNVNSVSSSVNCVVSSVVSSVVSVVVVPDD/DPPDDDPPPPDDDPVRLLVVLLVVVVLCLLQCVAPAFRADDLVVSCVVSVDDSVSSVVSLVVVVVLVQWDQDPPRGIGGHDDDLVRLVVLLVVLLVLLLLLLLLQAPLHDPVLLVVLVVLLVQLVVCLVVLVLVSNVVSLLVNSLSNSVNSVDVVSSVVNVSSVSNCSSLQSNVSNPPVLSVLLSVLSVVLSVCSHDGDSNVNSVSSSVNCVVSSVVSSVVNVVVVPDD

Organism: NCBI:txid2511166